Protein AF-A0A0F9TEQ5-F1 (afdb_monomer_lite)

Organism: NCBI:txid412755

pLDDT: mean 73.66, std 23.68, range [32.81, 98.69]

Secondary structure (DSSP, 8-state):
-HHHHHHHHHHTT--TTTSEEE-TTS-EEE-HHHHHHHHHHTT-EEEEEEEEE-TTS--EEEEEEEEEEE--SS--S-EEEEEEEEEEE-TTT--SS-HHHHHHHHHHHHHHHHHTT-GGGTEEETT---S-----BPPPHHHHHHHHHHHHHHHHHTTS--S----------TT--TTEEEETTEEEEEEEEETTEEEEEEEETTEEEEEEESSHHHHHHHHHHHHHHHHHHHT-PPP-------------------------------------------PPP----PPP----EEEEETTEEEEEEEE-TTS-EEEEEEETTEEEEEEESSHHHHHHHHHHHHHTS-TT-------------EEEEETTEEEEEEEE-TTS-EEEEEEETTEEEEEEESSHHHHHHHHHHHHHHSPPPP-------PPPTTTHHHHTTS---PPPPP--------------------------------------------GGGTTSTTSSS--

Structure (mmCIF, N/CA/C/O backbone):
data_AF-A0A0F9TEQ5-F1
#
_entry.id   AF-A0A0F9TEQ5-F1
#
loop_
_atom_site.group_PDB
_atom_site.id
_atom_site.type_symbol
_atom_site.label_atom_id
_atom_site.label_alt_id
_atom_site.label_comp_id
_atom_site.label_asym_id
_atom_site.label_entity_id
_atom_site.label_seq_id
_atom_site.pdbx_PDB_ins_code
_atom_site.Cartn_x
_atom_site.Cartn_y
_atom_site.Cartn_z
_atom_site.occupancy
_atom_site.B_iso_or_equiv
_atom_site.auth_seq_id
_atom_site.auth_comp_id
_atom_site.auth_asym_id
_atom_site.auth_atom_id
_atom_site.pdbx_PDB_model_num
ATOM 1 N N . MET A 1 1 ? -16.675 15.649 -5.953 1.00 58.38 1 MET A N 1
ATOM 2 C CA . MET A 1 1 ? -15.346 15.039 -6.200 1.00 58.38 1 MET A CA 1
ATOM 3 C C . MET A 1 1 ? -14.233 15.585 -5.304 1.00 58.38 1 MET A C 1
ATOM 5 O O . MET A 1 1 ? -13.550 14.781 -4.688 1.00 58.38 1 MET A O 1
ATOM 9 N N . THR A 1 2 ? -14.042 16.904 -5.165 1.00 73.94 2 THR A N 1
ATOM 10 C CA . THR A 1 2 ? -12.981 17.476 -4.297 1.00 73.94 2 THR A CA 1
ATOM 11 C C . THR A 1 2 ? -13.084 17.058 -2.827 1.00 73.94 2 THR A C 1
ATOM 13 O O . THR A 1 2 ? -12.063 16.891 -2.170 1.00 73.94 2 THR A O 1
ATOM 16 N N . ASP A 1 3 ? -14.299 16.836 -2.325 1.00 85.56 3 ASP A N 1
ATOM 17 C CA . ASP A 1 3 ? -14.513 16.425 -0.934 1.00 85.56 3 ASP A CA 1
ATOM 18 C C . ASP A 1 3 ? -14.031 14.994 -0.626 1.00 85.56 3 ASP A C 1
ATOM 20 O O . ASP A 1 3 ? -13.523 14.721 0.466 1.00 85.56 3 ASP A O 1
ATOM 24 N N . LEU A 1 4 ? -14.135 14.099 -1.616 1.00 89.69 4 LEU A N 1
ATOM 25 C CA . LEU A 1 4 ? -13.672 12.716 -1.513 1.00 89.69 4 LEU A CA 1
ATOM 26 C C . LEU A 1 4 ? -12.140 12.657 -1.505 1.00 89.69 4 LEU A C 1
ATOM 28 O O . LEU A 1 4 ? -11.572 11.982 -0.656 1.00 89.69 4 LEU A O 1
ATOM 32 N N . LYS A 1 5 ? -11.470 13.450 -2.354 1.00 91.19 5 LYS A N 1
ATOM 33 C CA . LYS A 1 5 ? -9.998 13.557 -2.362 1.00 91.19 5 LYS A CA 1
ATOM 34 C C . LYS A 1 5 ? -9.448 13.964 -0.994 1.00 91.19 5 LYS A C 1
ATOM 36 O O . LYS A 1 5 ? -8.593 13.274 -0.450 1.00 91.19 5 LYS A O 1
ATOM 41 N N . ALA A 1 6 ? -9.992 15.031 -0.402 1.00 90.38 6 ALA A N 1
ATOM 42 C CA . ALA A 1 6 ? -9.586 15.486 0.931 1.00 90.38 6 ALA A CA 1
ATOM 43 C C . ALA A 1 6 ? -9.837 14.421 2.016 1.00 90.38 6 ALA A C 1
ATOM 45 O O . ALA A 1 6 ? -9.030 14.264 2.931 1.00 90.38 6 ALA A O 1
ATOM 46 N N . LYS A 1 7 ? -10.939 13.663 1.903 1.00 93.62 7 LYS A N 1
ATOM 47 C CA . LYS A 1 7 ? -11.247 12.556 2.819 1.00 93.62 7 LYS A CA 1
ATOM 48 C C . LYS A 1 7 ? -10.200 11.442 2.728 1.00 93.62 7 LYS A C 1
ATOM 50 O O . LYS A 1 7 ? -9.737 10.991 3.769 1.00 93.62 7 LYS A O 1
ATOM 55 N N . LEU A 1 8 ? -9.817 11.035 1.518 1.00 93.94 8 LEU A N 1
ATOM 56 C CA . LEU A 1 8 ? -8.814 9.989 1.305 1.00 93.94 8 LEU A CA 1
ATOM 57 C C . LEU A 1 8 ? -7.433 10.420 1.821 1.00 93.94 8 LEU A C 1
ATOM 59 O O . LEU A 1 8 ? -6.799 9.673 2.559 1.00 93.94 8 LEU A O 1
ATOM 63 N N . ILE A 1 9 ? -7.005 11.651 1.522 1.00 94.44 9 ILE A N 1
ATOM 64 C CA . ILE A 1 9 ? -5.733 12.208 2.020 1.00 94.44 9 ILE A CA 1
ATOM 65 C C . ILE A 1 9 ? -5.670 12.140 3.554 1.00 94.44 9 ILE A C 1
ATOM 67 O O . ILE A 1 9 ? -4.690 11.657 4.118 1.00 94.44 9 ILE A O 1
ATOM 71 N N . LEU A 1 10 ? -6.743 12.559 4.232 1.00 93.81 10 LEU A N 1
ATOM 72 C CA . LEU A 1 10 ? -6.845 12.494 5.691 1.00 93.81 10 LEU A CA 1
ATOM 73 C C . LEU A 1 10 ? -6.862 11.063 6.229 1.00 93.81 10 LEU A C 1
ATOM 75 O O . LEU A 1 10 ? -6.188 10.774 7.214 1.00 93.81 10 LEU A O 1
ATOM 79 N N . GLN A 1 11 ? -7.636 10.180 5.599 1.00 93.75 11 GLN A N 1
ATOM 80 C CA . GLN A 1 11 ? -7.794 8.787 6.016 1.00 93.75 11 GLN A CA 1
ATOM 81 C C . GLN A 1 11 ? -6.461 8.027 6.010 1.00 93.75 11 GLN A C 1
ATOM 83 O O . GLN A 1 11 ? -6.226 7.189 6.883 1.00 93.75 11 GLN A O 1
ATOM 88 N N . TYR A 1 12 ? -5.592 8.331 5.045 1.00 95.50 12 TYR A N 1
ATOM 89 C CA . TYR A 1 12 ? -4.305 7.659 4.866 1.00 95.50 12 TYR A CA 1
ATOM 90 C C . TYR A 1 12 ? -3.100 8.458 5.367 1.00 95.50 12 TYR A C 1
ATOM 92 O O . TYR A 1 12 ? -1.972 8.022 5.152 1.00 95.50 12 TYR A O 1
ATOM 100 N N . GLU A 1 13 ? -3.329 9.578 6.064 1.00 95.25 13 GLU A N 1
ATOM 101 C CA . GLU A 1 13 ? -2.270 10.421 6.646 1.00 95.25 13 GLU A CA 1
ATOM 102 C C . GLU A 1 13 ? -1.226 10.848 5.599 1.00 95.25 13 GLU A C 1
ATOM 104 O O . GLU A 1 13 ? -0.015 10.801 5.826 1.00 95.25 13 GLU A O 1
ATOM 109 N N . LEU A 1 14 ? -1.719 11.232 4.420 1.00 95.81 14 LEU A N 1
ATOM 110 C CA . LEU A 1 14 ? -0.885 11.658 3.304 1.00 95.81 14 LEU A CA 1
ATOM 111 C C . LEU A 1 14 ? -0.635 13.165 3.359 1.00 95.81 14 LEU A C 1
ATOM 113 O O . LEU A 1 14 ? -1.491 13.947 3.777 1.00 95.81 14 LEU A O 1
ATOM 117 N N . GLU A 1 15 ? 0.544 13.565 2.904 1.00 93.62 15 GLU A N 1
ATOM 118 C CA . GLU A 1 15 ? 1.017 14.946 2.902 1.00 93.62 15 GLU A CA 1
ATOM 119 C C . GLU A 1 15 ? 1.098 15.460 1.464 1.00 93.62 15 GLU A C 1
ATOM 121 O O . GLU A 1 15 ? 1.812 14.894 0.636 1.00 93.62 15 GLU A O 1
ATOM 126 N N . MET A 1 16 ? 0.385 16.553 1.165 1.00 88.38 16 MET A N 1
ATOM 127 C CA . MET A 1 16 ? 0.259 17.107 -0.194 1.00 88.38 16 MET A CA 1
ATOM 128 C C . MET A 1 16 ? 1.605 17.408 -0.866 1.00 88.38 16 MET A C 1
ATOM 130 O O . MET A 1 16 ? 1.737 17.211 -2.069 1.00 88.38 16 MET A O 1
ATOM 134 N N . GLU A 1 17 ? 2.600 17.857 -0.100 1.00 88.44 17 GLU A N 1
ATOM 135 C CA . GLU A 1 17 ? 3.915 18.245 -0.624 1.00 88.44 17 GLU A CA 1
ATOM 136 C C . GLU A 1 17 ? 4.908 17.082 -0.769 1.00 88.44 17 GLU A C 1
ATOM 138 O O . GLU A 1 17 ? 5.912 17.226 -1.469 1.00 88.44 17 GLU A O 1
ATOM 143 N N . VAL A 1 18 ? 4.660 15.960 -0.084 1.00 91.81 18 VAL A N 1
ATOM 144 C CA . VAL A 1 18 ? 5.616 14.844 0.055 1.00 91.81 18 VAL A CA 1
ATOM 145 C C . VAL A 1 18 ? 5.149 13.596 -0.682 1.00 91.81 18 VAL A C 1
ATOM 147 O O . VAL A 1 18 ? 5.966 12.835 -1.197 1.00 91.81 18 VAL A O 1
ATOM 150 N N . ASP A 1 19 ? 3.840 13.361 -0.713 1.00 95.62 19 ASP A N 1
ATOM 151 C CA . ASP A 1 19 ? 3.255 12.133 -1.247 1.00 95.62 19 ASP A CA 1
ATOM 152 C C . ASP A 1 19 ? 2.625 12.334 -2.629 1.00 95.62 19 ASP A C 1
ATOM 154 O O . ASP A 1 19 ? 2.170 11.363 -3.235 1.00 95.62 19 ASP A O 1
ATOM 158 N N . PHE A 1 20 ? 2.608 13.567 -3.148 1.00 93.50 20 PHE A N 1
ATOM 159 C CA . PHE A 1 20 ? 1.907 13.892 -4.383 1.00 93.50 20 PHE A CA 1
ATOM 160 C C . PHE A 1 20 ? 2.613 14.937 -5.246 1.00 93.50 20 PHE A C 1
ATOM 162 O O . PHE A 1 20 ? 3.330 15.808 -4.756 1.00 93.50 20 PHE A O 1
ATOM 169 N N . TYR A 1 21 ? 2.331 14.890 -6.547 1.00 92.56 21 TYR A N 1
ATOM 170 C CA . TYR A 1 21 ? 2.636 15.971 -7.482 1.00 92.56 21 TYR A CA 1
ATOM 171 C C . TYR A 1 21 ? 1.567 16.095 -8.574 1.00 92.56 21 TYR A C 1
ATOM 173 O O . TYR A 1 21 ? 0.721 15.213 -8.742 1.00 92.56 21 TYR A O 1
ATOM 181 N N . LEU A 1 22 ? 1.578 17.217 -9.297 1.00 89.69 22 LEU A N 1
ATOM 182 C CA . LEU A 1 22 ? 0.787 17.379 -10.515 1.00 89.69 22 LEU A CA 1
ATOM 183 C C . LEU A 1 22 ? 1.692 17.114 -11.711 1.00 89.69 22 LEU A C 1
ATOM 185 O O . LEU A 1 22 ? 2.762 17.709 -11.819 1.00 89.69 22 LEU A O 1
ATOM 189 N N . ASN A 1 23 ? 1.263 16.229 -12.606 1.00 87.81 23 ASN A N 1
ATOM 190 C CA . ASN A 1 23 ? 1.967 16.052 -13.870 1.00 87.81 23 ASN A CA 1
ATOM 191 C C . ASN A 1 23 ? 1.699 17.245 -14.815 1.00 87.81 23 ASN A C 1
ATOM 193 O O . ASN A 1 23 ? 0.842 18.091 -14.540 1.00 87.81 23 ASN A O 1
ATOM 197 N N . ASP A 1 24 ? 2.395 17.294 -15.954 1.00 83.75 24 ASP A N 1
ATOM 198 C CA . ASP A 1 24 ? 2.213 18.346 -16.971 1.00 83.75 24 ASP A CA 1
ATOM 199 C C . ASP A 1 24 ? 0.778 18.462 -17.497 1.00 83.75 24 ASP A C 1
ATOM 201 O O . ASP A 1 24 ? 0.327 19.540 -17.879 1.00 83.75 24 ASP A O 1
ATOM 205 N N . GLU A 1 25 ? 0.036 17.357 -17.467 1.00 84.31 25 GLU A N 1
ATOM 206 C CA . GLU A 1 25 ? -1.362 17.278 -17.890 1.00 84.31 25 GLU A CA 1
ATOM 207 C C . GLU A 1 25 ? -2.349 17.731 -16.794 1.00 84.31 25 GLU A C 1
ATOM 209 O O . GLU A 1 25 ? -3.563 17.661 -16.984 1.00 84.31 25 GLU A O 1
ATOM 214 N N . GLY A 1 26 ? -1.860 18.157 -15.623 1.00 86.69 26 GLY A N 1
ATOM 215 C CA . GLY A 1 26 ? -2.686 18.564 -14.482 1.00 86.69 26 GLY A CA 1
ATOM 216 C C . GLY A 1 26 ? -3.373 17.406 -13.749 1.00 86.69 26 GLY A C 1
ATOM 217 O O . GLY A 1 26 ? -4.293 17.626 -12.955 1.00 86.69 26 GLY A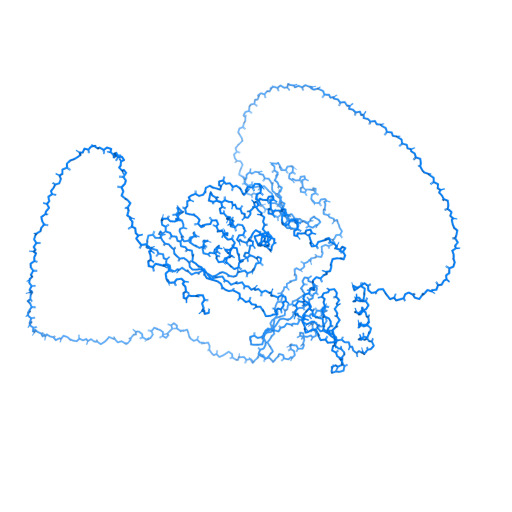 O 1
ATOM 218 N N . LYS A 1 27 ? -2.950 16.164 -13.993 1.00 88.06 27 LYS A N 1
ATOM 219 C CA . LYS A 1 27 ? -3.417 14.972 -13.280 1.00 88.06 27 LYS A CA 1
ATOM 220 C C . LYS A 1 27 ? -2.681 14.836 -11.954 1.00 88.06 27 LYS A C 1
ATOM 222 O O . LYS A 1 27 ? -1.503 15.163 -11.827 1.00 88.06 27 LYS A O 1
ATOM 227 N N . ASN A 1 28 ? -3.406 14.340 -10.955 1.00 91.56 28 ASN A N 1
ATOM 228 C CA . ASN A 1 28 ? -2.864 14.160 -9.617 1.00 91.56 28 ASN A CA 1
ATOM 229 C C . ASN A 1 28 ? -2.129 12.824 -9.554 1.00 91.56 28 ASN A C 1
ATOM 231 O O . ASN A 1 28 ? -2.726 11.779 -9.818 1.00 91.56 28 ASN A O 1
ATOM 235 N N . VAL A 1 29 ? -0.852 12.861 -9.198 1.00 94.00 29 VAL A N 1
ATOM 236 C CA . VAL A 1 29 ? -0.005 11.675 -9.144 1.00 94.00 29 VAL A CA 1
ATOM 237 C C . VAL A 1 29 ? 0.410 11.409 -7.708 1.00 94.00 29 VAL A C 1
ATOM 239 O O . VAL A 1 29 ? 0.846 12.317 -7.002 1.00 94.00 29 VAL A O 1
ATOM 242 N N . VAL A 1 30 ? 0.251 10.160 -7.277 1.00 96.00 30 VAL A N 1
ATOM 243 C CA . VAL A 1 30 ? 0.715 9.659 -5.985 1.00 96.00 30 VAL A CA 1
ATOM 244 C C . VAL A 1 30 ? 2.137 9.144 -6.152 1.00 96.00 30 VAL A C 1
ATOM 246 O O . VAL A 1 30 ? 2.393 8.239 -6.951 1.00 96.00 30 VAL A O 1
ATOM 249 N N . LEU A 1 31 ? 3.053 9.727 -5.386 1.00 96.00 31 LEU A N 1
ATOM 250 C CA . LEU A 1 31 ? 4.447 9.309 -5.322 1.00 96.00 31 LEU A CA 1
ATOM 251 C C . LEU A 1 31 ? 4.571 7.941 -4.655 1.00 96.00 31 LEU A C 1
ATOM 253 O O . LEU A 1 31 ? 3.716 7.513 -3.870 1.00 96.00 31 LEU A O 1
ATOM 257 N N . LYS A 1 32 ? 5.695 7.268 -4.895 1.00 95.56 32 LYS A N 1
ATOM 258 C CA . LYS A 1 32 ? 6.005 5.982 -4.258 1.00 95.56 32 LYS A CA 1
ATOM 259 C C . LYS A 1 32 ? 5.903 6.023 -2.725 1.00 95.56 32 LYS A C 1
ATOM 261 O O . LYS A 1 32 ? 5.469 5.044 -2.116 1.00 95.56 32 LYS A O 1
ATOM 266 N N . SER A 1 33 ? 6.280 7.138 -2.095 1.00 96.25 33 SER A N 1
ATOM 267 C CA . SER A 1 33 ? 6.113 7.376 -0.651 1.00 96.25 33 SER A CA 1
ATOM 268 C C . SER A 1 33 ? 4.651 7.233 -0.214 1.00 96.25 33 SER A C 1
ATOM 270 O O . SER A 1 33 ? 4.360 6.477 0.719 1.00 96.25 33 SER A O 1
ATOM 272 N N . GLY A 1 34 ? 3.734 7.869 -0.945 1.00 97.00 34 GLY A N 1
ATOM 273 C CA . GLY A 1 34 ? 2.296 7.806 -0.704 1.00 97.00 34 GLY A CA 1
ATOM 274 C C . GLY A 1 34 ? 1.730 6.397 -0.874 1.00 97.00 34 GLY A C 1
ATOM 275 O O . GLY A 1 34 ? 1.016 5.912 0.004 1.00 97.00 34 GLY A O 1
ATOM 276 N N . ILE A 1 35 ? 2.122 5.683 -1.935 1.00 97.94 35 ILE A N 1
ATOM 277 C CA . ILE A 1 35 ? 1.711 4.284 -2.163 1.00 97.94 35 ILE A CA 1
ATOM 278 C C . ILE A 1 35 ? 2.108 3.390 -0.980 1.00 97.94 35 ILE A C 1
ATOM 280 O O . ILE A 1 35 ? 1.294 2.611 -0.478 1.00 97.94 35 ILE A O 1
ATOM 284 N N . VAL A 1 36 ? 3.337 3.532 -0.472 1.00 97.25 36 VAL A N 1
ATOM 285 C CA . VAL A 1 36 ? 3.818 2.759 0.685 1.00 97.25 36 VAL A CA 1
ATOM 286 C C . VAL A 1 36 ? 3.028 3.092 1.957 1.00 97.25 36 VAL A C 1
ATOM 288 O O . VAL A 1 36 ? 2.692 2.175 2.717 1.00 97.25 36 VAL A O 1
ATOM 291 N N . LYS A 1 37 ? 2.700 4.371 2.194 1.00 97.44 37 LYS A N 1
ATOM 292 C CA . LYS A 1 37 ? 1.866 4.799 3.332 1.00 97.44 37 LYS A CA 1
ATOM 293 C C . LYS A 1 37 ? 0.468 4.173 3.260 1.00 97.44 37 LYS A C 1
ATOM 295 O O . LYS A 1 37 ? 0.044 3.540 4.231 1.00 97.44 37 LYS A O 1
ATOM 300 N N . ILE A 1 38 ? -0.201 4.260 2.105 1.00 97.38 38 ILE A N 1
ATOM 301 C CA . ILE A 1 38 ? -1.534 3.675 1.876 1.00 97.38 38 ILE A CA 1
ATOM 302 C C . ILE A 1 38 ? -1.503 2.164 2.126 1.00 97.38 38 ILE A C 1
ATOM 304 O O . ILE A 1 38 ? -2.279 1.647 2.935 1.00 97.38 38 ILE A O 1
ATOM 308 N N . ARG A 1 39 ? -0.554 1.457 1.496 1.00 96.88 39 ARG A N 1
ATOM 309 C CA . ARG A 1 39 ? -0.390 0.003 1.627 1.00 96.88 39 ARG A CA 1
ATOM 310 C C . ARG A 1 39 ? -0.244 -0.427 3.086 1.00 96.88 39 ARG A C 1
ATOM 312 O O . ARG A 1 39 ? -0.896 -1.381 3.513 1.00 96.88 39 ARG A O 1
ATOM 319 N N . ARG A 1 40 ? 0.590 0.280 3.861 1.00 96.25 40 ARG A N 1
ATOM 320 C CA . ARG A 1 40 ? 0.815 -0.003 5.287 1.00 96.25 40 ARG A CA 1
ATOM 321 C C . ARG A 1 40 ? -0.442 0.254 6.114 1.00 96.25 40 ARG A C 1
ATOM 323 O O . ARG A 1 40 ? -0.795 -0.587 6.935 1.00 96.25 40 ARG A O 1
ATOM 330 N N . LYS A 1 41 ? -1.120 1.384 5.895 1.00 95.12 41 LYS A N 1
ATOM 331 C CA . LYS A 1 41 ? -2.319 1.768 6.656 1.00 95.12 41 LYS A CA 1
ATOM 332 C C . LYS A 1 41 ? -3.477 0.793 6.437 1.00 95.12 41 LYS A C 1
ATOM 334 O O . LYS A 1 41 ? -4.183 0.464 7.383 1.00 95.12 41 LYS A O 1
ATOM 339 N N . MET A 1 42 ? -3.640 0.305 5.208 1.00 94.56 42 MET A N 1
ATOM 340 C CA . MET A 1 42 ? -4.674 -0.670 4.841 1.00 94.56 42 MET A CA 1
ATOM 341 C C . MET A 1 42 ? -4.277 -2.132 5.063 1.00 94.56 42 MET A C 1
ATOM 343 O O . MET A 1 42 ? -5.100 -3.020 4.844 1.00 94.56 42 MET A O 1
ATOM 347 N N . ASN A 1 43 ? -3.033 -2.398 5.474 1.00 95.19 43 ASN A N 1
ATOM 348 C CA . ASN A 1 43 ? -2.487 -3.749 5.602 1.00 95.19 43 ASN A CA 1
ATOM 349 C C . ASN A 1 43 ? -2.705 -4.595 4.326 1.00 95.19 43 ASN A C 1
ATOM 351 O O . ASN A 1 43 ? -3.170 -5.735 4.390 1.00 95.19 43 ASN A O 1
ATOM 355 N N . ILE A 1 44 ? -2.418 -4.005 3.159 1.00 97.00 44 ILE A N 1
ATOM 356 C CA . ILE A 1 44 ? -2.617 -4.663 1.861 1.00 97.00 44 ILE A CA 1
ATOM 357 C C . ILE A 1 44 ? -1.515 -5.704 1.650 1.00 97.00 44 ILE A C 1
ATOM 359 O O . ILE A 1 44 ? -0.317 -5.387 1.633 1.00 97.00 44 ILE A O 1
ATOM 363 N N . GLN A 1 45 ? -1.940 -6.947 1.450 1.00 97.88 45 GLN A N 1
ATOM 364 C CA . GLN A 1 45 ? -1.093 -8.051 1.010 1.00 97.88 45 GLN A CA 1
ATOM 365 C C . GLN A 1 45 ? -1.069 -8.078 -0.513 1.00 97.88 45 GLN A C 1
ATOM 367 O O . GLN A 1 45 ? -2.113 -7.915 -1.139 1.00 97.88 45 GLN A O 1
ATOM 372 N N . ILE A 1 46 ? 0.119 -8.235 -1.093 1.00 98.06 46 ILE A N 1
ATOM 373 C CA . ILE A 1 46 ? 0.328 -8.122 -2.535 1.00 98.06 46 ILE A CA 1
ATOM 374 C C . ILE A 1 46 ? 1.105 -9.334 -3.024 1.00 98.06 46 ILE A C 1
ATOM 376 O O . ILE A 1 46 ? 2.226 -9.563 -2.565 1.00 98.06 46 ILE A O 1
ATOM 380 N N . ASP A 1 47 ? 0.532 -10.024 -4.002 1.00 98.44 47 ASP A N 1
ATOM 381 C CA . ASP A 1 47 ? 1.145 -11.135 -4.720 1.00 98.44 47 ASP A CA 1
ATOM 382 C C . ASP A 1 47 ? 1.358 -10.745 -6.183 1.00 98.44 47 ASP A C 1
ATOM 384 O O . ASP A 1 47 ? 0.487 -10.141 -6.811 1.00 98.44 47 ASP A O 1
ATOM 388 N N . HIS A 1 48 ? 2.521 -11.092 -6.731 1.00 98.56 48 HIS A N 1
ATOM 389 C CA . HIS A 1 48 ? 2.886 -10.784 -8.112 1.00 98.56 48 HIS A CA 1
ATOM 390 C C . HIS A 1 48 ? 3.068 -12.072 -8.908 1.00 98.56 48 HIS A C 1
ATOM 392 O O . HIS A 1 48 ? 3.669 -13.027 -8.422 1.00 98.56 48 HIS A O 1
ATOM 398 N N . GLU A 1 49 ? 2.609 -12.058 -10.151 1.00 98.44 49 GLU A N 1
ATOM 399 C CA . GLU A 1 49 ? 2.719 -13.153 -11.104 1.00 98.44 49 GLU A CA 1
ATOM 400 C C . GLU A 1 49 ? 3.272 -12.594 -12.420 1.00 98.44 49 GLU A C 1
ATOM 402 O O . GLU A 1 49 ? 2.720 -11.651 -12.993 1.00 98.44 49 GLU A O 1
ATOM 407 N N . LEU A 1 50 ? 4.395 -13.144 -12.881 1.00 98.00 50 LEU A N 1
ATOM 408 C CA . LEU A 1 50 ? 4.984 -12.779 -14.166 1.00 98.00 50 LEU A CA 1
ATOM 409 C C . LEU A 1 50 ? 4.195 -13.477 -15.276 1.00 98.00 50 LEU A C 1
ATOM 411 O O . LEU A 1 50 ? 4.277 -14.693 -15.408 1.00 98.00 50 LEU A O 1
ATOM 415 N N . VAL A 1 51 ? 3.417 -12.714 -16.046 1.00 98.31 51 VAL A N 1
ATOM 416 C CA . VAL A 1 51 ? 2.516 -13.270 -17.069 1.00 98.31 51 VAL A CA 1
ATOM 417 C C . VAL A 1 51 ? 3.233 -13.418 -18.400 1.00 98.31 51 VAL A C 1
ATOM 419 O O . VAL A 1 51 ? 3.087 -14.430 -19.080 1.00 98.31 51 VAL A O 1
ATOM 422 N N . HIS A 1 52 ? 3.997 -12.399 -18.786 1.00 97.88 52 HIS A N 1
ATOM 423 C CA . HIS A 1 52 ? 4.689 -12.386 -20.063 1.00 97.88 52 HIS A CA 1
ATOM 424 C C . HIS A 1 52 ? 5.969 -11.565 -19.978 1.00 97.88 52 HIS A C 1
ATOM 426 O O . HIS A 1 52 ? 5.977 -10.477 -19.402 1.00 97.88 52 HIS A O 1
ATOM 432 N N . VAL A 1 53 ? 7.026 -12.079 -20.598 1.00 97.56 53 VAL A N 1
ATOM 433 C CA . VAL A 1 53 ? 8.253 -11.349 -20.910 1.00 97.56 53 VAL A CA 1
ATOM 434 C C . VAL A 1 53 ? 8.625 -11.726 -22.335 1.00 97.56 53 VAL A C 1
ATOM 436 O O . VAL A 1 53 ? 8.600 -12.908 -22.674 1.00 97.56 53 VAL A O 1
ATOM 439 N N . SER A 1 54 ? 8.913 -10.736 -23.175 1.00 96.62 54 SER A N 1
ATOM 440 C CA . SER A 1 54 ? 9.422 -10.987 -24.522 1.00 96.62 54 SER A CA 1
ATOM 441 C C . SER A 1 54 ? 10.859 -11.508 -24.477 1.00 96.62 54 SER A C 1
ATOM 443 O O . SER A 1 54 ? 11.599 -11.213 -23.543 1.00 96.62 54 SER A O 1
ATOM 445 N N . ASP A 1 55 ? 11.294 -12.228 -25.512 1.00 95.94 55 ASP A N 1
ATOM 446 C CA . ASP A 1 55 ? 12.652 -12.798 -25.570 1.00 95.94 55 ASP A CA 1
ATOM 447 C C . ASP A 1 55 ? 13.759 -11.730 -25.510 1.00 95.94 55 ASP A C 1
ATOM 449 O O . ASP A 1 55 ? 14.859 -11.974 -25.017 1.00 95.94 55 ASP A O 1
ATOM 453 N N . ASP A 1 56 ? 13.460 -10.516 -25.982 1.00 94.25 56 ASP A N 1
ATOM 454 C CA . ASP A 1 56 ? 14.357 -9.360 -25.907 1.00 94.25 56 ASP A CA 1
ATOM 455 C C . ASP A 1 56 ? 14.293 -8.618 -24.559 1.00 94.25 56 ASP A C 1
ATOM 457 O O . ASP A 1 56 ? 14.971 -7.606 -24.377 1.00 94.25 56 ASP A O 1
ATOM 461 N N . ASN A 1 57 ? 13.485 -9.115 -23.618 1.00 91.81 57 ASN A N 1
ATOM 462 C CA . ASN A 1 57 ? 13.182 -8.536 -22.315 1.00 91.81 57 ASN A CA 1
ATOM 463 C C . ASN A 1 57 ? 12.634 -7.104 -22.359 1.00 91.81 57 ASN A C 1
ATOM 465 O O . ASN A 1 57 ? 12.634 -6.451 -21.322 1.00 91.81 57 ASN A O 1
ATOM 469 N N . LYS A 1 58 ? 12.173 -6.581 -23.502 1.00 92.69 58 LYS A N 1
ATOM 470 C CA . LYS A 1 58 ? 11.692 -5.190 -23.606 1.00 92.69 58 LYS A CA 1
ATOM 471 C C . LYS A 1 58 ? 10.209 -5.025 -23.305 1.00 92.69 58 LYS A C 1
ATOM 473 O O . LYS A 1 58 ? 9.790 -3.949 -22.877 1.00 92.69 58 LYS A O 1
ATOM 478 N N . CYS A 1 59 ? 9.425 -6.073 -23.527 1.00 95.69 59 CYS A N 1
ATOM 479 C CA . CYS A 1 59 ? 8.012 -6.120 -23.197 1.00 95.69 59 CYS A CA 1
ATOM 480 C C . CYS A 1 59 ? 7.811 -7.007 -21.971 1.00 95.69 59 CYS A C 1
ATOM 482 O O . CYS A 1 59 ? 8.322 -8.124 -21.910 1.00 95.69 59 CYS A O 1
ATOM 484 N N . CYS A 1 60 ? 7.070 -6.513 -20.984 1.00 97.31 60 CYS A N 1
ATOM 485 C CA . CYS A 1 60 ? 6.796 -7.244 -19.754 1.00 97.31 60 CYS A CA 1
ATOM 486 C C . CYS A 1 60 ? 5.377 -6.960 -19.265 1.00 97.31 60 CYS A C 1
ATOM 488 O O . CYS A 1 60 ? 4.938 -5.810 -19.252 1.00 97.31 60 CYS A O 1
ATOM 490 N N . ILE A 1 61 ? 4.677 -8.011 -18.843 1.00 98.06 61 ILE A N 1
ATOM 491 C CA . ILE A 1 61 ? 3.362 -7.932 -18.212 1.00 98.06 61 ILE A CA 1
ATOM 492 C C . ILE A 1 61 ? 3.438 -8.667 -16.876 1.00 98.06 61 ILE A C 1
ATOM 494 O O . ILE A 1 61 ? 3.696 -9.873 -16.821 1.00 98.06 61 ILE A O 1
ATOM 498 N N . ILE A 1 62 ? 3.183 -7.935 -15.795 1.00 98.44 62 ILE A N 1
ATOM 499 C CA . ILE A 1 62 ? 3.086 -8.478 -14.440 1.00 98.44 62 ILE A CA 1
ATOM 500 C C . ILE A 1 62 ? 1.662 -8.297 -13.950 1.00 98.44 62 ILE A C 1
ATOM 502 O O . ILE A 1 62 ? 1.138 -7.186 -13.928 1.00 98.44 62 ILE A O 1
ATOM 506 N N . LYS A 1 63 ? 1.057 -9.395 -13.511 1.00 98.62 63 LYS A N 1
ATOM 507 C CA . LYS A 1 63 ? -0.215 -9.395 -12.803 1.00 98.62 63 LYS A CA 1
ATOM 508 C C . LYS A 1 63 ? 0.049 -9.217 -11.317 1.00 98.62 63 LYS A C 1
ATOM 510 O O . LYS A 1 63 ? 0.888 -9.899 -10.734 1.00 98.62 63 LYS A O 1
ATOM 515 N N . CYS A 1 64 ? -0.682 -8.309 -10.701 1.00 98.69 64 CYS A N 1
ATOM 516 C CA . CYS A 1 64 ? -0.614 -8.004 -9.286 1.00 98.69 64 CYS A CA 1
ATOM 517 C C . CYS A 1 64 ? -1.979 -8.286 -8.669 1.00 98.69 64 CYS A C 1
ATOM 519 O O . CYS A 1 64 ? -3.000 -7.805 -9.150 1.00 98.69 64 CYS A O 1
ATOM 521 N N . THR A 1 65 ? -2.008 -9.098 -7.619 1.00 98.62 65 THR A N 1
ATOM 522 C CA . THR A 1 65 ? -3.206 -9.356 -6.824 1.00 98.62 65 THR A CA 1
ATOM 523 C C . THR A 1 65 ? -3.031 -8.703 -5.464 1.00 98.62 65 THR A C 1
ATOM 525 O O . THR A 1 65 ? -2.138 -9.083 -4.709 1.00 98.62 65 THR A O 1
ATOM 528 N N . GLY A 1 66 ? -3.907 -7.760 -5.125 1.00 98.31 66 GLY A N 1
ATOM 529 C CA . GLY A 1 66 ? -3.945 -7.148 -3.800 1.00 98.31 66 GLY A CA 1
ATOM 530 C C . GLY A 1 66 ? -5.121 -7.645 -2.984 1.00 98.31 66 GLY A C 1
ATOM 531 O O . GLY A 1 66 ? -6.237 -7.733 -3.491 1.00 98.31 66 GLY A O 1
ATOM 532 N N . THR A 1 67 ? -4.889 -7.920 -1.704 1.00 97.81 67 THR A N 1
ATOM 533 C CA . THR A 1 67 ? -5.942 -8.237 -0.736 1.00 97.81 67 THR A CA 1
ATOM 534 C C . THR A 1 67 ? -5.836 -7.313 0.472 1.00 97.81 67 THR A C 1
ATOM 536 O O . THR A 1 67 ? -4.801 -7.267 1.137 1.00 97.81 67 THR A O 1
ATOM 539 N N . ALA A 1 68 ? -6.917 -6.599 0.781 1.00 95.94 68 ALA A N 1
ATOM 540 C CA . ALA A 1 68 ? -7.048 -5.742 1.954 1.00 95.94 68 ALA A CA 1
ATOM 541 C C . ALA A 1 68 ? -8.090 -6.322 2.915 1.00 95.94 68 ALA A C 1
ATOM 543 O O . ALA A 1 68 ? -9.155 -6.775 2.495 1.00 95.94 68 ALA A O 1
ATOM 544 N N . LYS A 1 69 ? -7.811 -6.283 4.219 1.00 90.38 69 LYS A N 1
ATOM 545 C CA . LYS A 1 69 ? -8.790 -6.644 5.252 1.00 90.38 69 LYS A CA 1
ATOM 546 C C . LYS A 1 69 ? -9.443 -5.371 5.768 1.00 90.38 69 LYS A C 1
ATOM 548 O O . LYS A 1 69 ? -8.768 -4.545 6.375 1.00 90.38 69 LYS A O 1
ATOM 553 N N . ILE A 1 70 ? -10.742 -5.223 5.530 1.00 84.06 70 ILE A N 1
ATOM 554 C CA . ILE A 1 70 ? -11.513 -4.099 6.049 1.00 84.06 70 ILE A CA 1
ATOM 555 C C . ILE A 1 70 ? -12.216 -4.545 7.322 1.00 84.06 70 ILE A C 1
ATOM 557 O O . ILE A 1 70 ? -12.989 -5.504 7.329 1.00 84.06 70 ILE A O 1
ATOM 561 N N . PHE A 1 71 ? -11.936 -3.818 8.397 1.00 74.19 71 PHE A N 1
ATOM 562 C CA . PHE A 1 71 ? -12.670 -3.922 9.646 1.00 74.19 71 PHE A CA 1
ATOM 563 C C . PHE A 1 71 ? -13.772 -2.866 9.617 1.00 74.19 71 PHE A C 1
ATOM 565 O O . PHE A 1 71 ? -13.490 -1.670 9.676 1.00 74.19 71 PHE A O 1
ATOM 572 N N . SER A 1 72 ? -15.021 -3.301 9.457 1.00 69.44 72 SER A N 1
ATOM 573 C CA . SER A 1 72 ? -16.173 -2.420 9.632 1.00 69.44 72 SER A CA 1
ATOM 574 C C . SER A 1 72 ? -16.558 -2.417 11.106 1.00 69.44 72 SER A C 1
ATOM 576 O O . SER A 1 72 ? -16.663 -3.474 11.715 1.00 69.44 72 SER A O 1
ATOM 578 N N . GLN A 1 73 ? -16.814 -1.246 11.688 1.00 63.34 73 GLN A N 1
ATOM 579 C CA . GLN A 1 73 ? -17.340 -1.168 13.058 1.00 63.34 73 GLN A CA 1
ATOM 580 C C . GLN A 1 73 ? -18.750 -1.767 13.178 1.00 63.34 73 GLN A C 1
ATOM 582 O O . GLN A 1 73 ? -19.160 -2.178 14.257 1.00 63.34 73 GLN A O 1
ATOM 587 N N . GLN A 1 74 ? -19.492 -1.806 12.068 1.00 68.44 74 GLN A N 1
ATOM 588 C CA . GLN A 1 74 ? -20.873 -2.288 12.022 1.00 68.44 74 GLN A CA 1
ATOM 589 C C . GLN A 1 74 ? -20.965 -3.790 11.734 1.00 68.44 74 GLN A C 1
ATOM 591 O O . GLN A 1 74 ? -22.000 -4.390 12.001 1.00 68.44 74 GLN A O 1
ATOM 596 N N . ASP A 1 75 ? -19.899 -4.389 11.195 1.00 62.31 75 ASP A N 1
ATOM 597 C CA . ASP A 1 75 ? -19.858 -5.807 10.855 1.00 62.31 75 ASP A CA 1
ATOM 598 C C . ASP A 1 75 ? -18.590 -6.444 11.453 1.00 62.31 75 ASP A C 1
ATOM 600 O O . ASP A 1 75 ? -17.486 -6.176 10.968 1.00 62.31 75 ASP A O 1
ATOM 604 N N . PRO A 1 76 ? -18.714 -7.273 12.509 1.00 61.00 76 PRO A N 1
ATOM 605 C CA . PRO A 1 76 ? -17.573 -7.929 13.145 1.00 61.00 76 PRO A CA 1
ATOM 606 C C . PRO A 1 76 ? -16.888 -8.950 12.225 1.00 61.00 76 PRO A C 1
ATOM 608 O O . PRO A 1 76 ? -15.791 -9.427 12.541 1.00 61.00 76 PRO A O 1
ATOM 611 N N . PHE A 1 77 ? -17.493 -9.300 11.084 1.00 65.00 77 PHE A N 1
ATOM 612 C CA . PHE A 1 77 ? -16.843 -10.133 10.090 1.00 65.00 77 PHE A CA 1
ATOM 613 C C . PHE A 1 77 ? -15.823 -9.317 9.294 1.00 65.00 77 PHE A C 1
ATOM 615 O O . PHE A 1 77 ? -16.137 -8.353 8.599 1.00 65.00 77 PHE A O 1
ATOM 622 N N . THR A 1 78 ? -14.561 -9.748 9.371 1.00 73.31 78 THR A N 1
ATOM 623 C CA . THR A 1 78 ? -13.486 -9.208 8.531 1.00 73.31 78 THR A CA 1
ATOM 624 C C . THR A 1 78 ? -13.842 -9.419 7.058 1.00 73.31 78 THR A C 1
ATOM 626 O O . THR A 1 78 ? -13.691 -10.526 6.535 1.00 73.31 78 THR A O 1
ATOM 629 N N . LYS A 1 79 ? -14.277 -8.364 6.366 1.00 83.56 79 LYS A N 1
ATOM 630 C CA . LYS A 1 79 ? -14.487 -8.412 4.919 1.00 83.56 79 LYS A CA 1
ATOM 631 C C . LYS A 1 79 ? -13.143 -8.213 4.230 1.00 83.56 79 LYS A C 1
ATOM 633 O O . LYS A 1 79 ? -12.523 -7.155 4.331 1.00 83.56 79 LYS A O 1
ATOM 638 N N . SER A 1 80 ? -12.671 -9.243 3.538 1.00 90.25 80 SER A N 1
ATOM 639 C CA . SER A 1 80 ? -11.519 -9.128 2.649 1.00 90.25 80 SER A CA 1
ATOM 640 C C . SER A 1 80 ? -11.973 -8.571 1.303 1.00 90.25 80 SER A C 1
ATOM 642 O O . SER A 1 80 ? -12.839 -9.168 0.662 1.00 90.25 80 SER A O 1
ATOM 644 N N . ILE A 1 81 ? -11.391 -7.459 0.864 1.00 94.12 81 ILE A N 1
ATOM 645 C CA . ILE A 1 81 ? -11.525 -6.982 -0.514 1.00 94.12 81 ILE A CA 1
ATOM 646 C C . ILE A 1 81 ? -10.293 -7.432 -1.286 1.00 94.12 81 ILE A C 1
ATOM 648 O O . ILE A 1 81 ? -9.175 -7.345 -0.778 1.00 94.12 81 ILE A O 1
ATOM 652 N N . ARG A 1 82 ? -10.505 -7.935 -2.501 1.00 96.69 82 ARG A N 1
ATOM 653 C CA . ARG A 1 82 ? -9.446 -8.366 -3.410 1.00 96.69 82 ARG A CA 1
ATOM 654 C C . ARG A 1 82 ? -9.608 -7.638 -4.738 1.00 96.69 82 ARG A C 1
ATOM 656 O O . ARG A 1 82 ? -10.715 -7.614 -5.264 1.00 96.69 82 ARG A O 1
ATOM 663 N N . THR A 1 83 ? -8.514 -7.101 -5.268 1.00 97.69 83 THR A N 1
ATOM 664 C CA . THR A 1 83 ? -8.446 -6.572 -6.637 1.00 97.69 83 THR A CA 1
ATOM 665 C C . THR A 1 83 ? -7.270 -7.191 -7.385 1.00 97.69 83 THR A C 1
ATOM 667 O O . THR A 1 83 ? -6.358 -7.760 -6.770 1.00 97.69 83 THR A O 1
ATOM 670 N N . VAL A 1 84 ? -7.314 -7.118 -8.711 1.00 98.19 84 VAL A N 1
A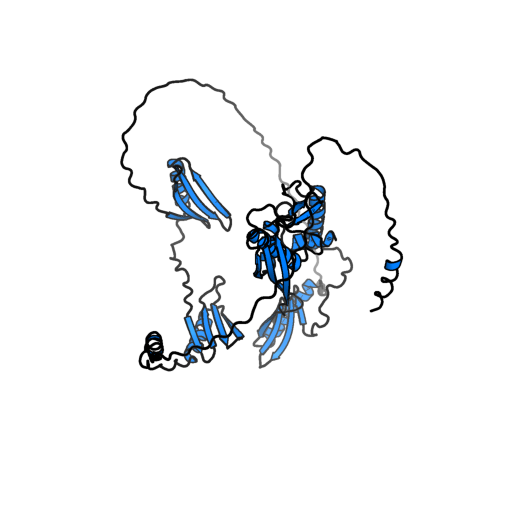TOM 671 C CA . VAL A 1 84 ? -6.263 -7.604 -9.601 1.00 98.19 84 VAL A CA 1
ATOM 672 C C . VAL A 1 84 ? -6.039 -6.571 -10.692 1.00 98.19 84 VAL A C 1
ATOM 674 O O . VAL A 1 84 ? -6.980 -6.248 -11.406 1.00 98.19 84 VAL A O 1
ATOM 677 N N . ASP A 1 85 ? -4.789 -6.149 -10.862 1.00 98.38 85 ASP A N 1
ATOM 678 C CA . ASP A 1 85 ? -4.368 -5.278 -11.958 1.00 98.38 85 ASP A CA 1
ATOM 679 C C . ASP A 1 85 ? -3.129 -5.813 -12.656 1.00 98.38 85 ASP A C 1
ATOM 681 O O . ASP A 1 85 ? -2.419 -6.695 -12.163 1.00 98.38 85 ASP A O 1
ATOM 685 N N . PHE A 1 86 ? -2.856 -5.231 -13.817 1.00 98.19 86 PHE A N 1
ATOM 686 C CA . PHE A 1 86 ? -1.684 -5.528 -14.615 1.00 98.19 86 PHE A CA 1
ATOM 687 C C . PHE A 1 86 ? -0.812 -4.289 -14.725 1.00 98.19 86 PHE A C 1
ATOM 689 O O . PHE A 1 86 ? -1.294 -3.179 -14.941 1.00 98.19 86 PHE A O 1
ATOM 696 N N . GLY A 1 87 ? 0.488 -4.492 -14.584 1.00 97.12 87 GLY A N 1
ATOM 697 C CA . GLY A 1 87 ? 1.493 -3.526 -14.975 1.00 97.12 87 GLY A CA 1
ATOM 698 C C . GLY A 1 87 ? 2.122 -3.996 -16.267 1.00 97.12 87 GLY A C 1
ATOM 699 O O . GLY A 1 87 ? 2.657 -5.102 -16.344 1.00 97.12 87 GLY A O 1
ATOM 700 N N . GLU A 1 88 ? 2.027 -3.149 -17.276 1.00 96.19 88 GLU A N 1
ATOM 701 C CA . GLU A 1 88 ? 2.481 -3.435 -18.625 1.00 96.19 88 GLU A CA 1
ATOM 702 C C . GLU A 1 88 ? 3.584 -2.464 -19.019 1.00 96.19 88 GLU A C 1
ATOM 704 O O . GLU A 1 88 ? 3.531 -1.256 -18.755 1.00 96.19 88 GLU A O 1
ATOM 709 N N . VAL A 1 89 ? 4.609 -3.015 -19.647 1.00 96.12 89 VAL A N 1
ATOM 710 C CA . VAL A 1 89 ? 5.752 -2.273 -20.144 1.00 96.12 89 VAL A CA 1
ATOM 711 C C . VAL A 1 89 ? 6.046 -2.718 -21.565 1.00 96.12 89 VAL A C 1
ATOM 713 O O . VAL A 1 89 ? 6.071 -3.910 -21.855 1.00 96.12 89 VAL A O 1
ATOM 716 N N . SER A 1 90 ? 6.273 -1.743 -22.435 1.00 94.88 90 SER A N 1
ATOM 717 C CA . SER A 1 90 ? 6.756 -1.900 -23.801 1.00 94.88 90 SER A CA 1
ATOM 718 C C . SER A 1 90 ? 7.692 -0.732 -24.144 1.00 94.88 90 SER A C 1
ATOM 720 O O . SER A 1 90 ? 7.622 0.316 -23.495 1.00 94.88 90 SER A O 1
ATOM 722 N N . PRO A 1 91 ? 8.517 -0.838 -25.200 1.00 93.50 91 PRO A N 1
ATOM 723 C CA . PRO A 1 91 ? 9.338 0.280 -25.676 1.00 93.50 91 PRO A CA 1
ATOM 724 C C . PRO A 1 91 ? 8.558 1.565 -25.990 1.00 93.50 91 PRO A C 1
ATOM 726 O O . PRO A 1 91 ? 9.138 2.644 -26.011 1.00 93.50 91 PRO A O 1
ATOM 729 N N . GLN A 1 92 ? 7.252 1.462 -26.255 1.00 90.88 92 GLN A N 1
ATOM 730 C CA . GLN A 1 92 ? 6.396 2.607 -26.575 1.00 90.88 92 GLN A CA 1
ATOM 731 C C . GLN A 1 92 ? 5.943 3.370 -25.324 1.00 90.88 92 GLN A C 1
ATOM 733 O O . GLN A 1 92 ? 5.638 4.556 -25.414 1.00 90.88 92 GLN A O 1
ATOM 738 N N . ASN A 1 93 ? 5.874 2.702 -24.167 1.00 89.31 93 ASN A N 1
ATOM 739 C CA . ASN A 1 93 ? 5.310 3.270 -22.940 1.00 89.31 93 ASN A CA 1
ATOM 740 C C . ASN A 1 93 ? 6.318 3.385 -21.782 1.00 89.31 93 ASN A C 1
ATOM 742 O O . ASN A 1 93 ? 5.934 3.738 -20.666 1.00 89.31 93 ASN A O 1
ATOM 746 N N . ASN A 1 94 ? 7.582 3.041 -22.019 1.00 90.56 94 ASN A N 1
ATOM 747 C CA . ASN A 1 94 ? 8.623 2.993 -21.005 1.00 90.56 94 ASN A CA 1
ATOM 748 C C . ASN A 1 94 ? 9.995 3.278 -21.622 1.00 90.56 94 ASN A C 1
ATOM 750 O O . ASN A 1 94 ? 10.424 2.583 -22.541 1.00 90.56 94 ASN A O 1
ATOM 754 N N . SER A 1 95 ? 10.703 4.249 -21.054 1.00 88.88 95 SER A N 1
ATOM 755 C CA . SER A 1 95 ? 12.081 4.590 -21.416 1.00 88.88 95 SER A CA 1
ATOM 756 C C . SER A 1 95 ? 13.129 3.982 -20.474 1.00 88.88 95 SER A C 1
ATOM 758 O O . SER A 1 95 ? 14.320 4.070 -20.756 1.00 88.88 95 SER A O 1
ATOM 760 N N . TYR A 1 96 ? 12.718 3.363 -19.360 1.00 89.00 96 TYR A N 1
ATOM 761 C CA . TYR A 1 96 ? 13.642 2.792 -18.380 1.00 89.00 96 TYR A CA 1
ATOM 762 C C . TYR A 1 96 ? 14.223 1.446 -18.832 1.00 89.00 96 TYR A C 1
ATOM 764 O O . TYR A 1 96 ? 13.515 0.602 -19.379 1.00 89.00 96 TYR A O 1
ATOM 772 N N . GLU A 1 97 ? 15.485 1.192 -18.479 1.00 92.38 97 GLU A N 1
ATOM 773 C CA . GLU A 1 97 ? 16.222 -0.040 -18.816 1.00 92.38 97 GLU A CA 1
ATOM 774 C C . GLU A 1 97 ? 15.711 -1.305 -18.102 1.00 92.38 97 GLU A C 1
ATOM 776 O O . GLU A 1 97 ? 16.075 -2.419 -18.473 1.00 92.38 97 GLU A O 1
ATOM 781 N N . PHE A 1 98 ? 14.859 -1.157 -17.080 1.00 94.19 98 PHE A N 1
ATOM 782 C CA . PHE A 1 98 ? 14.403 -2.254 -16.217 1.00 94.19 98 PHE A CA 1
ATOM 783 C C . PHE A 1 98 ? 12.889 -2.504 -16.346 1.00 94.19 98 PHE A C 1
ATOM 785 O O . PHE A 1 98 ? 12.136 -2.240 -15.400 1.00 94.19 98 PHE A O 1
ATOM 792 N N . PRO A 1 99 ? 12.411 -3.036 -17.484 1.00 94.50 99 PRO A N 1
ATOM 793 C CA . PRO A 1 99 ? 10.984 -3.143 -17.787 1.00 94.50 99 PRO A CA 1
ATOM 794 C C . PRO A 1 99 ? 10.219 -4.035 -16.807 1.00 94.50 99 PRO A C 1
ATOM 796 O O . PRO A 1 99 ? 9.103 -3.705 -16.421 1.00 94.50 99 PRO A O 1
ATOM 799 N N . VAL A 1 100 ? 10.835 -5.109 -16.306 1.00 96.44 100 VAL A N 1
ATOM 800 C CA . VAL A 1 100 ? 10.234 -5.973 -15.272 1.00 96.44 100 VAL A CA 1
ATOM 801 C C . VAL A 1 100 ? 9.999 -5.205 -13.967 1.00 96.44 100 VAL A C 1
ATOM 803 O O . VAL A 1 100 ? 8.941 -5.318 -13.349 1.00 96.44 100 VAL A O 1
ATOM 806 N N . ALA A 1 101 ? 10.966 -4.388 -13.542 1.00 96.12 101 ALA A N 1
ATOM 807 C CA . ALA A 1 101 ? 10.839 -3.608 -12.315 1.00 96.12 101 ALA A CA 1
ATOM 808 C C . ALA A 1 101 ? 9.773 -2.512 -12.451 1.00 96.12 101 ALA A C 1
ATOM 810 O O . ALA A 1 101 ? 9.025 -2.276 -11.504 1.00 96.12 101 ALA A O 1
ATOM 811 N N . VAL A 1 102 ? 9.680 -1.870 -13.619 1.00 95.62 102 VAL A N 1
ATOM 812 C CA . VAL A 1 102 ? 8.658 -0.850 -13.899 1.00 95.62 102 VAL A CA 1
ATOM 813 C C . VAL A 1 102 ? 7.267 -1.473 -13.984 1.00 95.62 102 VAL A C 1
ATOM 815 O O . VAL A 1 102 ? 6.355 -0.993 -13.315 1.00 95.62 102 VAL A O 1
ATOM 818 N N . ALA A 1 103 ? 7.110 -2.590 -14.701 1.00 96.94 103 ALA A N 1
ATOM 819 C CA . ALA A 1 103 ? 5.851 -3.331 -14.775 1.00 96.94 103 ALA A CA 1
ATOM 820 C C . ALA A 1 103 ? 5.362 -3.707 -13.372 1.00 96.94 103 ALA A C 1
ATOM 822 O O . ALA A 1 103 ? 4.209 -3.468 -13.024 1.00 96.94 103 ALA A O 1
ATOM 823 N N . LYS A 1 104 ? 6.262 -4.199 -12.512 1.00 97.75 104 LYS A N 1
ATOM 824 C CA . LYS A 1 104 ? 5.924 -4.545 -11.130 1.00 97.75 104 LYS A CA 1
ATOM 825 C C . LYS A 1 104 ? 5.396 -3.339 -10.354 1.00 97.75 104 LYS A C 1
ATOM 827 O O . LYS A 1 104 ? 4.357 -3.443 -9.712 1.00 97.75 104 LYS A O 1
ATOM 832 N N . LYS A 1 105 ? 6.100 -2.205 -10.410 1.00 96.62 105 LYS A N 1
ATOM 833 C CA . LYS A 1 105 ? 5.703 -0.990 -9.683 1.00 96.62 105 LYS A CA 1
ATOM 834 C C . LYS A 1 105 ? 4.372 -0.425 -10.180 1.00 96.62 105 LYS A C 1
ATOM 836 O O . LYS A 1 105 ? 3.539 -0.073 -9.352 1.00 96.62 105 LYS A O 1
ATOM 841 N N . ARG A 1 106 ? 4.144 -0.409 -11.502 1.00 96.50 106 ARG A N 1
ATOM 842 C CA . ARG A 1 106 ? 2.858 -0.017 -12.109 1.00 96.50 106 ARG A CA 1
ATOM 843 C C . ARG A 1 106 ? 1.718 -0.889 -11.592 1.00 96.50 106 ARG A C 1
ATOM 845 O O . ARG A 1 106 ? 0.716 -0.368 -11.115 1.00 96.50 106 ARG A O 1
ATOM 852 N N . ALA A 1 107 ? 1.901 -2.210 -11.631 1.00 98.00 107 ALA A N 1
ATOM 853 C CA . ALA A 1 107 ? 0.904 -3.164 -11.156 1.00 98.00 107 ALA A CA 1
ATOM 854 C C . ALA A 1 107 ? 0.613 -2.982 -9.655 1.00 98.00 107 ALA A C 1
ATOM 856 O O . ALA A 1 107 ? -0.542 -2.937 -9.243 1.00 98.00 107 ALA A O 1
ATOM 857 N N . GLU A 1 108 ? 1.659 -2.849 -8.831 1.00 98.19 108 GLU A N 1
ATOM 858 C CA . GLU A 1 108 ? 1.542 -2.628 -7.385 1.00 98.19 108 GLU A CA 1
ATOM 859 C C . GLU A 1 108 ? 0.815 -1.318 -7.064 1.00 98.19 108 GLU A C 1
ATOM 861 O O . GLU A 1 108 ? -0.104 -1.305 -6.244 1.00 98.19 108 GLU A O 1
ATOM 866 N N . GLY A 1 109 ? 1.194 -0.222 -7.719 1.00 97.81 109 GLY A N 1
ATOM 867 C CA . GLY A 1 109 ? 0.585 1.079 -7.492 1.00 97.81 109 GLY A CA 1
ATOM 868 C C . GLY A 1 109 ? -0.899 1.109 -7.876 1.00 97.81 109 GLY A C 1
ATOM 869 O O . GLY A 1 109 ? -1.699 1.599 -7.081 1.00 97.81 109 GLY A O 1
ATOM 870 N N . ARG A 1 110 ? -1.275 0.540 -9.034 1.00 97.75 110 ARG A N 1
ATOM 871 C CA . ARG A 1 110 ? -2.678 0.440 -9.490 1.00 97.75 110 ARG A CA 1
ATOM 872 C C . ARG A 1 110 ? -3.543 -0.291 -8.465 1.00 97.75 110 ARG A C 1
ATOM 874 O O . ARG A 1 110 ? -4.470 0.305 -7.926 1.00 97.75 110 ARG A O 1
ATOM 881 N N . VAL A 1 111 ? -3.126 -1.496 -8.069 1.00 98.44 111 VAL A N 1
ATOM 882 C CA . VAL A 1 111 ? -3.813 -2.306 -7.051 1.00 98.44 111 VAL A CA 1
ATOM 883 C C . VAL A 1 111 ? -3.999 -1.551 -5.732 1.00 98.44 111 VAL A C 1
ATOM 885 O O . VAL A 1 111 ? -5.059 -1.625 -5.108 1.00 98.44 111 VAL A O 1
ATOM 888 N N . VAL A 1 112 ? -2.961 -0.848 -5.264 1.00 98.19 112 VAL A N 1
ATOM 889 C CA . VAL A 1 112 ? -3.024 -0.100 -4.000 1.00 98.19 112 VAL A CA 1
ATOM 890 C C . VAL A 1 112 ? -3.990 1.079 -4.104 1.00 98.19 112 VAL A C 1
ATOM 892 O O . VAL A 1 112 ? -4.766 1.298 -3.173 1.00 98.19 112 VAL A O 1
ATOM 895 N N . LEU A 1 113 ? -3.965 1.826 -5.212 1.00 97.50 113 LEU A N 1
ATOM 896 C CA . LEU A 1 113 ? -4.878 2.949 -5.424 1.00 97.50 113 LEU A CA 1
ATOM 897 C C . LEU A 1 113 ? -6.328 2.489 -5.611 1.00 97.50 113 LEU A C 1
ATOM 899 O O . LEU A 1 113 ? -7.220 3.139 -5.067 1.00 97.50 113 LEU A O 1
ATOM 903 N N . ASP A 1 114 ? -6.557 1.372 -6.301 1.00 97.38 114 ASP A N 1
ATOM 904 C CA . ASP A 1 114 ? -7.877 0.762 -6.480 1.00 97.38 114 ASP A CA 1
ATOM 905 C C . ASP A 1 114 ? -8.482 0.330 -5.147 1.00 97.38 114 ASP A C 1
ATOM 907 O O . ASP A 1 114 ? -9.590 0.737 -4.796 1.00 97.38 114 ASP A O 1
ATOM 911 N N . LEU A 1 115 ? -7.732 -0.429 -4.339 1.00 96.81 115 LEU A N 1
ATOM 912 C CA . LEU A 1 115 ? -8.198 -0.856 -3.015 1.00 96.81 115 LEU A CA 1
ATOM 913 C C . LEU A 1 115 ? -8.471 0.328 -2.082 1.00 96.81 115 LEU A C 1
ATOM 915 O O . LEU A 1 115 ? -9.339 0.236 -1.213 1.00 96.81 115 LEU A O 1
ATOM 919 N N . ALA A 1 116 ? -7.736 1.426 -2.250 1.00 96.00 116 ALA A N 1
ATOM 920 C CA . ALA A 1 116 ? -7.904 2.640 -1.465 1.00 96.00 116 ALA A CA 1
ATOM 921 C C . ALA A 1 116 ? -8.956 3.616 -2.031 1.00 96.00 116 ALA A C 1
ATOM 923 O O . ALA A 1 116 ? -9.231 4.632 -1.394 1.00 96.00 116 ALA A O 1
ATOM 924 N N . GLY A 1 117 ? -9.550 3.334 -3.198 1.00 95.56 117 GLY A N 1
ATOM 925 C CA . GLY A 1 117 ? -10.556 4.183 -3.851 1.00 95.56 117 GLY A CA 1
ATOM 926 C C . GLY A 1 117 ? -10.005 5.471 -4.480 1.00 95.56 117 GLY A C 1
ATOM 927 O O . GLY A 1 117 ? -10.756 6.407 -4.760 1.00 95.56 117 GLY A O 1
ATOM 928 N N . PHE A 1 118 ? -8.690 5.566 -4.693 1.00 95.88 118 PHE A N 1
ATOM 929 C CA . PHE A 1 118 ? -8.061 6.741 -5.305 1.00 95.88 118 PHE A CA 1
ATOM 930 C C . PHE A 1 118 ? -8.301 6.821 -6.814 1.00 95.88 118 PHE A C 1
ATOM 932 O O . PHE A 1 118 ? -8.442 7.929 -7.344 1.00 95.88 118 PHE A O 1
ATOM 939 N N . THR A 1 119 ? -8.390 5.682 -7.498 1.00 93.12 119 THR A N 1
ATOM 940 C CA . THR A 1 119 ? -8.602 5.614 -8.952 1.00 93.12 119 THR A CA 1
ATOM 941 C C . THR A 1 119 ? -9.942 6.211 -9.372 1.00 93.12 119 THR A C 1
ATOM 943 O O . THR A 1 119 ? -9.986 6.993 -10.320 1.00 93.12 119 THR A O 1
ATOM 946 N N . GLU A 1 120 ? -11.002 6.023 -8.577 1.00 92.12 120 GLU A N 1
ATOM 947 C CA . GLU A 1 120 ? -12.312 6.673 -8.773 1.00 92.12 120 GLU A CA 1
ATOM 948 C C . GLU A 1 120 ? -12.243 8.208 -8.737 1.00 92.12 120 GLU A C 1
ATOM 950 O O . GLU A 1 120 ? -13.103 8.906 -9.276 1.00 92.12 120 GLU A O 1
ATOM 955 N N . THR A 1 121 ? -11.208 8.763 -8.100 1.00 91.62 121 THR A N 1
ATOM 956 C CA . THR A 1 121 ? -10.995 10.215 -8.018 1.00 91.62 121 THR A CA 1
ATOM 957 C C . THR A 1 121 ? -9.988 10.746 -9.042 1.00 91.62 121 THR A C 1
ATOM 959 O O . THR A 1 121 ? -9.657 11.939 -9.018 1.00 91.62 121 THR A O 1
ATOM 962 N N . GLY A 1 122 ? -9.538 9.894 -9.967 1.00 91.94 122 GLY A N 1
ATOM 963 C CA . GLY A 1 122 ? -8.632 10.245 -11.058 1.00 91.94 122 GLY A CA 1
ATOM 964 C C . GLY A 1 122 ? -7.185 10.465 -10.616 1.00 91.94 122 GLY A C 1
ATOM 965 O O . GLY A 1 122 ? -6.500 11.307 -11.198 1.00 91.94 122 GLY A O 1
ATOM 966 N N . TRP A 1 123 ? -6.740 9.786 -9.555 1.00 93.81 123 TRP A N 1
ATOM 967 C CA . TRP A 1 123 ? -5.321 9.752 -9.194 1.00 93.81 123 TRP A CA 1
ATOM 968 C C . TRP A 1 123 ? -4.596 8.651 -9.950 1.00 93.81 123 TRP A C 1
ATOM 970 O O . TRP A 1 123 ? -5.162 7.593 -10.216 1.00 93.81 123 TRP A O 1
ATOM 980 N N . MET A 1 124 ? -3.328 8.909 -10.246 1.00 94.69 124 MET A N 1
ATOM 981 C CA . MET A 1 124 ? -2.436 7.987 -10.944 1.00 94.69 124 MET A CA 1
ATOM 982 C C . MET A 1 124 ? -1.215 7.678 -10.083 1.00 94.69 124 MET A C 1
ATOM 984 O O . MET A 1 124 ? -0.915 8.406 -9.137 1.00 94.69 124 MET A O 1
ATOM 988 N N . THR A 1 125 ? -0.472 6.638 -10.438 1.00 94.94 125 THR A N 1
ATOM 989 C CA . THR A 1 125 ? 0.814 6.323 -9.804 1.00 94.94 125 THR A CA 1
ATOM 990 C C . THR A 1 125 ? 1.961 7.018 -10.528 1.00 94.94 125 THR A C 1
ATOM 992 O O . THR A 1 125 ? 1.894 7.196 -11.741 1.00 94.94 125 THR A O 1
ATOM 995 N N . GLU A 1 126 ? 3.040 7.327 -9.815 1.00 92.25 126 GLU A N 1
ATOM 996 C CA . GLU A 1 126 ? 4.283 7.894 -10.370 1.00 92.25 126 GLU A CA 1
ATOM 997 C C . GLU A 1 126 ? 4.838 7.128 -11.582 1.00 92.25 126 GLU A C 1
ATOM 999 O O . GLU A 1 126 ? 5.351 7.743 -12.509 1.00 92.25 126 GLU A O 1
ATOM 1004 N N . ASP A 1 127 ? 4.691 5.800 -11.611 1.00 90.50 127 ASP A N 1
ATOM 1005 C CA . ASP A 1 127 ? 5.249 4.964 -12.676 1.00 90.50 127 ASP A CA 1
ATOM 1006 C C . ASP A 1 127 ? 4.349 4.853 -13.934 1.00 90.50 127 ASP A C 1
ATOM 1008 O O . ASP A 1 127 ? 4.763 4.229 -14.906 1.00 90.50 127 ASP A O 1
ATOM 1012 N N . GLU A 1 128 ? 3.131 5.414 -13.957 1.00 81.94 128 GLU A N 1
ATOM 1013 C CA . GLU A 1 128 ? 2.179 5.320 -15.094 1.00 81.94 128 GLU A CA 1
ATOM 1014 C C . GLU A 1 128 ? 2.609 6.047 -16.377 1.00 81.94 128 GLU A C 1
ATOM 1016 O O . GLU A 1 128 ? 2.557 5.456 -17.458 1.00 81.94 128 GLU A O 1
ATOM 1021 N N . PRO A 1 129 ? 2.981 7.332 -16.314 1.00 69.88 129 PRO A N 1
ATOM 1022 C CA . PRO A 1 129 ? 3.027 8.141 -17.517 1.00 69.88 129 PRO A CA 1
ATOM 1023 C C . PRO A 1 129 ? 4.296 7.859 -18.350 1.00 69.88 129 PRO A C 1
ATOM 1025 O O . PRO A 1 129 ? 5.387 7.648 -17.825 1.00 69.88 129 PRO A O 1
ATOM 1028 N N . SER A 1 130 ? 4.130 7.801 -19.676 1.00 60.94 130 SER A N 1
ATOM 1029 C CA . SER A 1 130 ? 5.124 7.284 -20.634 1.00 60.94 130 SER A CA 1
ATOM 1030 C C . SER A 1 130 ? 6.177 8.296 -21.087 1.00 60.94 130 SER A C 1
ATOM 1032 O O . SER A 1 130 ? 7.199 7.913 -21.654 1.00 60.94 130 SER A O 1
ATOM 1034 N N . THR A 1 131 ? 5.936 9.588 -20.884 1.00 55.38 131 THR A N 1
ATOM 1035 C CA . THR A 1 131 ? 6.890 10.653 -21.207 1.00 55.38 131 THR A CA 1
ATOM 1036 C C . THR A 1 131 ? 7.896 10.806 -20.076 1.00 55.38 131 THR A C 1
ATOM 1038 O O . THR A 1 131 ? 7.520 10.773 -18.918 1.00 55.38 131 THR A O 1
ATOM 1041 N N . SER A 1 132 ? 9.180 10.962 -20.383 1.00 49.41 132 SER A N 1
ATOM 1042 C CA . SER A 1 132 ? 10.237 11.240 -19.402 1.00 49.41 132 SER A CA 1
ATOM 1043 C C . SER A 1 132 ? 9.847 12.398 -18.470 1.00 49.41 132 SER A C 1
ATOM 1045 O O . SER A 1 132 ? 9.756 13.537 -18.924 1.00 49.41 132 SER A O 1
ATOM 1047 N N . PHE A 1 133 ? 9.598 12.103 -17.189 1.00 54.38 133 PHE A N 1
ATOM 1048 C CA . PHE A 1 133 ? 9.224 13.100 -16.186 1.00 54.38 133 PHE A CA 1
ATOM 1049 C C . PHE A 1 133 ? 10.460 13.714 -15.550 1.00 54.38 133 PHE A C 1
ATOM 1051 O O . PHE A 1 133 ? 11.178 13.059 -14.796 1.00 54.38 133 PHE A O 1
ATOM 1058 N N . GLU A 1 134 ? 10.628 15.011 -15.758 1.00 56.84 134 GLU A N 1
ATOM 1059 C CA . GLU A 1 134 ? 11.011 15.858 -14.640 1.00 56.84 134 GLU A CA 1
ATOM 1060 C C . GLU A 1 134 ? 9.711 16.230 -13.904 1.00 56.84 134 GLU A C 1
ATOM 1062 O O . GLU A 1 134 ? 8.702 16.487 -14.562 1.00 56.84 134 GLU A O 1
ATOM 1067 N N . PRO A 1 135 ? 9.660 16.224 -12.562 1.00 55.50 135 PRO A N 1
ATOM 1068 C CA . PRO A 1 135 ? 8.515 16.751 -11.827 1.00 55.50 135 PRO A CA 1
ATOM 1069 C C . PRO A 1 135 ? 8.404 18.251 -12.122 1.00 55.50 135 PRO A C 1
ATOM 1071 O O . PRO A 1 135 ? 9.044 19.078 -11.477 1.00 55.50 135 PRO A O 1
ATOM 1074 N N . THR A 1 136 ? 7.630 18.611 -13.142 1.00 54.50 136 THR A N 1
ATOM 1075 C CA . THR A 1 136 ? 7.663 19.961 -13.714 1.00 54.50 136 THR A CA 1
ATOM 1076 C C . THR A 1 136 ? 7.030 20.995 -12.797 1.00 54.50 136 THR A C 1
ATOM 1078 O O . THR A 1 136 ? 7.445 22.156 -12.806 1.00 54.50 136 THR A O 1
ATOM 1081 N N . LYS A 1 137 ? 6.041 20.603 -11.978 1.00 63.50 137 LYS A N 1
ATOM 1082 C CA . LYS A 1 137 ? 5.372 21.489 -11.018 1.00 63.50 137 LYS A CA 1
ATOM 1083 C C . LYS A 1 137 ? 4.938 20.725 -9.768 1.00 63.50 137 LYS A C 1
ATOM 1085 O O . LYS A 1 137 ? 4.148 19.784 -9.822 1.00 63.50 137 LYS A O 1
ATOM 1090 N N . LYS A 1 138 ? 5.395 21.198 -8.603 1.00 70.56 138 LYS A N 1
ATOM 1091 C CA . LYS A 1 138 ? 4.698 20.921 -7.338 1.00 70.56 138 LYS A CA 1
ATOM 1092 C C . LYS A 1 138 ? 3.219 21.306 -7.497 1.00 70.56 138 LYS A C 1
ATOM 1094 O O . LYS A 1 138 ? 2.927 22.210 -8.290 1.00 70.56 138 LYS A O 1
ATOM 1099 N N . PRO A 1 139 ? 2.291 20.648 -6.777 1.00 70.62 139 PRO A N 1
ATOM 1100 C CA . PRO A 1 139 ? 0.890 21.040 -6.824 1.00 70.62 139 PRO A CA 1
ATOM 1101 C C . PRO A 1 139 ? 0.788 22.548 -6.583 1.00 70.62 139 PRO A C 1
ATOM 1103 O O . PRO A 1 139 ? 1.520 23.088 -5.748 1.00 70.62 139 PRO A O 1
ATOM 1106 N N . SER A 1 140 ? -0.030 23.246 -7.382 1.00 76.56 140 SER A N 1
ATOM 1107 C CA . SER A 1 140 ? -0.094 24.706 -7.286 1.00 76.56 140 SER A CA 1
ATOM 1108 C C . SER A 1 140 ? -0.439 25.094 -5.855 1.00 76.56 140 SER A C 1
ATOM 1110 O O . SER A 1 140 ? -1.255 24.427 -5.214 1.00 76.56 140 SER A O 1
ATOM 1112 N N . LYS A 1 141 ? 0.178 26.170 -5.359 1.00 80.88 141 LYS A N 1
ATOM 1113 C CA . LYS A 1 141 ? -0.075 26.649 -4.001 1.00 80.88 141 LYS A CA 1
ATOM 1114 C C . LYS A 1 141 ? -1.577 26.809 -3.749 1.00 80.88 141 LYS A C 1
ATOM 1116 O O . LYS A 1 141 ? -2.067 26.320 -2.749 1.00 80.88 141 LYS A O 1
ATOM 1121 N N . ASP A 1 142 ? -2.325 27.328 -4.722 1.00 82.44 142 ASP A N 1
ATOM 1122 C CA . ASP A 1 142 ? -3.783 27.446 -4.626 1.00 82.44 142 ASP A CA 1
ATOM 1123 C C . ASP A 1 142 ? -4.495 26.093 -4.472 1.00 82.44 142 ASP A C 1
ATOM 1125 O O . ASP A 1 142 ? -5.491 25.998 -3.761 1.00 82.44 142 ASP A O 1
ATOM 1129 N N . MET A 1 143 ? -4.039 25.030 -5.143 1.00 81.06 143 MET A N 1
ATOM 1130 C CA . MET A 1 143 ? -4.636 23.699 -4.990 1.00 81.06 143 MET A CA 1
ATOM 1131 C C . MET A 1 143 ? -4.317 23.106 -3.618 1.00 81.06 143 MET A C 1
ATOM 1133 O O . MET A 1 143 ? -5.211 22.528 -2.996 1.00 81.06 143 MET A O 1
ATOM 1137 N N . VAL A 1 144 ? -3.067 23.254 -3.169 1.00 83.50 144 VAL A N 1
ATOM 1138 C CA . VAL A 1 144 ? -2.618 22.829 -1.837 1.00 83.50 144 VAL A CA 1
ATOM 1139 C C . VAL A 1 144 ? -3.418 23.575 -0.777 1.00 83.50 144 VAL A C 1
ATOM 1141 O O . VAL A 1 144 ? -4.132 22.927 -0.024 1.00 83.50 144 VAL A O 1
ATOM 1144 N N . ASP A 1 145 ? -3.436 24.906 -0.819 1.00 85.56 145 ASP A N 1
ATOM 1145 C CA . ASP A 1 145 ? -4.166 25.769 0.109 1.00 85.56 145 ASP A CA 1
ATOM 1146 C C . ASP A 1 145 ? -5.670 25.429 0.119 1.00 85.56 145 ASP A C 1
ATOM 1148 O O . ASP A 1 145 ? -6.272 25.296 1.182 1.00 85.56 145 ASP A O 1
ATOM 1152 N N . ASN A 1 146 ? -6.293 25.196 -1.046 1.00 85.94 146 ASN A N 1
ATOM 1153 C CA . ASN A 1 146 ? -7.707 24.802 -1.128 1.00 85.94 146 ASN A CA 1
ATOM 1154 C C . ASN A 1 146 ? -7.989 23.419 -0.513 1.00 85.94 146 ASN A C 1
ATOM 1156 O O . ASN A 1 146 ? -9.054 23.203 0.075 1.00 85.94 146 ASN A O 1
ATOM 1160 N N . LEU A 1 147 ? -7.090 22.448 -0.698 1.00 82.38 147 LEU A N 1
ATOM 1161 C CA . LEU A 1 147 ? -7.229 21.113 -0.112 1.00 82.38 147 LEU A CA 1
ATOM 1162 C C . LEU A 1 147 ? -6.938 21.143 1.386 1.00 82.38 147 LEU A C 1
ATOM 1164 O O . LEU A 1 147 ? -7.704 20.567 2.152 1.00 82.38 147 LEU A O 1
ATOM 1168 N N . GLU A 1 148 ? -5.894 21.847 1.806 1.00 86.38 148 GLU A N 1
ATOM 1169 C CA . GLU A 1 148 ? -5.518 22.035 3.203 1.00 86.38 148 GLU A CA 1
ATOM 1170 C C . GLU A 1 148 ? -6.591 22.785 3.979 1.00 86.38 148 GLU A C 1
ATOM 1172 O O . GLU A 1 148 ? -6.963 22.345 5.064 1.00 86.38 148 GLU A O 1
ATOM 1177 N N . GLN A 1 149 ? -7.179 23.838 3.406 1.00 88.38 149 GLN A N 1
ATOM 1178 C CA . GLN A 1 149 ? -8.309 24.532 4.013 1.00 88.38 149 GLN A CA 1
ATOM 1179 C C . GLN A 1 149 ? -9.481 23.569 4.234 1.00 88.38 149 GLN A C 1
ATOM 1181 O O . GLN A 1 149 ? -10.045 23.538 5.323 1.00 88.38 149 GLN A O 1
ATOM 1186 N N . LYS A 1 150 ? -9.821 22.722 3.254 1.00 86.50 150 LYS A N 1
ATOM 1187 C CA . LYS A 1 150 ? -10.887 21.712 3.411 1.00 86.50 150 LYS A CA 1
ATOM 1188 C C . LYS A 1 150 ? -10.532 20.633 4.428 1.00 86.50 150 LYS A C 1
ATOM 1190 O O . LYS A 1 150 ? -11.400 20.154 5.159 1.00 86.50 150 LYS A O 1
ATOM 1195 N N . ILE A 1 151 ? -9.265 20.234 4.472 1.00 84.94 151 ILE A N 1
ATOM 1196 C CA . ILE A 1 151 ? -8.736 19.301 5.465 1.00 84.94 151 ILE A CA 1
ATOM 1197 C C . ILE A 1 151 ? -8.871 19.905 6.870 1.00 84.94 151 ILE A C 1
ATOM 1199 O O . ILE A 1 151 ? -9.349 19.228 7.781 1.00 84.94 151 ILE A O 1
ATOM 1203 N N . GLU A 1 152 ? -8.525 21.179 7.040 1.00 87.25 152 GLU A N 1
ATOM 1204 C CA . GLU A 1 152 ? -8.599 21.898 8.310 1.00 87.25 152 GLU A CA 1
ATOM 1205 C C . GLU A 1 152 ? -10.046 22.212 8.717 1.00 87.25 152 GLU A C 1
ATOM 1207 O O . GLU A 1 152 ? -10.413 22.063 9.883 1.00 87.25 152 GLU A O 1
ATOM 1212 N N . GLU A 1 153 ? -10.924 22.546 7.771 1.00 87.62 153 GLU A N 1
ATOM 1213 C CA . GLU A 1 153 ? -12.372 22.654 7.988 1.00 87.62 153 GLU A CA 1
ATOM 1214 C C . GLU A 1 153 ? -12.942 21.327 8.508 1.00 87.62 153 GLU A C 1
ATOM 1216 O O . GLU A 1 153 ? -13.675 21.311 9.500 1.00 87.62 153 GLU A O 1
ATOM 1221 N N . LYS A 1 154 ? -12.535 20.188 7.932 1.00 82.69 154 LYS A N 1
ATOM 1222 C CA . LYS A 1 154 ? -12.936 18.861 8.425 1.00 82.69 154 LYS A CA 1
ATOM 1223 C C . LYS A 1 154 ? -12.371 18.565 9.813 1.00 82.69 154 LYS A C 1
ATOM 1225 O O . LYS A 1 154 ? -13.129 18.149 10.690 1.00 82.69 154 LYS A O 1
ATOM 1230 N N . ARG A 1 155 ? -11.087 18.839 10.060 1.00 83.56 155 ARG A N 1
ATOM 1231 C CA . ARG A 1 155 ? -10.457 18.663 11.384 1.00 83.56 155 ARG A CA 1
ATOM 1232 C C . ARG A 1 155 ? -11.120 19.522 12.464 1.00 83.56 155 ARG A C 1
ATOM 1234 O O . ARG A 1 155 ? -11.367 19.043 13.571 1.00 83.56 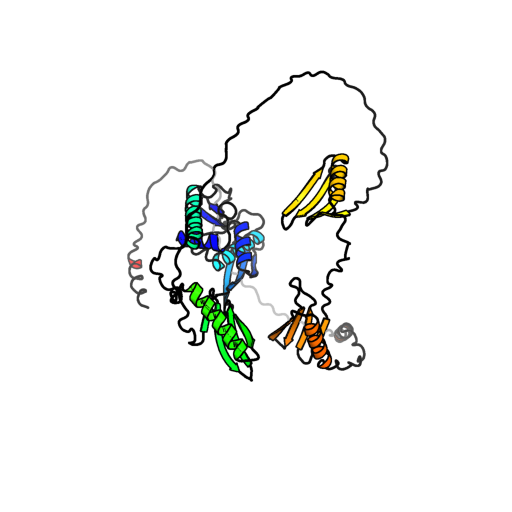155 ARG A O 1
ATOM 1241 N N . SER A 1 156 ? -11.436 20.776 12.151 1.00 82.31 156 SER A N 1
ATOM 1242 C CA . SER A 1 156 ? -12.026 21.739 13.088 1.00 82.31 156 SER A CA 1
ATOM 1243 C C . SER A 1 156 ? -13.524 21.518 13.317 1.00 82.31 156 SER A C 1
ATOM 1245 O O . SER A 1 156 ? -14.001 21.721 14.439 1.00 82.31 156 SER A O 1
ATOM 1247 N N . SER A 1 157 ? -14.256 21.019 12.313 1.00 72.88 157 SER A N 1
ATOM 1248 C CA . SER A 1 157 ? -15.662 20.614 12.458 1.00 72.88 157 SER A CA 1
ATOM 1249 C C . SER A 1 157 ? -15.854 19.461 13.454 1.00 72.88 157 SER A C 1
ATOM 1251 O O . SER A 1 157 ? -16.894 19.391 14.102 1.00 72.88 157 SER A O 1
ATOM 1253 N N . GLY A 1 158 ? -14.826 18.633 13.676 1.00 61.28 158 GLY A N 1
ATOM 1254 C CA . GLY A 1 158 ? -14.835 17.579 14.695 1.00 61.28 158 GLY A CA 1
ATOM 1255 C C . GLY A 1 158 ? -14.587 18.051 16.136 1.00 61.28 158 GLY A C 1
ATOM 1256 O O . GLY A 1 158 ? -14.762 17.264 17.061 1.00 61.28 158 GLY A O 1
ATOM 1257 N N . LYS A 1 159 ? -14.173 19.311 16.365 1.00 51.84 159 LYS A N 1
ATOM 1258 C CA . LYS A 1 159 ? -13.753 19.804 17.699 1.00 51.84 159 LYS A CA 1
ATOM 1259 C C . LYS A 1 159 ? -14.569 20.961 18.275 1.00 51.84 159 LYS A C 1
ATOM 1261 O O . LYS A 1 159 ? -14.412 21.265 19.457 1.00 51.84 159 LYS A O 1
ATOM 1266 N N . LYS A 1 160 ? -15.433 21.628 17.507 1.00 44.53 160 LYS A N 1
ATOM 1267 C CA . LYS A 1 160 ? -16.243 22.736 18.040 1.00 44.53 160 LYS A CA 1
ATOM 1268 C C . LYS A 1 160 ? -17.640 22.261 18.412 1.00 44.53 160 LYS A C 1
ATOM 1270 O O . LYS A 1 160 ? -18.484 22.059 17.548 1.00 44.53 160 LYS A O 1
ATOM 1275 N N . GLY A 1 161 ? -17.871 22.166 19.723 1.00 49.31 161 GLY A N 1
ATOM 1276 C CA . GLY A 1 161 ? -19.192 22.012 20.317 1.00 49.31 161 GLY A CA 1
ATOM 1277 C C . GLY A 1 161 ? -20.199 22.973 19.688 1.00 49.31 161 GLY A C 1
ATOM 1278 O O . GLY A 1 161 ? -20.090 24.197 19.788 1.00 49.31 161 GLY A O 1
ATOM 1279 N N . THR A 1 162 ? -21.184 22.396 19.017 1.00 39.44 162 THR A N 1
ATOM 1280 C CA . THR A 1 162 ? -22.349 23.097 18.502 1.00 39.44 162 THR A CA 1
ATOM 1281 C C . THR A 1 162 ? -23.228 23.547 19.663 1.00 39.44 162 THR A C 1
ATOM 1283 O O . THR A 1 162 ? -23.758 22.729 20.413 1.00 39.44 162 THR A O 1
ATOM 1286 N N . LYS A 1 163 ? -23.482 24.861 19.746 1.00 45.84 163 LYS A N 1
ATOM 1287 C CA . LYS A 1 163 ? -24.792 25.349 20.200 1.00 45.84 163 LYS A CA 1
ATOM 1288 C C . LYS A 1 163 ? -25.858 24.560 19.443 1.00 45.84 163 LYS A C 1
ATOM 1290 O O . LYS A 1 163 ? -25.769 24.478 18.220 1.00 45.84 163 LYS A O 1
ATOM 1295 N N . ALA A 1 164 ? -26.808 24.002 20.192 1.00 45.06 164 ALA A N 1
ATOM 1296 C CA . ALA A 1 164 ? -27.915 23.160 19.754 1.00 45.06 164 ALA A CA 1
ATOM 1297 C C . ALA A 1 164 ? -28.430 23.504 18.345 1.00 45.06 164 ALA A C 1
ATOM 1299 O O . ALA A 1 164 ? -29.323 24.330 18.158 1.00 45.06 164 ALA A O 1
ATOM 1300 N N . LYS A 1 165 ? -27.856 22.837 17.345 1.00 39.75 165 LYS A N 1
ATOM 1301 C CA . LYS A 1 165 ? -28.449 22.653 16.030 1.00 39.75 165 LYS A CA 1
ATOM 1302 C C . LYS A 1 165 ? -28.935 21.213 16.043 1.00 39.75 165 LYS A C 1
ATOM 1304 O O . LYS A 1 165 ? -28.154 20.312 16.323 1.00 39.75 165 LYS A O 1
ATOM 1309 N N . LYS A 1 166 ? -30.244 21.053 15.855 1.00 45.94 166 LYS A N 1
ATOM 1310 C CA . LYS A 1 166 ? -30.991 19.794 15.776 1.00 45.94 166 LYS A CA 1
ATOM 1311 C C . LYS A 1 166 ? -30.130 18.700 15.131 1.00 45.94 166 LYS A C 1
ATOM 1313 O O . LYS A 1 166 ? -29.888 18.747 13.930 1.00 45.94 166 LYS A O 1
ATOM 1318 N N . ILE A 1 167 ? -29.636 17.789 15.968 1.00 37.50 167 ILE A N 1
ATOM 1319 C CA . ILE A 1 167 ? -28.855 16.616 15.579 1.00 37.50 167 ILE A CA 1
ATOM 1320 C C . ILE A 1 167 ? -29.752 15.786 14.656 1.00 37.50 167 ILE A C 1
ATOM 1322 O O . ILE A 1 167 ? -30.806 15.303 15.079 1.00 37.50 167 ILE A O 1
ATOM 1326 N N . GLU A 1 168 ? -29.369 15.658 13.386 1.00 39.69 168 GLU A N 1
ATOM 1327 C CA . GLU A 1 168 ? -29.776 14.491 12.612 1.00 39.69 168 GLU A CA 1
ATOM 1328 C C . GLU A 1 168 ? -29.164 13.287 13.314 1.00 39.69 168 GLU A C 1
ATOM 1330 O O . GLU A 1 168 ? -27.952 13.221 13.507 1.00 39.69 168 GLU A O 1
ATOM 1335 N N . LYS A 1 169 ? -30.051 12.420 13.803 1.00 38.81 169 LYS A N 1
ATOM 1336 C CA . LYS A 1 169 ? -29.756 11.244 14.615 1.00 38.81 169 LYS A CA 1
ATOM 1337 C C . LYS A 1 169 ? -28.546 10.502 14.056 1.00 38.81 169 LYS A C 1
ATOM 1339 O O . LYS A 1 169 ? -28.623 9.902 12.986 1.00 38.81 169 LYS A O 1
ATOM 1344 N N . GLU A 1 170 ? -27.466 10.512 14.830 1.00 40.88 170 GLU A N 1
ATOM 1345 C CA . GLU A 1 170 ? -26.464 9.458 14.797 1.00 40.88 170 GLU A CA 1
ATOM 1346 C C . GLU A 1 170 ? -27.223 8.126 14.810 1.00 40.88 170 GLU A C 1
ATOM 1348 O O . GLU A 1 170 ? -28.180 7.958 15.575 1.00 40.88 170 GLU A O 1
ATOM 1353 N N . VAL A 1 171 ? -26.910 7.251 13.854 1.00 38.69 171 VAL A N 1
ATOM 1354 C CA . VAL A 1 171 ? -27.648 6.010 13.618 1.00 38.69 171 VAL A CA 1
ATOM 1355 C C . VAL A 1 171 ? -27.385 5.080 14.798 1.00 38.69 171 VAL A C 1
ATOM 1357 O O . VAL A 1 171 ? -26.484 4.250 14.768 1.00 38.69 171 VAL A O 1
ATOM 1360 N N . ILE A 1 172 ? -28.178 5.245 15.855 1.00 49.50 172 ILE A N 1
ATOM 1361 C CA . ILE A 1 172 ? -28.373 4.242 16.893 1.00 49.50 172 ILE A CA 1
ATOM 1362 C C . ILE A 1 172 ? -28.786 2.965 16.142 1.00 49.50 172 ILE A C 1
ATOM 1364 O O . ILE A 1 172 ? -29.737 3.031 15.349 1.00 49.50 172 ILE A O 1
ATOM 1368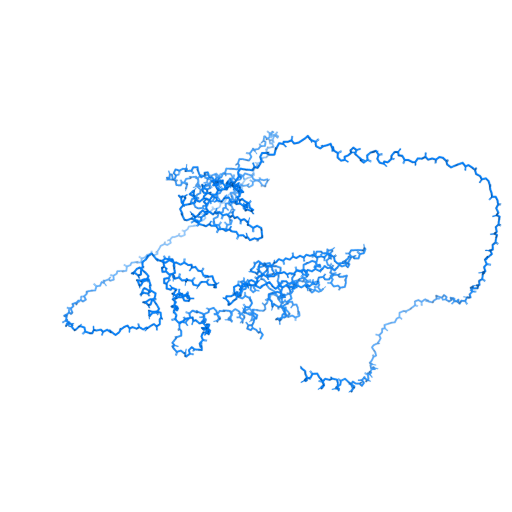 N N . PRO A 1 173 ? -28.075 1.834 16.311 1.00 53.66 173 PRO A N 1
ATOM 1369 C CA . PRO A 1 173 ? -28.503 0.558 15.752 1.00 53.66 173 PRO A CA 1
ATOM 1370 C C . PRO A 1 173 ? -29.982 0.351 16.081 1.00 53.66 173 PRO A C 1
ATOM 1372 O O . PRO A 1 173 ? -30.384 0.537 17.227 1.00 53.66 173 PRO A O 1
ATOM 1375 N N . LYS A 1 174 ? -30.815 0.024 15.086 1.00 57.75 174 LYS A N 1
ATOM 1376 C CA . LYS A 1 174 ? -32.273 -0.085 15.288 1.00 57.75 174 LYS A CA 1
ATOM 1377 C C . LYS A 1 174 ? -32.673 -1.186 16.282 1.00 57.75 174 LYS A C 1
ATOM 1379 O O . LYS A 1 174 ? -33.809 -1.173 16.738 1.00 57.75 174 LYS A O 1
ATOM 1384 N N . ASP A 1 175 ? -31.728 -2.045 16.659 1.00 80.62 175 ASP A N 1
ATOM 1385 C CA . ASP A 1 175 ? -31.937 -3.238 17.474 1.00 80.62 175 ASP A CA 1
ATOM 1386 C C . ASP A 1 175 ? -31.061 -3.219 18.744 1.00 80.62 175 ASP A C 1
ATOM 1388 O O . ASP A 1 175 ? -30.297 -4.148 19.008 1.00 80.62 175 ASP A O 1
ATOM 1392 N N . ILE A 1 176 ? -31.118 -2.138 19.529 1.00 82.62 176 ILE A N 1
ATOM 1393 C CA . ILE A 1 176 ? -30.571 -2.163 20.894 1.00 82.62 176 ILE A CA 1
ATOM 1394 C C . ILE A 1 176 ? -31.584 -2.893 21.787 1.00 82.62 176 ILE A C 1
ATOM 1396 O O . ILE A 1 176 ? -32.746 -2.489 21.810 1.00 82.62 176 ILE A O 1
ATOM 1400 N N . PRO A 1 177 ? -31.187 -3.953 22.511 1.00 85.94 177 PRO A N 1
ATOM 1401 C CA . PRO A 1 177 ? -32.110 -4.669 23.379 1.00 85.94 177 PRO A CA 1
ATOM 1402 C C . PRO A 1 177 ? -32.515 -3.796 24.580 1.00 85.94 177 PRO A C 1
ATOM 1404 O O . PRO A 1 177 ? -31.719 -2.993 25.067 1.00 85.94 177 PRO A O 1
ATOM 1407 N N . ASP A 1 178 ? -33.742 -3.973 25.081 1.00 89.62 178 ASP A N 1
ATOM 1408 C CA . ASP A 1 178 ? -34.346 -3.129 26.133 1.00 89.62 178 ASP A CA 1
ATOM 1409 C C . ASP A 1 178 ? -33.554 -3.105 27.456 1.00 89.62 178 ASP A C 1
ATOM 1411 O O . ASP A 1 178 ? -33.733 -2.224 28.295 1.00 89.62 178 ASP A O 1
ATOM 1415 N N . ASN A 1 179 ? -32.668 -4.080 27.656 1.00 91.25 179 ASN A N 1
ATOM 1416 C CA . ASN A 1 179 ? -31.795 -4.218 28.816 1.00 91.25 179 ASN A CA 1
ATOM 1417 C C . ASN A 1 179 ? -30.396 -3.608 28.610 1.00 91.25 179 ASN A C 1
ATOM 1419 O O . ASN A 1 179 ? -29.485 -3.931 29.374 1.00 91.25 179 ASN A O 1
ATOM 1423 N N . ALA A 1 180 ? -30.184 -2.779 27.585 1.00 93.12 180 ALA A N 1
ATOM 1424 C CA . ALA A 1 180 ? -28.896 -2.144 27.337 1.00 93.12 180 ALA A CA 1
ATOM 1425 C C . ALA A 1 180 ? -28.798 -0.716 27.901 1.00 93.12 180 ALA A C 1
ATOM 1427 O O . ALA A 1 180 ? -29.754 0.053 27.863 1.00 93.12 180 ALA A O 1
ATOM 1428 N N . ILE A 1 181 ? -27.606 -0.353 28.379 1.00 92.69 181 ILE A N 1
ATOM 1429 C CA . ILE A 1 181 ? -27.229 0.993 28.834 1.00 92.69 181 ILE A CA 1
ATOM 1430 C C . ILE A 1 181 ? -26.074 1.496 27.960 1.00 92.69 181 ILE A C 1
ATOM 1432 O O . ILE A 1 181 ? -25.105 0.760 27.762 1.00 92.69 181 ILE A O 1
ATOM 1436 N N . VAL A 1 182 ? -26.129 2.734 27.456 1.00 91.88 182 VAL A N 1
ATOM 1437 C CA . VAL A 1 182 ? -25.066 3.287 26.594 1.00 91.88 182 VAL A CA 1
ATOM 1438 C C . VAL A 1 182 ? -24.251 4.337 27.350 1.00 91.88 182 VAL A C 1
ATOM 1440 O O . VAL A 1 182 ? -24.754 5.398 27.710 1.00 91.88 182 VAL A O 1
ATOM 1443 N N . VAL A 1 183 ? -22.960 4.067 27.569 1.00 91.38 183 VAL A N 1
ATOM 1444 C CA . VAL A 1 183 ? -22.042 4.974 28.282 1.00 91.38 183 VAL A CA 1
ATOM 1445 C C . VAL A 1 183 ? -20.806 5.223 27.433 1.00 91.38 183 VAL A C 1
ATOM 1447 O O . VAL A 1 183 ? -20.121 4.280 27.056 1.00 91.38 183 VAL A O 1
ATOM 1450 N N . ASP A 1 184 ? -20.501 6.489 27.142 1.00 87.75 184 ASP A N 1
ATOM 1451 C CA . ASP A 1 184 ? -19.312 6.902 26.377 1.00 87.75 184 ASP A CA 1
ATOM 1452 C C . ASP A 1 184 ? -19.165 6.172 25.018 1.00 87.75 184 ASP A C 1
ATOM 1454 O O . ASP A 1 184 ? -18.060 5.858 24.581 1.00 87.75 184 ASP A O 1
ATOM 1458 N N . GLY A 1 185 ? -20.288 5.868 24.352 1.00 81.88 185 GLY A N 1
ATOM 1459 C CA . GLY A 1 185 ? -20.312 5.130 23.079 1.00 81.88 185 GLY A CA 1
ATOM 1460 C C . GLY A 1 185 ? -20.158 3.607 23.208 1.00 81.88 185 GLY A C 1
ATOM 1461 O O . GLY A 1 185 ? -20.077 2.917 22.196 1.00 81.88 185 GLY A O 1
ATOM 1462 N N . ILE A 1 186 ? -20.142 3.072 24.431 1.00 88.75 186 ILE A N 1
ATOM 1463 C CA . ILE A 1 186 ? -20.049 1.639 24.730 1.00 88.75 186 ILE A CA 1
ATOM 1464 C C . ILE A 1 186 ? -21.430 1.121 25.144 1.00 88.75 186 ILE A C 1
ATOM 1466 O O . ILE A 1 186 ? -22.078 1.702 26.017 1.00 88.75 186 ILE A O 1
ATOM 1470 N N . ILE A 1 187 ? -21.873 0.014 24.539 1.00 90.81 187 ILE A N 1
ATOM 1471 C CA . ILE A 1 187 ? -23.161 -0.620 24.858 1.00 90.81 187 ILE A CA 1
ATOM 1472 C C . ILE A 1 187 ? -22.936 -1.665 25.953 1.00 90.81 187 ILE A C 1
ATOM 1474 O O . ILE A 1 187 ? -22.178 -2.616 25.769 1.00 90.81 187 ILE A O 1
ATOM 1478 N N . HIS A 1 188 ? -23.610 -1.508 27.086 1.00 92.25 188 HIS A N 1
ATOM 1479 C CA . HIS A 1 188 ? -23.621 -2.467 28.184 1.00 92.25 188 HIS A CA 1
ATOM 1480 C C . HIS A 1 188 ? -24.939 -3.241 28.178 1.00 92.25 188 HIS A C 1
ATOM 1482 O O . HIS A 1 188 ? -25.968 -2.663 28.499 1.00 92.25 188 HIS A O 1
ATOM 1488 N N . ILE A 1 189 ? -24.925 -4.529 27.832 1.00 93.69 189 ILE A N 1
ATOM 1489 C CA . ILE A 1 189 ? -26.113 -5.397 27.841 1.00 93.69 189 ILE A CA 1
ATOM 1490 C C . ILE A 1 189 ? -26.182 -6.114 29.189 1.00 93.69 189 ILE A C 1
ATOM 1492 O O . ILE A 1 189 ? -25.237 -6.807 29.574 1.00 93.69 189 ILE A O 1
ATOM 1496 N N . LEU A 1 190 ? -27.295 -5.942 29.895 1.00 93.56 190 LEU A N 1
ATOM 1497 C CA . LEU A 1 190 ? -27.529 -6.524 31.212 1.00 93.56 190 LEU A CA 1
ATOM 1498 C C . LEU A 1 190 ? -28.215 -7.887 31.070 1.00 93.56 190 LEU A C 1
ATOM 1500 O O . LEU A 1 190 ? -29.442 -7.960 30.996 1.00 93.56 190 LEU A O 1
ATOM 1504 N N . GLU A 1 191 ? -27.446 -8.970 31.007 1.00 88.38 191 GLU A N 1
ATOM 1505 C CA . GLU A 1 191 ? -28.018 -10.314 31.117 1.00 88.38 191 GLU A CA 1
ATOM 1506 C C . GLU A 1 191 ? -28.226 -10.615 32.609 1.00 88.38 191 GLU A C 1
ATOM 1508 O O . GLU A 1 191 ? -27.408 -10.252 33.451 1.00 88.38 191 GLU A O 1
ATOM 1513 N N . GLY A 1 192 ? -29.382 -11.163 32.974 1.00 88.25 192 GLY A N 1
ATOM 1514 C CA . GLY A 1 192 ? -29.707 -11.424 34.376 1.00 88.25 192 GLY A CA 1
ATOM 1515 C C . GLY A 1 192 ? -28.819 -12.506 35.001 1.00 88.25 192 GLY A C 1
ATOM 1516 O O . GLY A 1 192 ? -27.650 -12.689 34.661 1.00 88.25 192 GLY A O 1
ATOM 1517 N N . GLU A 1 193 ? -29.388 -13.257 35.934 1.00 92.75 193 GLU A N 1
ATOM 1518 C CA . GLU A 1 193 ? -28.707 -14.415 36.503 1.00 92.75 193 GLU A CA 1
ATOM 1519 C C . GLU A 1 193 ? -28.631 -15.564 35.482 1.00 92.75 193 GLU A C 1
ATOM 1521 O O . GLU A 1 193 ? -29.651 -16.039 34.980 1.00 92.75 193 GLU A O 1
ATOM 1526 N N . VAL A 1 194 ? -27.414 -16.021 35.198 1.00 90.81 194 VAL A N 1
ATOM 1527 C CA . VAL A 1 194 ? -27.106 -17.202 34.389 1.00 90.81 194 VAL A CA 1
ATOM 1528 C C . VAL A 1 194 ? -26.170 -18.080 35.217 1.00 90.81 194 VAL A C 1
ATOM 1530 O O . VAL A 1 194 ? -25.116 -17.630 35.663 1.00 90.81 194 VAL A O 1
ATOM 1533 N N . ASP A 1 195 ? -26.572 -19.325 35.474 1.00 90.56 195 ASP A N 1
ATOM 1534 C CA . ASP A 1 195 ? -25.803 -20.301 36.262 1.00 90.56 195 ASP A CA 1
ATOM 1535 C C . ASP A 1 195 ? -25.344 -19.791 37.646 1.00 90.56 195 ASP A C 1
ATOM 1537 O O . ASP A 1 195 ? -24.229 -20.063 38.099 1.00 90.56 195 ASP A O 1
ATOM 1541 N N . GLY A 1 196 ? -26.200 -19.029 38.336 1.00 91.69 196 GLY A N 1
ATOM 1542 C CA . GLY A 1 196 ? -25.895 -18.496 39.667 1.00 91.69 196 GLY A CA 1
ATOM 1543 C C . GLY A 1 196 ? -25.004 -17.251 39.669 1.00 91.69 196 GLY A C 1
ATOM 1544 O O . GLY A 1 196 ? -24.519 -16.853 40.727 1.00 91.69 196 GLY A O 1
ATOM 1545 N N . ARG A 1 197 ? -24.738 -16.648 38.502 1.00 90.94 197 ARG A N 1
ATOM 1546 C CA . ARG A 1 197 ? -23.932 -15.428 38.361 1.00 90.94 197 ARG A CA 1
ATOM 1547 C C . ARG A 1 197 ? -24.652 -14.394 37.515 1.00 90.94 197 ARG A C 1
ATOM 1549 O O . ARG A 1 197 ? -25.294 -14.721 36.527 1.00 90.94 197 ARG A O 1
ATOM 1556 N N . TRP A 1 198 ? -24.502 -13.128 37.874 1.00 93.94 198 TRP A N 1
ATOM 1557 C CA . TRP A 1 198 ? -25.076 -12.013 37.124 1.00 93.94 198 TRP A CA 1
ATOM 1558 C C . TRP A 1 198 ? -24.099 -11.538 36.050 1.00 93.94 198 TRP A C 1
ATOM 1560 O O . TRP A 1 198 ? -22.913 -11.378 36.346 1.00 93.94 198 TRP A O 1
ATOM 1570 N N . ILE A 1 199 ? -24.557 -11.312 34.815 1.00 92.12 199 ILE A N 1
ATOM 1571 C CA . ILE A 1 199 ? -23.658 -11.089 33.672 1.00 92.12 199 ILE A CA 1
ATOM 1572 C C . ILE A 1 199 ? -23.892 -9.729 33.010 1.00 92.12 199 ILE A C 1
ATOM 1574 O O . ILE A 1 199 ? -24.993 -9.357 32.627 1.00 92.12 199 ILE A O 1
ATOM 1578 N N . ILE A 1 200 ? -22.819 -8.973 32.795 1.00 93.88 200 ILE A N 1
ATOM 1579 C CA . ILE A 1 200 ? -22.862 -7.729 32.024 1.00 93.88 200 ILE A CA 1
ATOM 1580 C C . ILE A 1 200 ? -21.933 -7.876 30.828 1.00 93.88 200 ILE A C 1
ATOM 1582 O O . ILE A 1 200 ? -20.727 -8.072 30.988 1.00 93.88 200 ILE A O 1
ATOM 1586 N N . TYR A 1 201 ? -22.485 -7.750 29.623 1.00 92.56 201 TYR A N 1
ATOM 1587 C CA . TYR A 1 201 ? -21.689 -7.697 28.403 1.00 92.56 201 TYR A CA 1
ATOM 1588 C C . TYR A 1 201 ? -21.375 -6.258 28.058 1.00 92.56 201 TYR A C 1
ATOM 1590 O O . TYR A 1 201 ? -22.268 -5.450 27.823 1.00 92.56 201 TYR A O 1
ATOM 1598 N N . LYS A 1 202 ? -20.092 -5.947 27.969 1.00 92.50 202 LYS A N 1
ATOM 1599 C CA . LYS A 1 202 ? -19.591 -4.694 27.428 1.00 92.50 202 LYS A CA 1
ATOM 1600 C C . LYS A 1 202 ? -19.283 -4.908 25.950 1.00 92.50 202 LYS A C 1
ATOM 1602 O O . LYS A 1 202 ? -18.435 -5.725 25.607 1.00 92.50 202 LYS A O 1
ATOM 1607 N N . VAL A 1 203 ? -19.990 -4.207 25.073 1.00 87.19 203 VAL A N 1
ATOM 1608 C CA . VAL A 1 203 ? -19.793 -4.291 23.624 1.00 87.19 203 VAL A CA 1
ATOM 1609 C C . VAL A 1 203 ? -18.925 -3.120 23.181 1.00 87.19 203 VAL A C 1
ATOM 1611 O O . VAL A 1 203 ? -19.381 -1.978 23.173 1.00 87.19 203 VAL A O 1
ATOM 1614 N N . ILE A 1 204 ? -17.672 -3.409 22.829 1.00 82.00 204 ILE A N 1
ATOM 1615 C CA . ILE A 1 204 ? -16.712 -2.437 22.288 1.00 82.00 204 ILE A CA 1
ATOM 1616 C C . ILE A 1 204 ? -16.322 -2.917 20.899 1.00 82.00 204 ILE A C 1
ATOM 1618 O O . ILE A 1 204 ? -15.864 -4.050 20.754 1.00 82.00 204 ILE A O 1
ATOM 1622 N N . ASP A 1 205 ? -16.511 -2.085 19.876 1.00 75.75 205 ASP A N 1
ATOM 1623 C CA . ASP A 1 205 ? -16.134 -2.416 18.495 1.00 75.75 205 ASP A CA 1
ATOM 1624 C C . ASP A 1 205 ? -16.673 -3.790 18.032 1.00 75.75 205 ASP A C 1
ATOM 1626 O O . ASP A 1 205 ? -15.963 -4.594 17.425 1.00 75.75 205 ASP A O 1
ATOM 1630 N N . GLY A 1 206 ? -17.920 -4.110 18.404 1.00 74.06 206 GLY A N 1
ATOM 1631 C CA . GLY A 1 206 ? -18.578 -5.384 18.080 1.00 74.06 206 GLY A CA 1
ATOM 1632 C C . GLY A 1 206 ? -18.080 -6.605 18.868 1.00 74.06 206 GLY A C 1
ATOM 1633 O O . GLY A 1 206 ? -18.643 -7.691 18.732 1.00 74.06 206 GLY A O 1
ATOM 1634 N N . LYS A 1 207 ? -17.065 -6.457 19.726 1.00 76.06 207 LYS A N 1
ATOM 1635 C CA . LYS A 1 207 ? -16.597 -7.513 20.630 1.00 76.06 207 LYS A CA 1
ATOM 1636 C C . LYS A 1 207 ? -17.351 -7.441 21.950 1.00 76.06 207 LYS A C 1
ATOM 1638 O O . LYS A 1 207 ? -17.424 -6.383 22.570 1.00 76.06 207 LYS A O 1
ATOM 1643 N N . LYS A 1 208 ? -17.889 -8.582 22.386 1.00 87.94 208 LYS A N 1
ATOM 1644 C CA . LYS A 1 208 ? -18.513 -8.740 23.703 1.00 87.94 208 LYS A CA 1
ATOM 1645 C C . LYS A 1 208 ? -17.445 -9.115 24.730 1.00 87.94 208 LYS A C 1
ATOM 1647 O O . LYS A 1 208 ? -16.907 -10.217 24.685 1.00 87.94 208 LYS A O 1
ATOM 1652 N N . GLU A 1 209 ? -17.162 -8.216 25.660 1.00 92.06 209 GLU A N 1
ATOM 1653 C CA . GLU A 1 209 ? -16.409 -8.504 26.879 1.00 92.06 209 GLU A CA 1
ATOM 1654 C C . GLU A 1 209 ? -17.402 -8.852 27.991 1.00 92.06 209 GLU A C 1
ATOM 1656 O O . GLU A 1 209 ? -18.313 -8.079 28.285 1.00 92.06 209 GLU A O 1
ATOM 1661 N N . MET A 1 210 ? -17.256 -10.027 28.595 1.00 93.19 210 MET A N 1
ATOM 1662 C CA . MET A 1 210 ? -18.153 -10.504 29.646 1.00 93.19 210 MET A CA 1
ATOM 1663 C C . MET A 1 210 ? -17.594 -10.141 31.021 1.00 93.19 210 MET A C 1
ATOM 1665 O O . MET A 1 210 ? -16.452 -10.469 31.333 1.00 93.19 210 MET A O 1
ATOM 1669 N N . THR A 1 211 ? -18.410 -9.503 31.857 1.00 92.75 211 THR A N 1
ATOM 1670 C CA . THR A 1 211 ? -18.124 -9.293 33.280 1.00 92.75 211 THR A CA 1
ATOM 1671 C C . THR A 1 211 ? -19.147 -10.061 34.103 1.00 92.75 211 THR A C 1
ATOM 1673 O O . THR A 1 211 ? -20.346 -9.875 33.911 1.00 92.75 211 THR A O 1
ATOM 1676 N N . THR A 1 212 ? -18.688 -10.915 35.016 1.00 94.06 212 THR A N 1
ATOM 1677 C CA . THR A 1 212 ? -19.557 -11.662 35.935 1.00 94.06 212 THR A CA 1
ATOM 1678 C C . THR A 1 212 ? -19.547 -11.027 37.321 1.00 94.06 212 THR A C 1
ATOM 1680 O O . THR A 1 212 ? -18.494 -10.613 37.806 1.00 94.06 212 THR A O 1
ATOM 1683 N N . CYS A 1 213 ? -20.700 -10.982 37.978 1.00 92.69 213 CYS A N 1
ATOM 1684 C CA . CYS A 1 213 ? -20.857 -10.600 39.376 1.00 92.69 213 CYS A CA 1
ATOM 1685 C C . CYS A 1 213 ? -21.377 -11.803 40.176 1.00 92.69 213 CYS A C 1
ATOM 1687 O O . CYS A 1 213 ? -22.321 -12.468 39.749 1.00 92.69 213 CYS A O 1
ATOM 1689 N N . ASP A 1 214 ? -20.768 -12.063 41.335 1.00 92.56 214 ASP A N 1
ATOM 1690 C CA . ASP A 1 214 ? -21.116 -13.207 42.192 1.00 92.56 214 ASP A CA 1
ATOM 1691 C C . ASP A 1 214 ? -22.429 -13.003 42.964 1.00 92.56 214 ASP A C 1
ATOM 1693 O O . ASP A 1 214 ? -23.018 -13.960 43.456 1.00 92.56 214 ASP A O 1
ATOM 1697 N N . ASP A 1 215 ? -22.895 -11.757 43.086 1.00 95.00 215 ASP A N 1
ATOM 1698 C CA . ASP A 1 215 ? -24.101 -11.414 43.828 1.00 95.00 215 ASP A CA 1
ATOM 1699 C C . ASP A 1 215 ? -24.892 -10.271 43.171 1.00 95.00 215 ASP A C 1
ATOM 1701 O O . ASP A 1 215 ? -24.337 -9.345 42.566 1.00 95.00 215 ASP A O 1
ATOM 1705 N N . GLU A 1 216 ? -26.213 -10.316 43.345 1.00 95.12 216 GLU A N 1
ATOM 1706 C CA . GLU A 1 216 ? -27.167 -9.345 42.798 1.00 95.12 216 GLU A CA 1
ATOM 1707 C C . GLU A 1 216 ? -26.893 -7.910 43.285 1.00 95.12 216 GLU A C 1
ATOM 1709 O O . GLU A 1 216 ? -27.098 -6.933 42.562 1.00 95.12 216 GLU A O 1
ATOM 1714 N N . LYS A 1 217 ? -26.387 -7.742 44.513 1.00 95.31 217 LYS A N 1
ATOM 1715 C CA . LYS A 1 217 ? -26.119 -6.415 45.085 1.00 95.31 217 LYS A CA 1
ATOM 1716 C C . LYS A 1 217 ? -24.937 -5.743 44.385 1.00 95.31 217 LYS A C 1
ATOM 1718 O O . LYS A 1 217 ? -24.966 -4.527 44.187 1.00 95.31 217 LYS A O 1
ATOM 1723 N N . THR A 1 218 ? -23.912 -6.502 44.008 1.00 93.19 218 THR A N 1
ATOM 1724 C CA . THR A 1 218 ? -22.780 -6.015 43.210 1.00 93.19 218 THR A CA 1
ATOM 1725 C C . THR A 1 218 ? -23.212 -5.687 41.783 1.00 93.19 218 THR A C 1
ATOM 1727 O O . THR A 1 218 ? -22.858 -4.615 41.285 1.00 93.19 218 THR A O 1
ATOM 1730 N N . PHE A 1 219 ? -24.049 -6.530 41.172 1.00 95.50 219 PHE A N 1
ATOM 1731 C CA . PHE A 1 219 ? -24.639 -6.260 39.859 1.00 95.50 219 PHE A CA 1
ATOM 1732 C C . PHE A 1 219 ? -25.442 -4.951 39.854 1.00 95.50 219 PHE A C 1
ATOM 1734 O O . PHE A 1 219 ? -25.137 -4.042 39.081 1.00 95.50 219 PHE A O 1
ATOM 1741 N N . ASN A 1 220 ? -26.385 -4.788 40.786 1.00 94.69 220 ASN A N 1
ATOM 1742 C CA . ASN A 1 220 ? -27.221 -3.588 40.882 1.00 94.69 220 ASN A CA 1
ATOM 1743 C C . ASN A 1 220 ? -26.400 -2.311 41.124 1.00 94.69 220 ASN A C 1
ATOM 1745 O O . ASN A 1 220 ? -26.677 -1.274 40.525 1.00 94.69 220 ASN A O 1
ATOM 1749 N N . LYS A 1 221 ? -25.323 -2.378 41.922 1.00 95.75 221 LYS A N 1
ATOM 1750 C CA . LYS A 1 221 ? -24.392 -1.246 42.079 1.00 95.75 221 LYS A CA 1
ATOM 1751 C C . LYS A 1 221 ? -23.705 -0.862 40.769 1.00 95.75 221 LYS A C 1
ATOM 1753 O O . LYS A 1 221 ? -23.490 0.328 40.533 1.00 95.75 221 LYS A O 1
ATOM 1758 N N . LEU A 1 222 ? -23.322 -1.839 39.943 1.00 92.06 222 LEU A N 1
ATOM 1759 C CA . LEU A 1 222 ? -22.704 -1.568 38.646 1.00 92.06 222 LEU A CA 1
ATOM 1760 C C . LEU A 1 222 ? -23.718 -0.938 37.685 1.00 92.06 222 LEU A C 1
ATOM 1762 O O . LEU A 1 222 ? -23.402 0.057 37.037 1.00 92.06 222 LEU A O 1
ATOM 1766 N N . VAL A 1 223 ? -24.947 -1.462 37.657 1.00 93.81 223 VAL A N 1
ATOM 1767 C CA . VAL A 1 223 ? -26.062 -0.909 36.874 1.00 93.81 223 VAL A CA 1
ATOM 1768 C C . VAL A 1 223 ? -26.338 0.545 37.267 1.00 93.81 223 VAL A C 1
ATOM 1770 O O . VAL A 1 223 ? -26.405 1.408 36.394 1.00 93.81 223 VAL A O 1
ATOM 1773 N N . ASP A 1 224 ? -26.410 0.853 38.563 1.00 95.44 224 ASP A N 1
ATOM 1774 C CA . ASP A 1 224 ? -26.610 2.221 39.057 1.00 95.44 224 ASP A CA 1
ATOM 1775 C C . ASP A 1 224 ? -25.464 3.165 38.666 1.00 95.44 224 ASP A C 1
ATOM 1777 O O . ASP A 1 224 ? -25.689 4.340 38.367 1.00 95.44 224 ASP A O 1
ATOM 1781 N N . LEU A 1 225 ? -24.219 2.677 38.669 1.00 95.19 225 LEU A N 1
ATOM 1782 C CA . LEU A 1 225 ? -23.061 3.455 38.223 1.00 95.19 225 LEU A CA 1
ATOM 1783 C C . LEU A 1 225 ? -23.108 3.741 36.720 1.00 95.19 225 LEU A C 1
ATOM 1785 O O . LEU A 1 225 ? -22.773 4.854 36.314 1.00 95.19 225 LEU A O 1
ATOM 1789 N N . LEU A 1 226 ? -23.515 2.762 35.910 1.00 94.12 226 LEU A N 1
ATOM 1790 C CA . LEU A 1 226 ? -23.665 2.928 34.466 1.00 94.12 226 LEU A CA 1
ATOM 1791 C C . LEU A 1 226 ? -24.791 3.916 34.143 1.00 94.12 226 LEU A C 1
ATOM 1793 O O . LEU A 1 226 ? -24.547 4.867 33.406 1.00 94.12 226 LEU A O 1
ATOM 1797 N N . LYS A 1 227 ? -25.956 3.792 34.793 1.00 94.00 227 LYS A N 1
ATOM 1798 C CA . LYS A 1 227 ? -27.069 4.750 34.659 1.00 94.00 227 LYS A CA 1
ATOM 1799 C C . LYS A 1 227 ? -26.666 6.170 35.054 1.00 94.00 227 LYS A C 1
ATOM 1801 O O . LYS A 1 227 ? -26.879 7.105 34.295 1.00 94.00 227 LYS A O 1
ATOM 1806 N N . LYS A 1 228 ? -25.969 6.347 36.185 1.00 93.31 228 LYS A N 1
ATOM 1807 C CA . LYS A 1 228 ? -25.463 7.672 36.602 1.00 93.31 228 LYS A CA 1
ATOM 1808 C C . LYS A 1 228 ? -24.508 8.298 35.585 1.00 93.31 228 LYS A C 1
ATOM 1810 O O . LYS A 1 228 ? -24.452 9.524 35.479 1.00 93.31 228 LYS A O 1
ATOM 1815 N N . LYS A 1 229 ? -23.705 7.490 34.887 1.00 92.06 229 LYS A N 1
ATOM 1816 C CA . LYS A 1 229 ? -22.828 7.985 33.819 1.00 92.06 229 LYS A CA 1
ATOM 1817 C C . LYS A 1 229 ? -23.624 8.341 32.567 1.00 92.06 229 LYS A C 1
ATOM 1819 O O . LYS A 1 229 ? -23.374 9.402 32.007 1.00 92.06 229 LYS A O 1
ATOM 1824 N N . GLU A 1 230 ? -24.582 7.506 32.178 1.00 92.31 230 GLU A N 1
ATOM 1825 C CA . GLU A 1 230 ? -25.497 7.770 31.065 1.00 92.31 230 GLU A CA 1
ATOM 1826 C C . GLU A 1 230 ? -26.275 9.081 31.282 1.00 92.31 230 GLU A C 1
ATOM 1828 O O . GLU A 1 230 ? -26.203 9.974 30.438 1.00 92.31 230 GLU A O 1
ATOM 1833 N N . ASP A 1 231 ? -26.883 9.274 32.457 1.00 88.56 231 ASP A N 1
ATOM 1834 C CA . ASP A 1 231 ? -27.605 10.503 32.827 1.00 88.56 231 ASP A CA 1
ATOM 1835 C C . ASP A 1 231 ? -26.711 11.752 32.735 1.00 88.56 231 ASP A C 1
ATOM 1837 O O . ASP A 1 231 ? -27.120 12.810 32.244 1.00 88.56 231 ASP A O 1
ATOM 1841 N N . LYS A 1 232 ? -25.450 11.628 33.179 1.00 89.25 232 LYS A N 1
ATOM 1842 C CA . LYS A 1 232 ? -24.462 12.714 33.129 1.00 89.25 232 LYS A CA 1
ATOM 1843 C C . LYS A 1 232 ? -24.094 13.090 31.691 1.00 89.25 232 LYS A C 1
ATOM 1845 O O . LYS A 1 232 ? -23.872 14.270 31.426 1.00 89.25 232 LYS A O 1
ATOM 1850 N N . ILE A 1 233 ? -24.028 12.116 30.782 1.00 83.44 233 ILE A N 1
ATOM 1851 C CA . ILE A 1 233 ? -23.749 12.331 29.353 1.00 83.44 233 ILE A CA 1
ATOM 1852 C C . ILE A 1 233 ? -24.969 12.940 28.655 1.00 83.44 233 ILE A C 1
ATOM 1854 O O . ILE A 1 233 ? -24.821 13.869 27.863 1.00 83.44 233 ILE A O 1
ATOM 1858 N N . GLN A 1 234 ? -26.174 12.475 28.989 1.00 82.88 234 GLN A N 1
ATOM 1859 C CA . GLN A 1 234 ? -27.425 12.985 28.422 1.00 82.88 234 GLN A CA 1
ATOM 1860 C C . GLN A 1 234 ? -27.806 14.382 28.946 1.00 82.88 234 GLN A C 1
ATOM 1862 O O . GLN A 1 234 ? -28.747 14.999 28.446 1.00 82.88 234 GLN A O 1
ATOM 1867 N N . GLY A 1 235 ? -27.066 14.920 29.923 1.00 78.69 235 GLY A N 1
ATOM 1868 C CA . GLY A 1 235 ? -27.305 16.253 30.476 1.00 78.69 235 GLY A CA 1
ATOM 1869 C C . GLY A 1 235 ? -28.577 16.338 31.321 1.00 78.69 235 GLY A C 1
ATOM 1870 O O . GLY A 1 235 ? -29.101 17.434 31.525 1.00 78.69 235 GLY A O 1
ATOM 1871 N N . VAL A 1 236 ? -29.076 15.204 31.817 1.00 63.62 236 VAL A N 1
ATOM 1872 C CA . VAL A 1 236 ? -30.244 15.153 32.696 1.00 63.62 236 VAL A CA 1
ATOM 1873 C C . VAL A 1 236 ? -29.779 15.497 34.109 1.00 63.62 236 VAL A C 1
ATOM 1875 O O . VAL A 1 236 ? -29.255 14.661 34.842 1.00 63.62 236 VAL A O 1
ATOM 1878 N N . THR A 1 237 ? -29.918 16.760 34.512 1.00 44.31 237 THR A N 1
ATOM 1879 C CA . THR A 1 237 ? -29.733 17.139 35.916 1.00 44.31 237 THR A CA 1
ATOM 1880 C C . THR A 1 237 ? -30.904 16.598 36.741 1.00 44.31 237 THR A C 1
ATOM 1882 O O . THR A 1 237 ? -32.053 16.929 36.437 1.00 44.31 237 THR A O 1
ATOM 1885 N N . PRO A 1 238 ? -30.664 15.801 37.802 1.00 47.84 238 PRO A N 1
ATOM 1886 C CA . PRO A 1 238 ? -31.739 15.385 38.692 1.00 47.84 238 PRO A CA 1
ATOM 1887 C C . PRO A 1 238 ? -32.376 16.619 39.357 1.00 47.84 238 PRO A C 1
ATOM 1889 O O . PRO A 1 238 ? -31.682 17.616 39.598 1.00 47.84 238 PRO A O 1
ATOM 1892 N N . PRO A 1 239 ? -33.688 16.589 39.651 1.00 39.97 239 PRO A N 1
ATOM 1893 C CA . PRO A 1 239 ? -34.372 17.702 40.294 1.00 39.97 239 PRO A CA 1
ATOM 1894 C C . PRO A 1 239 ? -33.713 18.002 41.645 1.00 39.97 239 PRO A C 1
ATOM 1896 O O . PRO A 1 239 ? -33.667 17.164 42.541 1.00 39.97 239 PRO A O 1
ATOM 1899 N N . VAL A 1 240 ? -33.169 19.212 41.772 1.00 41.78 240 VAL A N 1
ATOM 1900 C CA . VAL A 1 240 ? -32.545 19.696 43.005 1.00 41.78 240 VAL A CA 1
ATOM 1901 C C . VAL A 1 240 ? -33.642 19.936 44.042 1.00 41.78 240 VAL A C 1
ATOM 1903 O O . VAL A 1 240 ? -34.410 20.893 43.925 1.00 41.78 240 VAL A O 1
ATOM 1906 N N . GLU A 1 241 ? -33.696 19.099 45.080 1.00 39.84 241 GLU A N 1
ATOM 1907 C CA . GLU A 1 241 ? -34.420 19.417 46.311 1.00 39.84 241 GLU A CA 1
ATOM 1908 C C . GLU A 1 241 ? -33.781 20.655 46.957 1.00 39.84 241 GLU A C 1
ATOM 1910 O O . GLU A 1 241 ? -32.644 20.642 47.436 1.00 39.84 241 GLU A O 1
ATOM 1915 N N . LYS A 1 242 ? -34.510 21.775 46.922 1.00 41.03 242 LYS A N 1
ATOM 1916 C CA . LYS A 1 242 ? -34.093 23.042 47.524 1.00 41.03 242 LYS A CA 1
ATOM 1917 C C . LYS A 1 242 ? -34.175 22.945 49.048 1.00 41.03 242 LYS A C 1
ATOM 1919 O O . LYS A 1 242 ? -35.244 23.143 49.615 1.00 41.03 242 LYS A O 1
ATOM 1924 N N . ASN A 1 243 ? -33.035 22.759 49.709 1.00 39.62 243 ASN A N 1
ATOM 1925 C CA . ASN A 1 243 ? -32.877 23.153 51.108 1.00 39.62 243 ASN A CA 1
ATOM 1926 C C . ASN A 1 243 ? -32.325 24.584 51.179 1.00 39.62 243 ASN A C 1
ATOM 1928 O O . ASN A 1 243 ? -31.206 24.869 50.755 1.00 39.62 243 ASN A O 1
ATOM 1932 N N . VAL A 1 244 ? -33.157 25.491 51.691 1.00 42.09 244 VAL A N 1
ATOM 1933 C CA . VAL A 1 244 ? -32.877 26.919 51.883 1.00 42.09 244 VAL A CA 1
ATOM 1934 C C . VAL A 1 244 ? -31.966 27.108 53.099 1.00 42.09 244 VAL A C 1
ATOM 1936 O O . VAL A 1 244 ? -32.311 26.682 54.200 1.00 42.09 244 VAL A O 1
ATOM 1939 N N . LYS A 1 245 ? -30.834 27.804 52.931 1.00 35.84 245 LYS A N 1
ATOM 1940 C CA . LYS A 1 245 ? -30.133 28.484 54.032 1.00 35.84 245 LYS A CA 1
ATOM 1941 C C . LYS A 1 245 ? -29.540 29.818 53.566 1.00 35.84 245 LYS A C 1
ATOM 1943 O O . LYS A 1 245 ? -28.967 29.915 52.486 1.00 35.84 245 LYS A O 1
ATOM 1948 N N . GLU A 1 246 ? -29.761 30.823 54.406 1.00 36.31 246 GLU A N 1
ATOM 1949 C CA . GLU A 1 246 ? -29.539 32.264 54.231 1.00 36.31 246 GLU A CA 1
ATOM 1950 C C . GLU A 1 246 ? -28.065 32.711 54.108 1.00 36.31 246 GLU A C 1
ATOM 1952 O O . GLU A 1 246 ? -27.159 31.976 54.509 1.00 36.31 246 GLU A O 1
ATOM 1957 N N . PRO A 1 247 ? -27.809 33.943 53.605 1.00 42.19 247 PRO A N 1
ATOM 1958 C CA . PRO A 1 247 ? -26.469 34.451 53.322 1.00 42.19 247 PRO A CA 1
ATOM 1959 C C . PRO A 1 247 ? -25.868 35.276 54.475 1.00 42.19 247 PRO A C 1
ATOM 1961 O O . PRO A 1 247 ? -26.575 35.976 55.200 1.00 42.19 247 PRO A O 1
ATOM 1964 N N . LYS A 1 248 ? -24.530 35.291 54.578 1.00 34.38 248 LYS A N 1
ATOM 1965 C CA . LYS A 1 248 ? -23.775 36.308 55.333 1.00 34.38 248 LYS A CA 1
ATOM 1966 C C . LYS A 1 248 ? -22.556 36.841 54.562 1.00 34.38 248 LYS A C 1
ATOM 1968 O O . LYS A 1 248 ? -21.623 36.104 54.271 1.00 34.38 248 LYS A O 1
ATOM 1973 N N . SER A 1 249 ? -22.646 38.143 54.278 1.00 37.91 249 SER A N 1
ATOM 1974 C CA . SER A 1 249 ? -21.661 39.243 54.378 1.00 37.91 249 SER A CA 1
ATOM 1975 C C . SER A 1 249 ? -20.223 39.144 53.826 1.00 37.91 249 SER A C 1
ATOM 1977 O O . SER A 1 249 ? -19.376 38.419 54.336 1.00 37.91 249 SER A O 1
ATOM 1979 N N . GLU A 1 250 ? -19.978 40.058 52.878 1.00 39.56 250 GLU A N 1
ATOM 1980 C CA . GLU A 1 250 ? -18.796 40.883 52.551 1.00 39.56 250 GLU A CA 1
ATOM 1981 C C . GLU A 1 250 ? -17.551 40.893 53.470 1.00 39.56 250 GLU A C 1
ATOM 1983 O O . GLU A 1 250 ? -17.663 41.127 54.672 1.00 39.56 250 GLU A O 1
ATOM 1988 N N . ALA A 1 251 ? -16.351 40.902 52.852 1.00 35.25 251 ALA A N 1
ATOM 1989 C CA . ALA A 1 251 ? -15.214 41.742 53.281 1.00 35.25 251 ALA A CA 1
ATOM 1990 C C . ALA A 1 251 ? -14.094 41.927 52.213 1.00 35.25 251 ALA A C 1
ATOM 1992 O O . ALA A 1 251 ? -13.384 40.997 51.852 1.00 35.25 251 ALA A O 1
ATOM 1993 N N . LYS A 1 252 ? -13.929 43.193 51.795 1.00 37.38 252 LYS A N 1
ATOM 1994 C CA . LYS A 1 252 ? -12.714 44.030 51.592 1.00 37.38 252 LYS A CA 1
ATOM 1995 C C . LYS A 1 252 ? -11.466 43.572 50.789 1.00 37.38 252 LYS A C 1
ATOM 1997 O O . LYS A 1 252 ? -10.726 42.664 51.142 1.00 37.38 252 LYS A O 1
ATOM 2002 N N . LYS A 1 253 ? -11.148 44.445 49.814 1.00 42.75 253 LYS A N 1
ATOM 2003 C CA . LYS A 1 253 ? -9.909 44.651 49.028 1.00 42.75 253 LYS A CA 1
ATOM 2004 C C . LYS A 1 253 ? -8.676 45.069 49.859 1.00 42.75 253 LYS A C 1
ATOM 2006 O O . LYS A 1 253 ? -8.821 45.829 50.815 1.00 42.75 253 LYS A O 1
ATOM 2011 N N . LYS A 1 254 ? -7.468 44.767 49.347 1.00 36.22 254 LYS A N 1
ATOM 2012 C CA . LYS A 1 254 ? -6.236 45.586 49.485 1.00 36.22 254 LYS A CA 1
ATOM 2013 C C . LYS A 1 254 ? -5.364 45.537 48.204 1.00 36.22 254 LYS A C 1
ATOM 2015 O O . LYS A 1 254 ? -5.434 44.536 47.495 1.00 36.22 254 LYS A O 1
ATOM 2020 N N . PRO A 1 255 ? -4.572 46.591 47.896 1.00 44.84 255 PRO A N 1
ATOM 2021 C CA . PRO A 1 255 ? -3.839 46.759 46.633 1.00 44.84 255 PRO A CA 1
ATOM 2022 C C . PRO A 1 255 ? -2.345 46.387 46.743 1.00 44.84 255 PRO A C 1
ATOM 2024 O O . PRO A 1 255 ? -1.791 46.365 47.842 1.00 44.84 255 PRO A O 1
ATOM 2027 N N . ARG A 1 256 ? -1.671 46.160 45.604 1.00 38.06 256 ARG A N 1
ATOM 2028 C CA . ARG A 1 256 ? -0.208 45.986 45.526 1.00 38.06 256 ARG A CA 1
ATOM 2029 C C . ARG A 1 256 ? 0.414 46.892 44.457 1.00 38.06 256 ARG A C 1
ATOM 2031 O O . ARG A 1 256 ? -0.170 47.134 43.406 1.00 38.06 256 ARG A O 1
ATOM 2038 N N . THR A 1 257 ? 1.570 47.427 44.825 1.00 34.22 257 THR A N 1
ATOM 2039 C CA . THR A 1 257 ? 2.329 48.559 44.283 1.00 34.22 257 THR A CA 1
ATOM 2040 C C . THR A 1 257 ? 3.279 48.189 43.137 1.00 34.22 257 THR A C 1
ATOM 2042 O O . THR A 1 257 ? 3.682 47.039 42.995 1.00 34.22 257 THR A O 1
ATOM 2045 N N . LYS A 1 258 ? 3.637 49.213 42.349 1.00 40.06 258 LYS A N 1
ATOM 2046 C CA . LYS A 1 258 ? 4.628 49.243 41.257 1.00 40.06 258 LYS A CA 1
ATOM 2047 C C . LYS A 1 258 ? 6.075 49.272 41.780 1.00 40.06 258 LYS A C 1
ATOM 2049 O O . LYS A 1 258 ? 6.306 49.922 42.795 1.00 40.06 258 LYS A O 1
ATOM 2054 N N . THR A 1 259 ? 7.025 48.767 40.987 1.00 35.38 259 THR A N 1
ATOM 2055 C CA . THR A 1 259 ? 8.420 49.256 40.923 1.00 35.38 259 THR A CA 1
ATOM 2056 C C . THR A 1 259 ? 9.034 48.993 39.539 1.00 35.38 259 THR A C 1
ATOM 2058 O O . THR A 1 259 ? 8.918 47.896 39.001 1.00 35.38 259 THR A O 1
ATOM 2061 N N . ASN A 1 260 ? 9.668 50.033 38.986 1.00 36.84 260 ASN A N 1
ATOM 2062 C CA . ASN A 1 260 ? 10.532 50.047 37.797 1.00 36.84 260 ASN A CA 1
ATOM 2063 C C . ASN A 1 260 ? 11.953 49.576 38.157 1.00 36.84 260 ASN A C 1
ATOM 2065 O O . ASN A 1 260 ? 12.365 49.809 39.292 1.00 36.84 260 ASN A O 1
ATOM 2069 N N . ALA A 1 261 ? 12.728 49.082 37.183 1.00 36.59 261 ALA A N 1
ATOM 2070 C CA . ALA A 1 261 ? 14.121 49.509 36.974 1.00 36.59 261 ALA A CA 1
ATOM 2071 C C . ALA A 1 261 ? 14.693 48.973 35.647 1.00 36.59 261 ALA A C 1
ATOM 2073 O O . ALA A 1 261 ? 14.559 47.806 35.300 1.00 36.59 261 ALA A O 1
ATOM 2074 N N . GLU A 1 262 ? 15.329 49.904 34.957 1.00 37.91 262 GLU A N 1
ATOM 2075 C CA . GLU A 1 262 ? 16.020 49.920 33.671 1.00 37.91 262 GLU A CA 1
ATOM 2076 C C . GLU A 1 262 ? 17.522 49.625 33.875 1.00 37.91 262 GLU A C 1
ATOM 2078 O O . GLU A 1 262 ? 18.038 49.957 34.947 1.00 37.91 262 GLU A O 1
ATOM 2083 N N . LYS A 1 263 ? 18.221 49.050 32.876 1.00 38.09 263 LYS A N 1
ATOM 2084 C CA . LYS A 1 263 ? 19.605 49.411 32.468 1.00 38.09 263 LYS A CA 1
ATOM 2085 C C . LYS A 1 263 ? 20.167 48.486 31.376 1.00 38.09 263 LYS A C 1
ATOM 2087 O O . LYS A 1 263 ? 20.502 47.335 31.638 1.00 38.09 263 LYS A O 1
ATOM 2092 N N . ASP A 1 264 ? 20.349 49.070 30.194 1.00 39.28 264 ASP A N 1
ATOM 2093 C CA . ASP A 1 264 ? 21.205 48.609 29.097 1.00 39.28 264 ASP A CA 1
ATOM 2094 C C . ASP A 1 264 ? 22.633 49.156 29.264 1.00 39.28 264 ASP A C 1
ATOM 2096 O O . ASP A 1 264 ? 22.798 50.345 29.543 1.00 39.28 264 ASP A O 1
ATOM 2100 N N . VAL A 1 265 ? 23.663 48.330 29.032 1.00 39.75 265 VAL A N 1
ATOM 2101 C CA . VAL A 1 265 ? 25.052 48.770 28.781 1.00 39.75 265 VAL A CA 1
ATOM 2102 C C . VAL A 1 265 ? 25.746 47.790 27.816 1.00 39.75 265 VAL A C 1
ATOM 2104 O O . VAL A 1 265 ? 25.925 46.619 28.139 1.00 39.75 265 VAL A O 1
ATOM 2107 N N . LYS A 1 266 ? 26.168 48.294 26.645 1.00 42.50 266 LYS A N 1
ATOM 2108 C CA . LYS A 1 266 ? 27.227 47.734 25.770 1.00 42.50 266 LYS A CA 1
ATOM 2109 C C . LYS A 1 266 ? 28.609 48.218 26.248 1.00 42.50 266 LYS A C 1
ATOM 2111 O O . LYS A 1 266 ? 28.676 49.268 26.887 1.00 42.50 266 LYS A O 1
ATOM 2116 N N . PRO A 1 267 ? 29.709 47.549 25.858 1.00 55.16 267 PRO A N 1
ATOM 2117 C CA . PRO A 1 267 ? 30.576 48.219 24.876 1.00 55.16 267 PRO A CA 1
ATOM 2118 C C . PRO A 1 267 ? 31.246 47.301 23.833 1.00 55.16 267 PRO A C 1
ATOM 2120 O O . PRO A 1 267 ? 31.366 46.090 23.999 1.00 55.16 267 PRO A O 1
ATOM 2123 N N . GLU A 1 268 ? 31.671 47.954 22.750 1.00 39.12 268 GLU A N 1
ATOM 2124 C CA . GLU A 1 268 ? 32.550 47.488 21.672 1.00 39.12 268 GLU A CA 1
ATOM 2125 C C . GLU A 1 268 ? 34.016 47.372 22.120 1.00 39.12 268 GLU A C 1
ATOM 2127 O O . GLU A 1 268 ? 34.465 48.145 22.967 1.00 39.12 268 GLU A O 1
ATOM 2132 N N . THR A 1 269 ? 34.792 46.526 21.433 1.00 38.12 269 THR A N 1
ATOM 2133 C CA . THR A 1 269 ? 36.234 46.745 21.233 1.00 38.12 269 THR A CA 1
ATOM 2134 C C . THR A 1 269 ? 36.717 46.161 19.900 1.00 38.12 269 THR A C 1
ATOM 2136 O O . THR A 1 269 ? 36.202 45.168 19.394 1.00 38.12 269 THR A O 1
ATOM 2139 N N . ILE A 1 270 ? 37.706 46.856 19.341 1.00 33.41 270 ILE A N 1
ATOM 2140 C CA . ILE A 1 270 ? 38.271 46.851 17.985 1.00 33.41 270 ILE A CA 1
ATOM 2141 C C . ILE A 1 270 ? 39.719 46.312 18.063 1.00 33.41 270 ILE A C 1
ATOM 2143 O O . ILE A 1 270 ? 40.427 46.800 18.934 1.00 33.41 270 ILE A O 1
ATOM 2147 N N . PHE A 1 271 ? 40.104 45.389 17.147 1.00 40.56 271 PHE A N 1
ATOM 2148 C CA . PHE A 1 271 ? 41.424 45.080 16.493 1.00 40.56 271 PHE A CA 1
ATOM 2149 C C . PHE A 1 271 ? 42.746 45.026 17.332 1.00 40.56 271 PHE A C 1
ATOM 2151 O O . PHE A 1 271 ? 42.775 45.614 18.405 1.00 40.56 271 PHE A O 1
ATOM 2158 N N . PRO A 1 272 ? 43.873 44.374 16.903 1.00 51.12 272 PRO A N 1
ATOM 2159 C CA . PRO A 1 272 ? 44.423 44.283 15.531 1.00 51.12 272 PRO A CA 1
ATOM 2160 C C . PRO A 1 272 ? 45.063 42.935 15.090 1.00 51.12 272 PRO A C 1
ATOM 2162 O O . PRO A 1 272 ? 45.090 41.963 15.837 1.00 51.12 272 PRO A O 1
ATOM 2165 N N . GLY A 1 273 ? 45.531 42.896 13.829 1.00 34.16 273 GLY A N 1
ATOM 2166 C CA . GLY A 1 273 ? 46.156 41.750 13.141 1.00 34.16 273 GLY A CA 1
ATOM 2167 C C . GLY A 1 273 ? 47.694 41.653 13.213 1.00 34.16 273 GLY A C 1
ATOM 2168 O O . GLY A 1 273 ? 48.283 42.068 14.207 1.00 34.16 273 GLY A O 1
ATOM 2169 N N . SER A 1 274 ? 48.297 41.159 12.112 1.00 34.00 274 SER A N 1
ATOM 2170 C CA . SER A 1 274 ? 49.710 40.749 11.854 1.00 34.00 274 SER A CA 1
ATOM 2171 C C . SER A 1 274 ? 50.009 39.282 12.223 1.00 34.00 274 SER A C 1
ATOM 2173 O O . SER A 1 274 ? 49.434 38.776 13.177 1.00 34.00 274 SER A O 1
ATOM 2175 N N . ASP A 1 275 ? 50.858 38.497 11.555 1.00 32.81 275 ASP A N 1
ATOM 2176 C CA . ASP A 1 275 ? 51.635 38.611 10.313 1.00 32.81 275 ASP A CA 1
ATOM 2177 C C . ASP A 1 275 ? 52.146 37.198 9.938 1.00 32.81 275 ASP A C 1
ATOM 2179 O O . ASP A 1 275 ? 52.084 36.257 10.730 1.00 32.81 275 ASP A O 1
ATOM 2183 N N . HIS A 1 276 ? 52.645 37.069 8.710 1.00 37.72 276 HIS A N 1
ATOM 2184 C CA . HIS A 1 276 ? 53.263 35.886 8.108 1.00 37.72 276 HIS A CA 1
ATOM 2185 C C . HIS A 1 276 ? 54.497 35.334 8.849 1.00 37.72 276 HIS A C 1
ATOM 2187 O O . HIS A 1 276 ? 55.369 36.105 9.240 1.00 37.72 276 HIS A O 1
ATOM 2193 N N . SER A 1 277 ? 54.684 34.008 8.818 1.00 37.19 277 SER A N 1
ATOM 2194 C CA . SER A 1 277 ? 55.997 33.407 8.521 1.00 37.19 277 SER A CA 1
ATOM 2195 C C . SER A 1 277 ? 55.903 31.940 8.076 1.00 37.19 277 SER A C 1
ATOM 2197 O O . SER A 1 277 ? 55.172 31.115 8.617 1.00 37.19 277 SER A O 1
ATOM 2199 N N . SER A 1 278 ? 56.654 31.663 7.018 1.00 38.75 278 SER A N 1
ATOM 2200 C CA . SER A 1 278 ? 57.054 30.370 6.471 1.00 38.75 278 SER A CA 1
ATOM 2201 C C . SER A 1 278 ? 58.106 29.688 7.351 1.00 38.75 278 SER A C 1
ATOM 2203 O O . SER A 1 278 ? 58.953 30.400 7.879 1.00 38.75 278 SER A O 1
ATOM 2205 N N . GLU A 1 279 ? 58.131 28.350 7.407 1.00 34.06 279 GLU A N 1
ATOM 2206 C CA . GLU A 1 279 ? 59.300 27.519 7.041 1.00 34.06 279 GLU A CA 1
ATOM 2207 C C . GLU A 1 279 ? 59.159 26.026 7.419 1.00 34.06 279 GLU A C 1
ATOM 2209 O O . GLU A 1 279 ? 58.716 25.664 8.502 1.00 34.06 279 GLU A O 1
ATOM 2214 N N . ASN A 1 280 ? 59.664 25.211 6.487 1.00 36.12 280 ASN A N 1
ATOM 2215 C CA . ASN A 1 280 ? 60.397 23.948 6.617 1.00 36.12 280 ASN A CA 1
ATOM 2216 C C . ASN A 1 280 ? 59.726 22.589 6.915 1.00 36.12 280 ASN A C 1
ATOM 2218 O O . ASN A 1 280 ? 59.256 22.265 7.999 1.00 36.12 280 ASN A O 1
ATOM 2222 N N . MET A 1 281 ? 59.871 21.766 5.869 1.00 39.41 281 MET A N 1
ATOM 2223 C CA . MET A 1 281 ? 59.903 20.310 5.758 1.00 39.41 281 MET A CA 1
ATOM 2224 C C . MET A 1 281 ? 60.541 19.547 6.924 1.00 39.41 281 MET A C 1
ATOM 2226 O O . MET A 1 281 ? 61.650 19.858 7.360 1.00 39.41 281 MET A O 1
ATOM 2230 N N . THR A 1 282 ? 59.934 18.409 7.261 1.00 36.12 282 THR A N 1
ATOM 2231 C CA . THR A 1 282 ? 60.646 17.128 7.416 1.00 36.12 282 THR A CA 1
ATOM 2232 C C . THR A 1 282 ? 59.643 15.977 7.290 1.00 36.12 282 THR A C 1
ATOM 2234 O O . THR A 1 282 ? 58.646 15.951 8.008 1.00 36.12 282 THR A O 1
ATOM 2237 N N . ASP A 1 283 ? 59.888 15.052 6.360 1.00 44.38 283 ASP A N 1
ATOM 2238 C CA . ASP A 1 283 ? 59.148 13.790 6.229 1.00 44.38 283 ASP A CA 1
ATOM 2239 C C . ASP A 1 283 ? 59.557 12.825 7.356 1.00 44.38 283 ASP A C 1
ATOM 2241 O O . ASP A 1 283 ? 60.754 12.558 7.498 1.00 44.38 283 ASP A O 1
ATOM 2245 N N . PRO A 1 284 ? 58.617 12.253 8.132 1.00 48.56 284 PRO A N 1
ATOM 2246 C CA . PRO A 1 284 ? 58.907 11.087 8.950 1.00 48.56 284 PRO A CA 1
ATOM 2247 C C . PRO A 1 284 ? 58.578 9.784 8.204 1.00 48.56 284 PRO A C 1
ATOM 2249 O O . PRO A 1 284 ? 57.543 9.643 7.548 1.00 48.56 284 PRO A O 1
ATOM 2252 N N . GLU A 1 285 ? 59.493 8.825 8.340 1.00 47.78 285 GLU A N 1
ATOM 2253 C CA . GLU A 1 285 ? 59.398 7.434 7.892 1.00 47.78 285 GLU A CA 1
ATOM 2254 C C . GLU A 1 285 ? 58.108 6.727 8.369 1.00 47.78 285 GLU A C 1
ATOM 2256 O O . GLU A 1 285 ? 57.535 7.083 9.402 1.00 47.78 285 GLU A O 1
ATOM 2261 N N . PRO A 1 286 ? 57.632 5.695 7.642 1.00 47.34 286 PRO A N 1
ATOM 2262 C CA . PRO A 1 286 ? 56.371 5.039 7.954 1.00 47.34 286 PRO A CA 1
ATOM 2263 C C . PRO A 1 286 ? 56.505 4.112 9.170 1.00 47.34 286 PRO A C 1
ATOM 2265 O O . PRO A 1 286 ? 56.973 2.979 9.064 1.00 47.34 286 PRO A O 1
ATOM 2268 N N . GLU A 1 287 ? 56.006 4.563 10.320 1.00 40.28 287 GLU A N 1
ATOM 2269 C CA . GLU A 1 287 ? 55.691 3.681 11.443 1.00 40.28 287 GLU A CA 1
ATOM 2270 C C . GLU A 1 287 ? 54.591 2.688 11.037 1.00 40.28 287 GLU A C 1
ATOM 2272 O O . GLU A 1 287 ? 53.490 3.056 10.609 1.00 40.28 287 GLU A O 1
ATOM 2277 N N . THR A 1 288 ? 54.882 1.397 11.188 1.00 47.28 288 THR A N 1
ATOM 2278 C CA . THR A 1 288 ? 53.918 0.300 11.088 1.00 47.28 288 THR A CA 1
ATOM 2279 C C . THR A 1 288 ? 52.832 0.461 12.150 1.00 47.28 288 THR A C 1
ATOM 2281 O O . THR A 1 288 ? 52.992 0.033 13.290 1.00 47.28 288 THR A O 1
ATOM 2284 N N . LYS A 1 289 ? 51.712 1.082 11.769 1.00 39.81 289 LYS A N 1
ATOM 2285 C CA . LYS A 1 289 ? 50.515 1.198 12.609 1.00 39.81 289 LYS A CA 1
ATOM 2286 C C . LYS A 1 289 ? 49.824 -0.157 12.726 1.00 39.81 289 LYS A C 1
ATOM 2288 O O . LYS A 1 289 ? 49.261 -0.666 11.754 1.00 39.81 289 LYS A O 1
ATOM 2293 N N . GLU A 1 290 ? 49.826 -0.712 13.933 1.00 43.19 290 GLU A N 1
ATOM 2294 C CA . GLU A 1 290 ? 48.856 -1.725 14.335 1.00 43.19 290 GLU A CA 1
ATOM 2295 C C . GLU A 1 290 ? 47.438 -1.192 14.077 1.00 43.19 290 GLU A C 1
ATOM 2297 O O . GLU A 1 290 ? 47.121 -0.034 14.366 1.00 43.19 290 GLU A O 1
ATOM 2302 N N . LYS A 1 291 ? 46.580 -2.022 13.473 1.00 38.06 291 LYS A N 1
ATOM 2303 C CA . LYS A 1 291 ? 45.174 -1.672 13.240 1.00 38.06 291 LYS A CA 1
ATOM 2304 C C . LYS A 1 291 ? 44.507 -1.422 14.600 1.00 38.06 291 LYS A C 1
ATOM 2306 O O . LYS A 1 291 ? 44.465 -2.360 15.395 1.00 38.06 291 LYS A O 1
ATOM 2311 N N . PRO A 1 292 ? 43.939 -0.232 14.866 1.00 38.16 292 PRO A N 1
ATOM 2312 C CA . PRO A 1 292 ? 43.185 -0.021 16.091 1.00 38.16 292 PRO A CA 1
ATOM 2313 C C . PRO A 1 292 ? 41.961 -0.942 16.078 1.00 38.16 292 PRO A C 1
ATOM 2315 O O . PRO A 1 292 ? 41.146 -0.909 15.152 1.00 38.16 292 PRO A O 1
ATOM 2318 N N . SER A 1 293 ? 41.849 -1.799 17.091 1.00 41.75 293 SER A N 1
ATOM 2319 C CA . SER A 1 293 ? 40.641 -2.575 17.339 1.00 41.75 293 SER A CA 1
ATOM 2320 C C . SER A 1 293 ? 39.521 -1.605 17.715 1.00 41.75 293 SER A C 1
ATOM 2322 O O . SER A 1 293 ? 39.579 -0.968 18.765 1.00 41.75 293 SER A O 1
ATOM 2324 N N . LEU A 1 294 ? 38.516 -1.473 16.850 1.00 48.03 294 LEU A N 1
ATOM 2325 C CA . LEU A 1 294 ? 37.308 -0.693 17.118 1.00 48.03 294 LEU A CA 1
ATOM 2326 C C . LEU A 1 294 ? 36.532 -1.360 18.262 1.00 48.03 294 LEU A C 1
ATOM 2328 O O . LEU A 1 294 ? 35.836 -2.352 18.050 1.00 48.03 294 LEU A O 1
ATOM 2332 N N . SER A 1 295 ? 36.669 -0.846 19.483 1.00 54.41 295 SER A N 1
ATOM 2333 C CA . SER A 1 295 ? 35.799 -1.223 20.594 1.00 54.41 295 SER A CA 1
ATOM 2334 C C . SER A 1 295 ? 34.517 -0.400 20.504 1.00 54.41 295 SER A C 1
ATOM 2336 O O . SER A 1 295 ? 34.509 0.779 20.852 1.00 54.41 295 SER A O 1
ATOM 2338 N N . ASN A 1 296 ? 33.436 -1.015 20.026 1.00 80.50 296 ASN A N 1
ATOM 2339 C CA . ASN A 1 296 ? 32.108 -0.406 20.051 1.00 80.50 296 ASN A CA 1
ATOM 2340 C C . ASN A 1 296 ? 31.555 -0.471 21.483 1.00 80.50 296 ASN A C 1
ATOM 2342 O O . ASN A 1 296 ? 30.861 -1.420 21.846 1.00 80.50 296 ASN A O 1
ATOM 2346 N N . GLU A 1 297 ? 31.896 0.513 22.309 1.00 92.75 297 GLU A N 1
ATOM 2347 C CA . GLU A 1 297 ? 31.337 0.655 23.656 1.00 92.75 297 GLU A CA 1
ATOM 2348 C C . GLU A 1 297 ? 29.920 1.242 23.564 1.00 92.75 297 GLU A C 1
ATOM 2350 O O . GLU A 1 297 ? 29.664 2.164 22.786 1.00 92.75 297 GLU A O 1
ATOM 2355 N N . LEU A 1 298 ? 28.979 0.697 24.336 1.00 91.62 298 LEU A N 1
ATOM 2356 C CA . LEU A 1 298 ? 27.589 1.150 24.363 1.00 91.62 298 LEU A CA 1
ATOM 2357 C C . LEU A 1 298 ? 27.288 1.760 25.733 1.00 91.62 298 LEU A C 1
ATOM 2359 O O . LEU A 1 298 ? 27.467 1.098 26.751 1.00 91.62 298 LEU A O 1
ATOM 2363 N N . ILE A 1 299 ? 26.823 3.008 25.751 1.00 93.88 299 ILE A N 1
ATOM 2364 C CA . ILE A 1 299 ? 26.492 3.749 26.975 1.00 93.88 299 ILE A CA 1
ATOM 2365 C C . ILE A 1 299 ? 25.026 4.187 26.953 1.00 93.88 299 ILE A C 1
ATOM 2367 O O . ILE A 1 299 ? 24.460 4.489 25.898 1.00 93.88 299 ILE A O 1
ATOM 2371 N N . ILE A 1 300 ? 24.388 4.210 28.123 1.00 91.69 300 ILE A N 1
ATOM 2372 C CA . ILE A 1 300 ? 22.986 4.612 28.283 1.00 91.69 300 ILE A CA 1
ATOM 2373 C C . ILE A 1 300 ? 22.950 5.870 29.145 1.00 91.69 300 ILE A C 1
ATOM 2375 O O . ILE A 1 300 ? 23.433 5.860 30.270 1.00 91.69 300 ILE A O 1
ATOM 2379 N N . VAL A 1 301 ? 22.376 6.947 28.607 1.00 93.62 301 VAL A N 1
ATOM 2380 C CA . VAL A 1 301 ? 22.230 8.234 29.301 1.00 93.62 301 VAL A CA 1
ATOM 2381 C C . VAL A 1 301 ? 20.752 8.620 29.281 1.00 93.62 301 VAL A C 1
ATOM 2383 O O . VAL A 1 301 ? 20.173 8.919 28.224 1.00 93.62 301 VAL A O 1
ATOM 2386 N N . GLY A 1 302 ? 20.104 8.554 30.447 1.00 92.44 302 GLY A N 1
ATOM 2387 C CA . GLY A 1 302 ? 18.650 8.654 30.575 1.00 92.44 302 GLY A CA 1
ATOM 2388 C C . GLY A 1 302 ? 17.931 7.600 29.721 1.00 92.44 302 GLY A C 1
ATOM 2389 O O . GLY A 1 302 ? 18.158 6.405 29.855 1.00 92.44 302 GLY A O 1
ATOM 2390 N N . LYS A 1 303 ? 17.071 8.036 28.789 1.00 90.38 303 LYS A N 1
ATOM 2391 C CA . LYS A 1 303 ? 16.339 7.144 27.857 1.00 90.38 303 LYS A CA 1
ATOM 2392 C C . LYS A 1 303 ? 17.051 6.912 26.517 1.00 90.38 303 LYS A C 1
ATOM 2394 O O . LYS A 1 303 ? 16.444 6.379 25.589 1.00 90.38 303 LYS A O 1
ATOM 2399 N N . THR A 1 304 ? 18.289 7.377 26.375 1.00 92.62 304 THR A N 1
ATOM 2400 C CA . THR A 1 304 ? 19.013 7.379 25.097 1.00 92.62 304 THR A CA 1
ATOM 2401 C C . THR A 1 304 ? 20.151 6.372 25.154 1.00 92.62 304 THR A C 1
ATOM 2403 O O . THR A 1 304 ? 20.970 6.420 26.068 1.00 92.62 304 THR A O 1
ATOM 2406 N N . ARG A 1 305 ? 20.217 5.473 24.168 1.00 91.50 305 ARG A N 1
ATOM 2407 C CA . ARG A 1 305 ? 21.353 4.557 23.988 1.00 91.50 305 ARG A CA 1
ATOM 2408 C C . ARG A 1 305 ? 22.313 5.164 22.972 1.00 91.50 305 ARG A C 1
ATOM 2410 O O . ARG A 1 305 ? 21.865 5.499 21.873 1.00 91.50 305 ARG A O 1
ATOM 2417 N N . TYR A 1 306 ? 23.586 5.287 23.330 1.00 94.94 306 TYR A N 1
ATOM 2418 C CA . TYR A 1 306 ? 24.666 5.747 22.460 1.00 94.94 306 TYR A CA 1
ATOM 2419 C C . TYR A 1 306 ? 25.664 4.610 22.212 1.00 94.94 306 TYR A C 1
ATOM 2421 O O . TYR A 1 306 ? 26.028 3.886 23.132 1.00 94.94 306 TYR A O 1
ATOM 2429 N N . ALA A 1 307 ? 26.115 4.472 20.973 1.00 92.81 307 ALA A N 1
ATOM 2430 C CA . ALA A 1 307 ? 27.222 3.638 20.542 1.00 92.81 307 ALA A CA 1
ATOM 2431 C C . ALA A 1 307 ? 28.422 4.541 20.229 1.00 92.81 307 ALA A C 1
ATOM 2433 O O . ALA A 1 307 ? 28.332 5.456 19.402 1.00 92.81 307 ALA A O 1
ATOM 2434 N N . LEU A 1 308 ? 29.537 4.270 20.899 1.00 95.19 308 LEU A N 1
ATOM 2435 C CA . LEU A 1 308 ? 30.813 4.949 20.727 1.00 95.19 308 LEU A CA 1
ATOM 2436 C C . LEU A 1 308 ? 31.605 4.198 19.655 1.00 95.19 308 LEU A C 1
ATOM 2438 O O . LEU A 1 308 ? 32.203 3.161 19.929 1.00 95.19 308 LEU A O 1
ATOM 2442 N N . ILE A 1 309 ? 31.543 4.675 18.411 1.00 91.56 309 ILE A N 1
ATOM 2443 C CA . ILE A 1 309 ? 32.080 3.951 17.245 1.00 91.56 309 ILE A CA 1
ATOM 2444 C C . ILE A 1 309 ? 33.555 4.334 17.002 1.00 91.56 309 ILE A C 1
ATOM 2446 O O . ILE A 1 309 ? 34.284 3.625 16.314 1.00 91.56 309 ILE A O 1
ATOM 2450 N N . GLY A 1 310 ? 34.036 5.432 17.595 1.00 91.75 310 GLY A N 1
ATOM 2451 C CA . GLY A 1 310 ? 35.423 5.878 17.459 1.00 91.75 310 GLY A CA 1
ATOM 2452 C C . GLY A 1 310 ? 35.764 6.362 16.044 1.00 91.75 310 GLY A C 1
ATOM 2453 O O . GLY A 1 310 ? 34.891 6.824 15.298 1.00 91.75 310 GLY A O 1
ATOM 2454 N N . LYS A 1 311 ? 37.054 6.294 15.689 1.00 95.56 311 LYS A N 1
ATOM 2455 C CA . LYS A 1 311 ? 37.606 6.846 14.443 1.00 95.56 311 LYS A CA 1
ATOM 2456 C C . LYS A 1 311 ? 37.164 6.056 13.207 1.00 95.56 311 LYS A C 1
ATOM 2458 O O . LYS A 1 311 ? 37.382 4.852 13.101 1.00 95.56 311 LYS A O 1
ATOM 2463 N N . GLN A 1 312 ? 36.590 6.760 12.245 1.00 94.88 312 GLN A N 1
ATOM 2464 C CA . GLN A 1 312 ? 36.153 6.267 10.947 1.00 94.88 312 GLN A CA 1
ATOM 2465 C C . GLN A 1 312 ? 37.289 6.325 9.913 1.00 94.88 312 GLN A C 1
ATOM 2467 O O . GLN A 1 312 ? 38.343 6.926 10.128 1.00 94.88 312 GLN A O 1
ATOM 2472 N N . LYS A 1 313 ? 37.070 5.697 8.749 1.00 92.19 313 LYS A N 1
ATOM 2473 C CA . LYS A 1 313 ? 38.054 5.659 7.649 1.00 92.19 313 LYS A CA 1
ATOM 2474 C C . LYS A 1 313 ? 38.402 7.043 7.088 1.00 92.19 313 LYS A C 1
ATOM 2476 O O . LYS A 1 313 ? 39.489 7.206 6.548 1.00 92.19 313 LYS A O 1
ATOM 2481 N N . ASP A 1 314 ? 37.497 8.009 7.210 1.00 92.19 314 ASP A N 1
ATOM 2482 C CA . ASP A 1 314 ? 37.689 9.403 6.790 1.00 92.19 314 ASP A CA 1
ATOM 2483 C C . ASP A 1 314 ? 38.447 10.248 7.834 1.00 92.19 314 ASP A C 1
ATOM 2485 O O . ASP A 1 314 ? 38.646 11.443 7.638 1.00 92.19 314 ASP A O 1
ATOM 2489 N N . GLY A 1 315 ? 38.878 9.634 8.941 1.00 94.94 315 GLY A N 1
ATOM 2490 C CA . GLY A 1 315 ? 39.587 10.295 10.031 1.00 94.94 315 GLY A CA 1
ATOM 2491 C C . GLY A 1 315 ? 38.681 10.964 11.065 1.00 94.94 315 GLY A C 1
ATOM 2492 O O . GLY A 1 315 ? 39.203 11.385 12.095 1.00 94.94 315 GLY A O 1
ATOM 2493 N N . LYS A 1 316 ? 37.361 11.014 10.840 1.00 95.69 316 LYS A N 1
ATOM 2494 C CA . LYS A 1 316 ? 36.385 11.602 11.768 1.00 95.69 316 LYS A CA 1
ATOM 2495 C C . LYS A 1 316 ? 35.984 10.606 12.851 1.00 95.69 316 LYS A C 1
ATOM 2497 O O . LYS A 1 316 ? 36.057 9.399 12.654 1.00 95.69 316 LYS A O 1
ATOM 2502 N N . TYR A 1 317 ? 35.529 11.088 13.995 1.00 96.31 317 TYR A N 1
ATOM 2503 C CA . TYR A 1 317 ? 35.061 10.271 15.111 1.00 96.31 317 TYR A CA 1
ATOM 2504 C C . TYR A 1 317 ? 33.537 10.328 15.186 1.00 96.31 317 TYR A C 1
ATOM 2506 O O . TYR A 1 317 ? 32.942 11.387 14.980 1.00 96.31 317 TYR A O 1
ATOM 2514 N N . LEU A 1 318 ? 32.902 9.188 15.458 1.00 95.81 318 LEU A N 1
ATOM 2515 C CA . LEU A 1 318 ? 31.451 9.034 15.365 1.00 95.81 318 LEU A CA 1
ATOM 2516 C C . LEU A 1 318 ? 30.845 8.565 16.691 1.00 95.81 318 LEU A C 1
ATOM 2518 O O . LEU A 1 318 ? 31.254 7.545 17.250 1.00 95.81 318 LEU A O 1
ATOM 2522 N N . ILE A 1 319 ? 29.809 9.274 17.137 1.00 96.19 319 ILE A N 1
ATOM 2523 C CA . ILE A 1 319 ? 28.891 8.826 18.186 1.00 96.19 319 ILE A CA 1
ATOM 2524 C C . ILE A 1 319 ? 27.510 8.689 17.548 1.00 96.19 319 ILE A C 1
ATOM 2526 O O . ILE A 1 319 ? 26.970 9.646 16.995 1.00 96.19 319 ILE A O 1
ATOM 2530 N N . ALA A 1 320 ? 26.923 7.498 17.619 1.00 94.12 320 ALA A N 1
ATOM 2531 C CA . ALA A 1 320 ? 25.571 7.250 17.123 1.00 94.12 320 ALA A CA 1
ATOM 2532 C C . ALA A 1 320 ? 24.645 6.916 18.290 1.00 94.12 320 ALA A C 1
ATOM 2534 O O . ALA A 1 320 ? 25.052 6.241 19.223 1.00 94.12 320 ALA A O 1
ATOM 2535 N N . GLY A 1 321 ? 23.385 7.333 18.254 1.00 93.88 321 GLY A N 1
ATOM 2536 C CA . GLY A 1 321 ? 22.425 7.005 19.301 1.00 93.88 321 GLY A CA 1
ATOM 2537 C C . GLY A 1 321 ? 20.977 7.037 18.835 1.00 93.88 321 GLY A C 1
ATOM 2538 O O . GLY A 1 321 ? 20.671 7.369 17.690 1.00 93.88 321 GLY A O 1
ATOM 2539 N N . LYS A 1 322 ? 20.061 6.672 19.733 1.00 87.94 322 LYS A N 1
ATOM 2540 C CA . LYS A 1 322 ? 18.611 6.759 19.501 1.00 87.94 322 LYS A CA 1
ATOM 2541 C C . LYS A 1 322 ? 17.908 7.369 20.698 1.00 87.94 322 LYS A C 1
ATOM 2543 O O . LYS A 1 322 ? 18.014 6.842 21.805 1.00 87.94 322 LYS A O 1
ATOM 2548 N N . ARG A 1 323 ? 17.128 8.425 20.455 1.00 84.88 323 ARG A N 1
ATOM 2549 C CA . ARG A 1 323 ? 16.234 9.040 21.444 1.00 84.88 323 ARG A CA 1
ATOM 2550 C C . ARG A 1 323 ? 14.790 8.819 21.004 1.00 84.88 323 ARG A C 1
ATOM 2552 O O . ARG A 1 323 ? 14.272 9.530 20.146 1.00 84.88 323 ARG A O 1
ATOM 2559 N N . GLY A 1 324 ? 14.141 7.801 21.569 1.00 84.94 324 GLY A N 1
ATOM 2560 C CA . GLY A 1 324 ? 12.847 7.332 21.065 1.00 84.94 324 GLY A CA 1
ATOM 2561 C C . GLY A 1 324 ? 12.989 6.753 19.652 1.00 84.94 324 GLY A C 1
ATOM 2562 O O . GLY A 1 324 ? 13.802 5.855 19.441 1.00 84.94 324 GLY A O 1
ATOM 2563 N N . GLN A 1 325 ? 12.219 7.267 18.686 1.00 70.75 325 GLN A N 1
ATOM 2564 C CA . GLN A 1 325 ? 12.324 6.857 17.275 1.00 70.75 325 GLN A CA 1
ATOM 2565 C C . GLN A 1 325 ? 13.318 7.689 16.450 1.00 70.75 325 GLN A C 1
ATOM 2567 O O . GLN A 1 325 ? 13.645 7.298 15.331 1.00 70.75 325 GLN A O 1
ATOM 2572 N N . SER A 1 326 ? 13.829 8.798 16.987 1.00 66.44 326 SER A N 1
ATOM 2573 C CA . SER A 1 326 ? 14.721 9.688 16.243 1.00 66.44 326 SER A CA 1
ATOM 2574 C C . SER A 1 326 ? 16.183 9.242 16.372 1.00 66.44 326 SER A C 1
ATOM 2576 O O . SER A 1 326 ? 16.675 9.091 17.500 1.00 66.44 326 SER A O 1
ATOM 2578 N N . PRO A 1 327 ? 16.897 9.027 15.251 1.00 83.94 327 PRO A N 1
ATOM 2579 C CA . PRO A 1 327 ? 18.328 8.759 15.278 1.00 83.94 327 PRO A CA 1
ATOM 2580 C C . PRO A 1 327 ? 19.108 10.026 15.654 1.00 83.94 327 PRO A C 1
ATOM 2582 O O . PRO A 1 327 ? 18.737 11.134 15.271 1.00 83.94 327 PRO A O 1
ATOM 2585 N N . ILE A 1 328 ? 20.199 9.847 16.394 1.00 92.56 328 ILE A N 1
ATOM 2586 C CA . ILE A 1 328 ? 21.181 10.884 16.723 1.00 92.56 328 ILE A CA 1
ATOM 2587 C C . ILE A 1 328 ? 22.511 10.439 16.125 1.00 92.56 328 ILE A C 1
ATOM 2589 O O . ILE A 1 328 ? 22.932 9.304 16.339 1.00 92.56 328 ILE A O 1
ATOM 2593 N N . VAL A 1 329 ? 23.161 11.317 15.368 1.00 95.81 329 VAL A N 1
ATOM 2594 C CA . VAL A 1 329 ? 24.487 11.068 14.801 1.00 95.81 329 VAL A CA 1
ATOM 2595 C C . VAL A 1 329 ? 25.327 12.319 15.021 1.00 95.81 329 VAL A C 1
ATOM 2597 O O . VAL A 1 329 ? 24.998 13.381 14.499 1.00 95.81 329 VAL A O 1
ATOM 2600 N N . GLU A 1 330 ? 26.384 12.194 15.817 1.00 96.06 330 GLU A N 1
ATOM 2601 C CA . GLU A 1 330 ? 27.339 13.261 16.111 1.00 96.06 330 GLU A CA 1
ATOM 2602 C C . GLU A 1 330 ? 28.695 12.883 15.497 1.00 96.06 330 GLU A C 1
ATOM 2604 O O . GLU A 1 330 ? 29.206 11.783 15.725 1.00 96.06 330 GLU A O 1
ATOM 2609 N N . MET A 1 331 ? 29.263 13.784 14.692 1.00 96.69 331 MET A N 1
ATOM 2610 C CA . MET A 1 331 ? 30.562 13.607 14.041 1.00 96.69 331 MET A CA 1
ATOM 2611 C C . MET A 1 331 ? 31.549 14.658 14.538 1.00 96.69 331 MET A C 1
ATOM 2613 O O . MET A 1 331 ? 31.215 15.839 14.608 1.00 96.69 331 MET A O 1
ATOM 2617 N N . TYR A 1 332 ? 32.774 14.229 14.825 1.00 96.56 332 TYR A N 1
ATOM 2618 C CA . TYR A 1 332 ? 33.854 15.074 15.324 1.00 96.56 332 TYR A CA 1
ATOM 2619 C C . TYR A 1 332 ? 35.071 14.956 14.412 1.00 96.56 332 TYR A C 1
ATOM 2621 O O . TYR A 1 332 ? 35.461 13.856 14.033 1.00 96.56 332 TYR A O 1
ATOM 2629 N N . GLU A 1 333 ? 35.675 16.082 14.048 1.00 95.94 333 GLU A N 1
ATOM 2630 C CA . GLU A 1 333 ? 36.893 16.091 13.222 1.00 95.94 333 GLU A CA 1
ATOM 2631 C C . GLU A 1 333 ? 38.160 15.851 14.050 1.00 95.94 333 GLU A C 1
ATOM 2633 O O . GLU A 1 333 ? 39.171 15.404 13.517 1.00 95.94 333 GLU A O 1
ATOM 2638 N N . ASP A 1 334 ? 38.082 16.098 15.358 1.00 96.44 334 ASP A N 1
ATOM 2639 C CA . ASP A 1 334 ? 39.202 16.047 16.289 1.00 96.44 334 ASP A CA 1
ATOM 2640 C C . ASP A 1 334 ? 38.931 15.069 17.447 1.00 96.44 334 ASP A C 1
ATOM 2642 O O . ASP A 1 334 ? 37.820 14.998 17.988 1.00 96.44 334 ASP A O 1
ATOM 2646 N N . GLU A 1 335 ? 39.962 14.314 17.832 1.00 96.38 335 GLU A N 1
ATOM 2647 C CA . GLU A 1 335 ? 39.892 13.294 18.883 1.00 96.38 335 GLU A CA 1
ATOM 2648 C C . GLU A 1 335 ? 39.644 13.889 20.274 1.00 96.38 335 GLU A C 1
ATOM 2650 O O . GLU A 1 335 ? 38.915 13.308 21.077 1.00 96.38 335 GLU A O 1
ATOM 2655 N N . SER A 1 336 ? 40.192 15.073 20.557 1.00 95.62 336 SER A N 1
ATOM 2656 C CA . SER A 1 336 ? 39.982 15.781 21.823 1.00 95.62 336 SER A CA 1
ATOM 2657 C C . SER A 1 336 ? 38.521 16.202 21.975 1.00 95.62 336 SER A C 1
ATOM 2659 O O . SER A 1 336 ? 37.925 16.022 23.038 1.00 95.62 336 SER A O 1
ATOM 2661 N N . ALA A 1 337 ? 37.899 16.691 20.896 1.00 95.81 337 ALA A N 1
ATOM 2662 C CA . ALA A 1 337 ? 36.478 17.036 20.894 1.00 95.81 337 ALA A CA 1
ATOM 2663 C C . ALA A 1 337 ? 35.578 15.802 21.104 1.00 95.81 337 ALA A C 1
ATOM 2665 O O . ALA A 1 337 ? 34.615 15.871 21.873 1.00 95.81 337 ALA A O 1
ATOM 2666 N N . TYR A 1 338 ? 35.921 14.673 20.471 1.00 97.38 338 TYR A N 1
ATOM 2667 C CA . TYR A 1 338 ? 35.240 13.393 20.677 1.00 97.38 338 TYR A CA 1
ATOM 2668 C C . TYR A 1 338 ? 35.364 12.908 22.127 1.00 97.38 338 TYR A C 1
ATOM 2670 O O . TYR A 1 338 ? 34.348 12.649 22.770 1.00 97.38 338 TYR A O 1
ATOM 2678 N N . ASN A 1 339 ? 36.581 12.850 22.674 1.00 95.38 339 ASN A N 1
ATOM 2679 C CA . ASN A 1 339 ? 36.820 12.373 24.039 1.00 95.38 339 ASN A CA 1
ATOM 2680 C C . ASN A 1 339 ? 36.118 13.257 25.073 1.00 95.38 339 ASN A C 1
ATOM 2682 O O . ASN A 1 339 ? 35.416 12.746 25.940 1.00 95.38 339 ASN A O 1
ATOM 2686 N N . LYS A 1 340 ? 36.165 14.584 24.904 1.00 97.31 340 LYS A N 1
ATOM 2687 C CA . LYS A 1 340 ? 35.428 15.521 25.761 1.00 97.31 340 LYS A CA 1
ATOM 2688 C C . LYS A 1 340 ? 33.919 15.254 25.752 1.00 97.31 340 LYS A C 1
ATOM 2690 O O . LYS A 1 340 ? 33.260 15.367 26.789 1.00 97.31 340 LYS A O 1
ATOM 2695 N N . ARG A 1 341 ? 33.350 14.898 24.593 1.00 96.75 341 ARG A N 1
ATOM 2696 C CA . ARG A 1 341 ? 31.935 14.519 24.491 1.00 96.75 341 ARG A CA 1
ATOM 2697 C C . ARG A 1 341 ? 31.655 13.195 25.193 1.00 96.75 341 ARG A C 1
ATOM 2699 O O . ARG A 1 341 ? 30.664 13.115 25.914 1.00 96.75 341 ARG A O 1
ATOM 2706 N N . VAL A 1 342 ? 32.499 12.186 24.986 1.00 96.44 342 VAL A N 1
ATOM 2707 C CA . VAL A 1 342 ? 32.380 10.877 25.643 1.00 96.44 342 VAL A CA 1
ATOM 2708 C C . VAL A 1 342 ? 32.424 11.030 27.161 1.00 96.44 342 VAL A C 1
ATOM 2710 O O . VAL A 1 342 ? 31.561 10.480 27.841 1.00 96.44 342 VAL A O 1
ATOM 2713 N N . ASP A 1 343 ? 33.341 11.839 27.688 1.00 96.19 343 ASP A N 1
ATOM 2714 C CA . ASP A 1 343 ? 33.444 12.109 29.124 1.00 96.19 343 ASP A CA 1
ATOM 2715 C C . ASP A 1 343 ? 32.188 12.811 29.652 1.00 96.19 343 ASP A C 1
ATOM 2717 O O . ASP A 1 343 ? 31.613 12.377 30.644 1.00 96.19 343 ASP A O 1
ATOM 2721 N N . THR A 1 344 ? 31.661 13.799 28.918 1.00 96.44 344 THR A N 1
ATOM 2722 C CA . THR A 1 344 ? 30.382 14.453 29.265 1.00 96.44 344 THR A CA 1
ATOM 2723 C C . THR A 1 344 ? 29.214 13.452 29.290 1.00 96.44 344 THR A C 1
ATOM 2725 O O . THR A 1 344 ? 28.320 13.532 30.135 1.00 96.44 344 THR A O 1
ATOM 2728 N N . LEU A 1 345 ? 29.183 12.498 28.350 1.00 95.88 345 LEU A N 1
ATOM 2729 C CA . LEU A 1 345 ? 28.165 11.444 28.324 1.00 95.88 345 LEU A CA 1
ATOM 2730 C C . LEU A 1 345 ? 28.335 10.464 29.492 1.00 95.88 345 LEU A C 1
ATOM 2732 O O . LEU A 1 345 ? 27.337 10.011 30.037 1.00 95.88 345 LEU A O 1
ATOM 2736 N N . ARG A 1 346 ? 29.569 10.171 29.911 1.00 95.31 346 ARG A N 1
ATOM 2737 C CA . ARG A 1 346 ? 29.855 9.319 31.076 1.00 95.31 346 ARG A CA 1
ATOM 2738 C C . ARG A 1 346 ? 29.506 9.997 32.399 1.00 95.31 346 ARG A C 1
ATOM 2740 O O . ARG A 1 346 ? 28.927 9.355 33.264 1.00 95.31 346 ARG A O 1
ATOM 2747 N N . GLU A 1 347 ? 29.789 11.289 32.537 1.00 95.06 347 GLU A N 1
ATOM 2748 C CA . GLU A 1 347 ? 29.422 12.094 33.714 1.00 95.06 347 GLU A CA 1
ATOM 2749 C C . GLU A 1 347 ? 27.904 12.257 33.876 1.00 95.06 347 GLU A C 1
ATOM 2751 O O . GLU A 1 347 ? 27.423 12.480 34.983 1.00 95.06 347 GLU A O 1
ATOM 2756 N N . SER A 1 348 ? 27.143 12.136 32.783 1.00 94.38 348 SER A N 1
ATOM 2757 C CA . SER A 1 348 ? 25.673 12.197 32.797 1.00 94.38 348 SER A CA 1
ATOM 2758 C C . SER A 1 348 ? 24.993 10.840 33.005 1.00 94.38 348 SER A C 1
ATOM 2760 O O . SER A 1 348 ? 23.763 10.766 32.973 1.00 94.38 348 SER A O 1
ATOM 2762 N N . ILE A 1 349 ? 25.761 9.772 33.238 1.00 94.19 349 ILE A N 1
ATOM 2763 C CA . ILE A 1 349 ? 25.219 8.497 33.712 1.00 94.19 349 ILE A CA 1
ATOM 2764 C C . ILE A 1 349 ? 24.826 8.696 35.179 1.00 94.19 349 ILE A C 1
ATOM 2766 O O . ILE A 1 349 ? 25.693 8.861 36.036 1.00 94.19 349 ILE A O 1
ATOM 2770 N N . ASP A 1 350 ? 23.521 8.705 35.464 1.00 84.12 350 ASP A N 1
ATOM 2771 C CA . ASP A 1 350 ? 23.015 8.851 36.830 1.00 84.12 350 ASP A CA 1
ATOM 2772 C C . ASP A 1 350 ? 23.583 7.726 37.724 1.00 84.12 350 ASP A C 1
ATOM 2774 O O . ASP A 1 350 ? 23.374 6.546 37.428 1.00 84.12 350 ASP A O 1
ATOM 2778 N N . PRO A 1 351 ? 24.287 8.049 38.826 1.00 69.19 351 PRO A N 1
ATOM 2779 C CA . PRO A 1 351 ? 24.990 7.062 39.649 1.00 69.19 351 PRO A CA 1
ATOM 2780 C C . PRO A 1 351 ? 24.078 6.150 40.498 1.00 69.19 351 PRO A C 1
ATOM 2782 O O . PRO A 1 351 ? 24.584 5.420 41.349 1.00 69.19 351 PRO A O 1
ATOM 2785 N N . GLU A 1 352 ? 22.754 6.160 40.299 1.00 53.59 352 GLU A N 1
ATOM 2786 C CA . GLU A 1 352 ? 21.787 5.562 41.238 1.00 53.59 352 GLU A CA 1
ATOM 2787 C C . GLU A 1 352 ? 20.762 4.572 40.663 1.00 53.59 352 GLU A C 1
ATOM 2789 O O . GLU A 1 352 ? 19.857 4.159 41.387 1.00 53.59 352 GLU A O 1
ATOM 2794 N N . GLU A 1 353 ? 20.924 4.064 39.442 1.00 48.59 353 GLU A N 1
ATOM 2795 C CA . GLU A 1 353 ? 20.229 2.819 39.081 1.00 48.59 353 GLU A CA 1
ATOM 2796 C C . GLU A 1 353 ? 21.204 1.642 39.199 1.00 48.59 353 GLU A C 1
ATOM 2798 O O . GLU A 1 353 ? 22.048 1.457 38.317 1.00 48.59 353 GLU A O 1
ATOM 2803 N N . PRO A 1 354 ? 21.151 0.832 40.284 1.00 44.06 354 PRO A N 1
ATOM 2804 C CA . PRO A 1 354 ? 21.892 -0.415 40.304 1.00 44.06 354 PRO A CA 1
ATOM 2805 C C . PRO A 1 354 ? 21.448 -1.199 39.080 1.00 44.06 354 PRO A C 1
ATOM 2807 O O . PRO A 1 354 ? 20.253 -1.444 38.901 1.00 44.06 354 PRO A O 1
ATOM 2810 N N . SER A 1 355 ? 22.417 -1.566 38.241 1.00 43.66 355 SER A N 1
ATOM 2811 C CA . SER A 1 355 ? 22.204 -2.430 37.095 1.00 43.66 355 SER A CA 1
ATOM 2812 C C . SER A 1 355 ? 21.564 -3.724 37.596 1.00 43.66 355 SER A C 1
ATOM 2814 O O . SER A 1 355 ? 22.242 -4.682 37.983 1.00 43.66 355 SER A O 1
ATOM 2816 N N . THR A 1 356 ? 20.238 -3.774 37.604 1.00 42.19 356 THR A N 1
ATOM 2817 C CA . THR A 1 356 ? 19.568 -5.038 37.401 1.00 42.19 356 THR A CA 1
ATOM 2818 C C . THR A 1 356 ? 20.075 -5.465 36.039 1.00 42.19 356 THR A C 1
ATOM 2820 O O . THR A 1 356 ? 19.913 -4.764 35.043 1.00 42.19 356 THR A O 1
ATOM 2823 N N . LYS A 1 357 ? 20.836 -6.559 36.011 1.00 42.03 357 LYS A N 1
ATOM 2824 C CA . LYS A 1 357 ? 20.961 -7.329 34.786 1.00 42.03 357 LYS A CA 1
ATOM 2825 C C . LYS A 1 357 ? 19.516 -7.616 34.388 1.00 42.03 357 LYS A C 1
ATOM 2827 O O . LYS A 1 357 ? 18.889 -8.489 34.982 1.00 42.03 357 LYS A O 1
ATOM 2832 N N . GLU A 1 358 ? 18.961 -6.809 33.488 1.00 45.69 358 GLU A N 1
ATOM 2833 C CA . GLU A 1 358 ? 17.835 -7.217 32.671 1.00 45.69 358 GLU A CA 1
ATOM 2834 C C . GLU A 1 358 ? 18.366 -8.428 31.909 1.00 45.69 358 GLU A C 1
ATOM 2836 O O . GLU A 1 358 ? 18.983 -8.315 30.853 1.00 45.69 358 GLU A O 1
ATOM 2841 N N . GLU A 1 359 ? 18.214 -9.607 32.516 1.00 41.41 359 GLU A N 1
ATOM 2842 C CA . GLU A 1 359 ? 17.967 -10.801 31.736 1.00 41.41 359 GLU A CA 1
ATOM 2843 C C . GLU A 1 359 ? 16.799 -10.409 30.838 1.00 41.41 359 GLU A C 1
ATOM 2845 O O . GLU A 1 359 ? 15.679 -10.202 31.319 1.00 41.41 359 GLU A O 1
ATOM 2850 N N . GLU A 1 360 ? 17.088 -10.194 29.549 1.00 43.28 360 GLU A N 1
ATOM 2851 C CA . GLU A 1 360 ? 16.051 -10.179 28.528 1.00 43.28 360 GLU A CA 1
ATOM 2852 C C . GLU A 1 360 ? 15.100 -11.324 28.881 1.00 43.28 360 GLU A C 1
ATOM 2854 O O . GLU A 1 360 ? 15.586 -12.427 29.155 1.00 43.28 360 GLU A O 1
ATOM 2859 N N . PRO A 1 361 ? 13.777 -11.097 28.966 1.00 42.69 361 PRO A N 1
ATOM 2860 C CA . PRO A 1 361 ? 12.867 -12.192 29.213 1.00 42.69 361 PRO A CA 1
ATOM 2861 C C . PRO A 1 361 ? 13.007 -13.127 28.019 1.00 42.69 361 PRO A C 1
ATOM 2863 O O . PRO A 1 361 ? 12.400 -12.902 26.970 1.00 42.69 361 PRO A O 1
ATOM 2866 N N . GLU A 1 362 ? 13.844 -14.158 28.162 1.00 45.56 362 GLU A N 1
ATOM 2867 C CA . GLU A 1 362 ? 13.921 -15.249 27.218 1.00 45.56 362 GLU A CA 1
ATOM 2868 C C . GLU A 1 362 ? 12.483 -15.729 27.087 1.00 45.56 362 GLU A C 1
ATOM 2870 O O . GLU A 1 362 ? 11.880 -16.252 28.032 1.00 45.56 362 GLU A O 1
ATOM 2875 N N . LYS A 1 363 ? 11.889 -15.470 25.918 1.00 58.88 363 LYS A N 1
ATOM 2876 C CA . LYS A 1 363 ? 10.610 -16.042 25.519 1.00 58.88 363 LYS A CA 1
ATOM 2877 C C . LYS A 1 363 ? 10.853 -17.535 25.374 1.00 58.88 363 LYS A C 1
ATOM 2879 O O . LYS A 1 363 ? 11.031 -18.047 24.274 1.00 58.88 363 LYS A O 1
ATOM 2884 N N . LYS A 1 364 ? 10.916 -18.238 26.502 1.00 56.62 364 LYS A N 1
ATOM 2885 C CA . LYS A 1 364 ? 10.999 -19.684 26.536 1.00 56.62 364 LYS A CA 1
ATOM 2886 C C . LYS A 1 364 ? 9.625 -20.194 26.139 1.00 56.62 364 LYS A C 1
ATOM 2888 O O . LYS A 1 364 ? 8.715 -20.272 26.959 1.00 56.62 364 LYS A O 1
ATOM 2893 N N . ILE A 1 365 ? 9.481 -20.448 24.844 1.00 75.06 365 ILE A N 1
ATOM 2894 C CA . ILE A 1 365 ? 8.290 -21.054 24.269 1.00 75.06 365 ILE A CA 1
ATOM 2895 C C . ILE A 1 365 ? 8.365 -22.540 24.605 1.00 75.06 365 ILE A C 1
ATOM 2897 O O . ILE A 1 365 ? 9.144 -23.287 24.018 1.00 75.06 365 ILE A O 1
ATOM 2901 N N . GLU A 1 366 ? 7.582 -22.963 25.587 1.00 87.00 366 GLU A N 1
ATOM 2902 C CA . GLU A 1 366 ? 7.376 -24.380 25.877 1.00 87.00 366 GLU A CA 1
ATOM 2903 C C . GLU A 1 366 ? 6.125 -24.858 25.136 1.00 87.00 366 GLU A C 1
ATOM 2905 O O . GLU A 1 366 ? 5.114 -24.153 25.103 1.00 87.00 366 GLU A O 1
ATOM 2910 N N . LYS A 1 367 ? 6.198 -26.044 24.525 1.00 89.56 367 LYS A N 1
ATOM 2911 C CA . LYS A 1 367 ? 5.061 -26.668 23.843 1.00 89.56 367 LYS A CA 1
ATOM 2912 C C . LYS A 1 367 ? 4.485 -27.788 24.698 1.00 89.56 367 LYS A C 1
ATOM 2914 O O . LYS A 1 367 ? 5.225 -28.680 25.098 1.00 89.56 367 LYS A O 1
ATOM 2919 N N . ILE A 1 368 ? 3.178 -27.755 24.941 1.00 91.25 368 ILE A N 1
ATOM 2920 C CA . ILE A 1 368 ? 2.435 -28.827 25.617 1.00 91.25 368 ILE A CA 1
ATOM 2921 C C . ILE A 1 368 ? 1.425 -29.398 24.626 1.00 91.25 368 ILE A C 1
ATOM 2923 O O . ILE A 1 368 ? 0.696 -28.642 23.988 1.00 91.25 368 ILE A O 1
ATOM 2927 N N . ILE A 1 369 ? 1.367 -30.722 24.502 1.00 90.25 369 ILE A N 1
ATOM 2928 C CA . ILE A 1 369 ? 0.363 -31.415 23.689 1.00 90.25 369 ILE A CA 1
ATOM 2929 C C . ILE A 1 369 ? -0.633 -32.070 24.645 1.00 90.25 369 ILE A C 1
ATOM 2931 O O . ILE A 1 369 ? -0.239 -32.888 25.470 1.00 90.25 369 ILE A O 1
ATOM 2935 N N . ASN A 1 370 ? -1.908 -31.700 24.549 1.00 89.75 370 ASN A N 1
ATOM 2936 C CA . ASN A 1 370 ? -2.994 -32.280 25.340 1.00 89.75 370 ASN A CA 1
ATOM 2937 C C . ASN A 1 370 ? -4.129 -32.672 24.379 1.00 89.75 370 ASN A C 1
ATOM 2939 O O . ASN A 1 370 ? -4.825 -31.813 23.828 1.00 89.75 370 ASN A O 1
ATOM 2943 N N . GLY A 1 371 ? -4.238 -33.976 24.103 1.00 91.00 371 GLY A N 1
ATOM 2944 C CA . GLY A 1 371 ? -5.075 -34.509 23.026 1.00 91.00 371 GLY A CA 1
ATOM 2945 C C . GLY A 1 371 ? -4.699 -33.917 21.662 1.00 91.00 371 GLY A C 1
ATOM 2946 O O . GLY A 1 371 ? -3.527 -33.872 21.294 1.00 91.00 371 GLY A O 1
ATOM 2947 N N . ASP A 1 372 ? -5.693 -33.398 20.938 1.00 89.50 372 ASP A N 1
ATOM 2948 C CA . ASP A 1 372 ? -5.521 -32.780 19.610 1.00 89.50 372 ASP A CA 1
ATOM 2949 C C . ASP A 1 372 ? -5.090 -31.301 19.667 1.00 89.50 372 ASP A C 1
ATOM 2951 O O . ASP A 1 372 ? -5.191 -30.576 18.669 1.00 89.50 372 ASP A O 1
ATOM 2955 N N . VAL A 1 373 ? -4.692 -30.810 20.846 1.00 89.75 373 VAL A N 1
ATOM 2956 C CA . VAL A 1 373 ? -4.348 -29.403 21.061 1.00 89.75 373 VAL A CA 1
ATOM 2957 C C . VAL A 1 373 ? -2.862 -29.250 21.339 1.00 89.75 373 VAL A C 1
ATOM 2959 O O . VAL A 1 373 ? -2.338 -29.789 22.312 1.00 89.75 373 VAL A O 1
ATOM 2962 N N . VAL A 1 374 ? -2.194 -28.454 20.504 1.00 90.56 374 VAL A N 1
ATOM 2963 C CA . VAL A 1 374 ? -0.818 -28.005 20.750 1.00 90.56 374 VAL A CA 1
ATOM 2964 C C . VAL A 1 374 ? -0.880 -26.618 21.369 1.00 90.56 374 VAL A C 1
ATOM 2966 O O . VAL A 1 374 ? -1.325 -25.674 20.712 1.00 90.56 374 VAL A O 1
ATOM 2969 N N . TYR A 1 375 ? -0.445 -26.508 22.619 1.00 92.31 375 TYR A N 1
ATOM 2970 C CA . TYR A 1 375 ? -0.299 -25.260 23.355 1.00 92.31 375 TYR A CA 1
ATOM 2971 C C . TYR A 1 375 ? 1.139 -24.746 23.252 1.00 92.31 375 TYR A C 1
ATOM 2973 O O . TYR A 1 375 ? 2.084 -25.504 23.437 1.00 92.31 375 TYR A O 1
ATOM 2981 N N . GLU A 1 376 ? 1.302 -23.455 22.994 1.00 90.12 376 GLU A N 1
ATOM 2982 C CA . GLU A 1 376 ? 2.536 -22.689 23.115 1.00 90.12 376 GLU A CA 1
ATOM 2983 C C . GLU A 1 376 ? 2.414 -21.770 24.334 1.00 90.12 376 GLU A C 1
ATOM 2985 O O . GLU A 1 376 ? 1.534 -20.906 24.410 1.00 90.12 376 GLU A O 1
ATOM 2990 N N . LEU A 1 377 ? 3.303 -21.968 25.301 1.00 90.94 377 LEU A N 1
ATOM 2991 C CA . LEU A 1 377 ? 3.371 -21.179 26.520 1.00 90.94 377 LEU A CA 1
ATOM 2992 C C . LEU A 1 377 ? 4.200 -19.925 26.276 1.00 90.94 377 LEU A C 1
ATOM 2994 O O . LEU A 1 377 ? 5.383 -20.011 25.949 1.00 90.94 377 LEU A O 1
ATOM 2998 N N . TRP A 1 378 ? 3.585 -18.759 26.442 1.00 86.06 378 TRP A N 1
ATOM 2999 C CA . TRP A 1 378 ? 4.260 -17.479 26.311 1.00 86.06 378 TRP A CA 1
ATOM 3000 C C . TRP A 1 378 ? 4.414 -16.866 27.702 1.00 86.06 378 TRP A C 1
ATOM 3002 O O . TRP A 1 378 ? 3.456 -16.730 28.463 1.00 86.06 378 TRP A O 1
ATOM 3012 N N . GLY A 1 379 ? 5.650 -16.500 28.044 1.00 86.31 379 GLY A N 1
ATOM 3013 C CA . GLY A 1 379 ? 5.963 -15.837 29.308 1.00 86.31 379 GLY A CA 1
ATOM 3014 C C . GLY A 1 379 ? 5.295 -14.463 29.463 1.00 86.31 379 GLY A C 1
ATOM 3015 O O . GLY A 1 379 ? 4.387 -14.081 28.720 1.00 86.31 379 GLY A O 1
ATOM 3016 N N . LYS A 1 380 ? 5.769 -13.699 30.451 1.00 91.50 380 LYS A N 1
ATOM 3017 C CA . LYS A 1 380 ? 5.280 -12.342 30.724 1.00 91.50 380 LYS A CA 1
ATOM 3018 C C . LYS A 1 380 ? 5.460 -11.456 29.481 1.00 91.50 380 LYS A C 1
ATOM 3020 O O . LYS A 1 380 ? 6.552 -11.406 28.924 1.00 91.50 380 LYS A O 1
ATOM 3025 N N . GLN A 1 381 ? 4.394 -10.792 29.053 1.00 91.94 381 GLN A N 1
ATOM 3026 C CA . GLN A 1 381 ? 4.393 -9.814 27.968 1.00 91.94 381 GLN A CA 1
ATOM 3027 C C . GLN A 1 381 ? 4.782 -8.422 28.485 1.00 91.94 381 GLN A C 1
ATOM 3029 O O . GLN A 1 381 ? 4.792 -8.177 29.695 1.00 91.94 381 GLN A O 1
ATOM 3034 N N . ASP A 1 382 ? 5.042 -7.494 27.562 1.00 85.56 382 ASP A N 1
ATOM 3035 C CA . ASP A 1 382 ? 5.420 -6.104 27.870 1.00 85.56 382 ASP A CA 1
ATOM 3036 C C . ASP A 1 382 ? 4.345 -5.363 28.684 1.00 85.56 382 ASP A C 1
ATOM 3038 O O . ASP A 1 382 ? 4.651 -4.487 29.489 1.00 85.56 382 ASP A O 1
ATOM 3042 N N . ASP A 1 383 ? 3.077 -5.749 28.523 1.00 85.00 383 ASP A N 1
ATOM 3043 C CA . ASP A 1 383 ? 1.942 -5.198 29.271 1.00 85.00 383 ASP A CA 1
ATOM 3044 C C . ASP A 1 383 ? 1.741 -5.827 30.663 1.00 85.00 383 ASP A C 1
ATOM 3046 O O . ASP A 1 383 ? 0.793 -5.495 31.373 1.00 85.00 383 ASP A O 1
ATOM 3050 N N . GLY A 1 384 ? 2.633 -6.733 31.067 1.00 90.56 384 GLY A N 1
ATOM 3051 C CA . GLY A 1 384 ? 2.610 -7.395 32.364 1.00 90.56 384 GLY A CA 1
ATOM 3052 C C . GLY A 1 384 ? 1.763 -8.665 32.435 1.00 90.56 384 GLY A C 1
ATOM 3053 O O . GLY A 1 384 ? 1.828 -9.350 33.456 1.00 90.56 384 GLY A O 1
ATOM 3054 N N . THR A 1 385 ? 1.030 -9.011 31.375 1.00 93.00 385 THR A N 1
ATOM 3055 C CA . THR A 1 385 ? 0.163 -10.199 31.345 1.00 93.00 385 THR A CA 1
ATOM 3056 C C . THR A 1 385 ? 0.891 -11.448 30.846 1.00 93.00 385 THR A C 1
ATOM 3058 O O . THR A 1 385 ? 1.963 -11.371 30.252 1.00 93.00 385 THR A O 1
ATOM 3061 N N . TYR A 1 386 ? 0.333 -12.627 31.107 1.00 94.06 386 TYR A N 1
ATOM 3062 C CA . TYR A 1 386 ? 0.847 -13.923 30.659 1.00 94.06 386 TYR A CA 1
ATOM 3063 C C . TYR A 1 386 ? -0.114 -14.534 29.639 1.00 94.06 386 TYR A C 1
ATOM 3065 O O . TYR A 1 386 ? -1.331 -14.431 29.810 1.00 94.06 386 TYR A O 1
ATOM 3073 N N . LEU A 1 387 ? 0.411 -15.177 28.594 1.00 93.69 387 LEU A N 1
ATOM 3074 C CA . LEU A 1 387 ? -0.393 -15.706 27.489 1.00 93.69 387 LEU A CA 1
ATOM 3075 C C . LEU A 1 387 ? -0.146 -17.200 27.282 1.00 93.69 387 LEU A C 1
ATOM 3077 O O . LEU A 1 387 ? 0.984 -17.677 27.266 1.00 93.69 387 LEU A O 1
ATOM 3081 N N . ILE A 1 388 ? -1.223 -17.942 27.065 1.00 94.44 388 ILE A N 1
ATOM 3082 C CA . ILE A 1 388 ? -1.177 -19.314 26.562 1.00 94.44 388 ILE A CA 1
ATOM 3083 C C . ILE A 1 388 ? -1.880 -19.297 25.213 1.00 94.44 388 ILE A C 1
ATOM 3085 O O . ILE A 1 388 ? -3.054 -18.933 25.145 1.00 94.44 388 ILE A O 1
ATOM 3089 N N . PHE A 1 389 ? -1.180 -19.685 24.151 1.00 92.69 389 PHE A N 1
ATOM 3090 C CA . PHE A 1 389 ? -1.782 -19.908 22.838 1.00 92.69 389 PHE A CA 1
ATOM 3091 C C . PHE A 1 389 ? -1.932 -21.401 22.599 1.00 92.69 389 PHE A C 1
ATOM 3093 O O . PHE A 1 389 ? -1.087 -22.177 23.008 1.00 92.69 389 PHE A O 1
ATOM 3100 N N . GLY A 1 390 ? -2.991 -21.822 21.926 1.00 91.69 390 GLY A N 1
ATOM 3101 C CA . GLY A 1 390 ? -3.182 -23.201 21.509 1.00 91.69 390 GLY A CA 1
ATOM 3102 C C . GLY A 1 390 ? -3.928 -23.288 20.187 1.00 91.69 390 GLY A C 1
ATOM 3103 O O . GLY A 1 390 ? -4.566 -22.329 19.748 1.00 91.69 390 GLY A O 1
ATOM 3104 N N . LYS A 1 391 ? -3.852 -24.440 19.524 1.00 87.19 391 LYS A N 1
ATOM 3105 C CA . LYS A 1 391 ? -4.657 -24.739 18.331 1.00 87.19 391 LYS A CA 1
ATOM 3106 C C . LYS A 1 391 ? -5.307 -26.102 18.477 1.00 87.19 391 LYS A C 1
ATOM 3108 O O . LYS A 1 391 ? -4.592 -27.086 18.622 1.00 87.19 391 LYS A O 1
ATOM 3113 N N . LYS A 1 392 ? -6.640 -26.154 18.395 1.00 87.12 392 LYS A N 1
ATOM 3114 C CA . LYS A 1 392 ? -7.416 -27.397 18.283 1.00 87.12 392 LYS A CA 1
ATOM 3115 C C . LYS A 1 392 ? -7.887 -27.535 16.838 1.00 87.12 392 LYS A C 1
ATOM 3117 O O . LYS A 1 392 ? -8.819 -26.850 16.409 1.00 87.12 392 LYS A O 1
ATOM 3122 N N . GLY A 1 393 ? -7.191 -28.350 16.047 1.00 87.44 393 GLY A N 1
ATOM 3123 C CA . GLY A 1 393 ? -7.382 -28.379 14.594 1.00 87.44 393 GLY A CA 1
ATOM 3124 C C . GLY A 1 393 ? -7.128 -27.001 13.960 1.00 87.44 393 GLY A C 1
ATOM 3125 O O . GLY A 1 393 ? -6.028 -26.461 14.050 1.00 87.44 393 GLY A O 1
ATOM 3126 N N . LYS A 1 394 ? -8.151 -26.410 13.324 1.00 77.00 394 LYS A N 1
ATOM 3127 C CA . LYS A 1 394 ? -8.079 -25.062 12.715 1.00 77.00 394 LYS A CA 1
ATOM 3128 C C . LYS A 1 394 ? -8.526 -23.926 13.645 1.00 77.00 394 LYS A C 1
ATOM 3130 O O . LYS A 1 394 ? -8.454 -22.766 13.246 1.00 77.00 394 LYS A O 1
ATOM 3135 N N . VAL A 1 395 ? -8.992 -24.234 14.855 1.00 70.44 395 VAL A N 1
ATOM 3136 C CA . VAL A 1 395 ? -9.537 -23.235 15.783 1.00 70.44 395 VAL A CA 1
ATOM 3137 C C . VAL A 1 395 ? -8.434 -22.771 16.742 1.00 70.44 395 VAL A C 1
ATOM 3139 O O . VAL A 1 395 ? -7.905 -23.597 17.495 1.00 70.44 395 VAL A O 1
ATOM 3142 N N . PRO A 1 396 ? -8.050 -21.481 16.727 1.00 80.56 396 PRO A N 1
ATOM 3143 C CA . PRO A 1 396 ? -7.124 -20.936 17.709 1.00 80.56 396 PRO A CA 1
ATOM 3144 C C . PRO A 1 396 ? -7.812 -20.803 19.072 1.00 80.56 396 PRO A C 1
ATOM 3146 O O . PRO A 1 396 ? -8.963 -20.384 19.164 1.00 80.56 396 PRO A O 1
ATOM 3149 N N . ILE A 1 397 ? -7.084 -21.139 20.130 1.00 91.12 397 ILE A N 1
ATOM 3150 C CA . ILE A 1 397 ? -7.488 -20.984 21.526 1.00 91.12 397 ILE A CA 1
ATOM 3151 C C . ILE A 1 397 ? -6.442 -20.083 22.182 1.00 91.12 397 ILE A C 1
ATOM 3153 O O . ILE A 1 397 ? -5.247 -20.257 21.958 1.00 91.12 397 ILE A O 1
ATOM 3157 N N . SER A 1 398 ? -6.862 -19.106 22.978 1.00 94.06 398 SER A N 1
ATOM 3158 C CA . SER A 1 398 ? -5.932 -18.268 23.735 1.00 94.06 398 SER A CA 1
ATOM 3159 C C . SER A 1 398 ? -6.493 -17.949 25.108 1.00 94.06 398 SER A C 1
ATOM 3161 O O . SER A 1 398 ? -7.681 -17.654 25.224 1.00 94.06 398 SER A O 1
ATOM 3163 N N . ALA A 1 399 ? -5.635 -17.949 26.122 1.00 93.75 399 ALA A N 1
ATOM 3164 C CA . ALA A 1 399 ? -5.972 -17.504 27.465 1.00 93.75 399 ALA A CA 1
ATOM 3165 C C . ALA A 1 399 ? -4.950 -16.473 27.949 1.00 93.75 399 ALA A C 1
ATOM 3167 O O . ALA A 1 399 ? -3.749 -16.614 27.701 1.00 93.75 399 ALA A O 1
ATOM 3168 N N . ARG A 1 400 ? -5.441 -15.437 28.632 1.00 95.25 400 ARG A N 1
ATOM 3169 C CA . ARG A 1 400 ? -4.648 -14.322 29.151 1.00 95.25 400 ARG A CA 1
ATOM 3170 C C . ARG A 1 400 ? -4.820 -14.234 30.661 1.00 95.25 400 ARG A C 1
ATOM 3172 O O . ARG A 1 400 ? -5.940 -14.353 31.145 1.00 95.25 400 ARG A O 1
ATOM 3179 N N . TYR A 1 401 ? -3.719 -14.018 31.375 1.00 95.50 401 TYR A N 1
ATOM 3180 C CA . TYR A 1 401 ? -3.696 -13.933 32.834 1.00 95.50 401 TYR A CA 1
ATOM 3181 C C . TYR A 1 401 ? -2.973 -12.673 33.282 1.00 95.50 401 TYR A C 1
ATOM 3183 O O . TYR A 1 401 ? -1.842 -12.425 32.863 1.00 95.50 401 TYR A O 1
ATOM 3191 N N . ASP A 1 402 ? -3.580 -11.926 34.197 1.00 93.44 402 ASP A N 1
ATOM 3192 C CA . ASP A 1 402 ? -2.955 -10.739 34.792 1.00 93.44 402 ASP A CA 1
ATOM 3193 C C . ASP A 1 402 ? -1.973 -11.108 35.916 1.00 93.44 402 ASP A C 1
ATOM 3195 O O . ASP A 1 402 ? -1.116 -10.316 36.304 1.00 93.44 402 ASP A O 1
ATOM 3199 N N . ASN A 1 403 ? -2.063 -12.339 36.435 1.00 95.06 403 ASN A N 1
ATOM 3200 C CA . ASN A 1 403 ? -1.248 -12.829 37.540 1.00 95.06 403 ASN A CA 1
ATOM 3201 C C . ASN A 1 403 ? -0.520 -14.137 37.188 1.00 95.06 403 ASN A C 1
ATOM 3203 O O . ASN A 1 403 ? -1.123 -15.125 36.763 1.00 95.06 403 ASN A O 1
ATOM 3207 N N . LYS A 1 404 ? 0.787 -14.181 37.486 1.00 94.25 404 LYS A N 1
ATOM 3208 C CA . LYS A 1 404 ? 1.656 -15.360 37.336 1.00 94.25 404 LYS A CA 1
ATOM 3209 C C . LYS A 1 404 ? 1.118 -16.607 38.050 1.00 94.25 404 LYS A C 1
ATOM 3211 O O . LYS A 1 404 ? 1.324 -17.718 37.571 1.00 94.25 404 LYS A O 1
ATOM 3216 N N . LYS A 1 405 ? 0.442 -16.449 39.196 1.00 94.69 405 LYS A N 1
ATOM 3217 C CA . LYS A 1 405 ? -0.115 -17.568 39.976 1.00 94.69 405 LYS A CA 1
ATOM 3218 C C . LYS A 1 405 ? -1.212 -18.304 39.205 1.00 94.69 405 LYS A C 1
ATOM 3220 O O . LYS A 1 405 ? -1.215 -19.533 39.186 1.00 94.69 405 LYS A O 1
ATOM 3225 N N . GLU A 1 406 ? -2.111 -17.569 38.557 1.00 94.25 406 GLU A N 1
ATOM 3226 C CA . GLU A 1 406 ? -3.199 -18.144 37.757 1.00 94.25 406 GLU A CA 1
ATOM 3227 C C . GLU A 1 406 ? -2.657 -18.796 36.489 1.00 94.25 406 GLU A C 1
ATOM 3229 O O . GLU A 1 406 ? -2.989 -19.947 36.212 1.00 94.25 406 GLU A O 1
ATOM 3234 N N . TYR A 1 407 ? -1.732 -18.114 35.802 1.00 96.12 407 TYR A N 1
ATOM 3235 C CA . TYR A 1 407 ? -1.005 -18.668 34.661 1.00 96.12 407 TYR A CA 1
ATOM 3236 C C . TYR A 1 407 ? -0.345 -20.008 35.011 1.00 96.12 407 TYR A C 1
ATOM 3238 O O . TYR A 1 407 ? -0.611 -21.018 34.367 1.00 96.12 407 TYR A O 1
ATOM 3246 N N . ASN A 1 408 ? 0.449 -20.052 36.085 1.00 93.62 408 ASN A N 1
ATOM 3247 C CA . ASN A 1 408 ? 1.124 -21.276 36.520 1.00 93.62 408 ASN A CA 1
ATOM 3248 C C . ASN A 1 408 ? 0.135 -22.379 36.920 1.00 93.62 408 ASN A C 1
ATOM 3250 O O . ASN A 1 408 ? 0.400 -23.550 36.667 1.00 93.62 408 ASN A O 1
ATOM 3254 N N . THR A 1 409 ? -1.000 -22.017 37.527 1.00 95.94 409 THR A N 1
ATOM 3255 C CA . THR A 1 409 ? -2.052 -22.980 37.886 1.00 95.94 409 THR A CA 1
ATOM 3256 C C . THR A 1 409 ? -2.669 -23.599 36.633 1.00 95.94 409 THR A C 1
ATOM 3258 O O . THR A 1 409 ? -2.880 -24.808 36.588 1.00 95.94 409 THR A O 1
ATOM 3261 N N . HIS A 1 410 ? -2.918 -22.798 35.594 1.00 94.56 410 HIS A N 1
ATOM 3262 C CA . HIS A 1 410 ? -3.449 -23.302 34.331 1.00 94.56 410 HIS A CA 1
ATOM 3263 C C . HIS A 1 410 ? -2.419 -24.152 33.578 1.00 94.56 410 HIS A C 1
ATOM 3265 O O . HIS A 1 410 ? -2.752 -25.229 33.095 1.00 94.56 410 HIS A O 1
ATOM 3271 N N . VAL A 1 411 ? -1.156 -23.719 33.526 1.00 94.56 411 VAL A N 1
ATOM 3272 C CA . VAL A 1 411 ? -0.062 -24.508 32.937 1.00 94.56 411 VAL A CA 1
ATOM 3273 C C . VAL A 1 411 ? 0.094 -25.853 33.649 1.00 94.56 411 VAL A C 1
ATOM 3275 O O . VAL A 1 411 ? 0.264 -26.870 32.985 1.00 94.56 411 VAL A O 1
ATOM 3278 N N . ALA A 1 412 ? -0.003 -25.886 34.982 1.00 94.19 412 ALA A N 1
ATOM 3279 C CA . ALA A 1 412 ? 0.054 -27.130 35.745 1.00 94.19 412 ALA A CA 1
ATOM 3280 C C . ALA A 1 412 ? -1.090 -28.086 35.372 1.00 94.19 412 ALA A C 1
ATOM 3282 O O . ALA A 1 412 ? -0.822 -29.255 35.115 1.00 94.19 412 ALA A O 1
ATOM 3283 N N . LYS A 1 413 ? -2.326 -27.581 35.245 1.00 95.00 413 LYS A N 1
ATOM 3284 C CA . LYS A 1 413 ? -3.471 -28.381 34.776 1.00 95.00 413 LYS A CA 1
ATOM 3285 C C . LYS A 1 413 ? -3.264 -28.920 33.361 1.00 95.00 413 LYS A C 1
ATOM 3287 O O . LYS A 1 413 ? -3.473 -30.102 33.132 1.00 95.00 413 LYS A O 1
ATOM 3292 N N . LEU A 1 414 ? -2.775 -28.091 32.433 1.00 94.38 414 LEU A N 1
ATOM 3293 C CA . LEU A 1 414 ? -2.474 -28.540 31.067 1.00 94.38 414 LEU A CA 1
ATOM 3294 C C . LEU A 1 414 ? -1.410 -29.640 31.033 1.00 94.38 414 LEU A C 1
ATOM 3296 O O . LEU A 1 414 ? -1.482 -30.520 30.183 1.00 94.38 414 LEU A O 1
ATOM 3300 N N . ARG A 1 415 ? -0.426 -29.595 31.939 1.00 93.00 415 ARG A N 1
ATOM 3301 C CA . ARG A 1 415 ? 0.591 -30.649 32.071 1.00 93.00 415 ARG A CA 1
ATOM 3302 C C . ARG A 1 415 ? 0.045 -31.921 32.716 1.00 93.00 415 ARG A C 1
ATOM 3304 O O . ARG A 1 415 ? 0.499 -32.996 32.356 1.00 93.00 415 ARG A O 1
ATOM 3311 N N . GLU A 1 416 ? -0.883 -31.801 33.660 1.00 92.06 416 GLU A N 1
ATOM 3312 C CA . GLU A 1 416 ? -1.538 -32.946 34.306 1.00 92.06 416 GLU A CA 1
ATOM 3313 C C . GLU A 1 416 ? -2.483 -33.676 33.340 1.00 92.06 416 GLU A C 1
ATOM 3315 O O . GLU A 1 416 ? -2.542 -34.901 33.332 1.00 92.06 416 GLU A O 1
ATOM 3320 N N . GLU A 1 417 ? -3.178 -32.924 32.484 1.00 92.06 417 GLU A N 1
ATOM 3321 C CA . GLU A 1 417 ? -4.070 -33.460 31.451 1.00 92.06 417 GLU A CA 1
ATOM 3322 C C . GLU A 1 417 ? -3.326 -33.963 30.204 1.00 92.06 417 GLU A C 1
ATOM 3324 O O . GLU A 1 417 ? -3.868 -34.772 29.450 1.00 92.06 417 GLU A O 1
ATOM 3329 N N . ALA A 1 418 ? -2.092 -33.505 29.970 1.00 90.31 418 ALA A N 1
ATOM 3330 C CA . ALA A 1 418 ? -1.274 -33.980 28.865 1.00 90.31 418 ALA A CA 1
ATOM 3331 C C . ALA A 1 418 ? -0.966 -35.471 29.050 1.00 90.31 418 ALA A C 1
ATOM 3333 O O . ALA A 1 418 ? -0.129 -35.862 29.864 1.00 90.31 418 ALA A O 1
ATOM 3334 N N . THR A 1 419 ? -1.632 -36.321 28.266 1.00 75.06 419 THR A N 1
ATOM 3335 C CA . THR A 1 419 ? -1.284 -37.740 28.176 1.00 75.06 419 T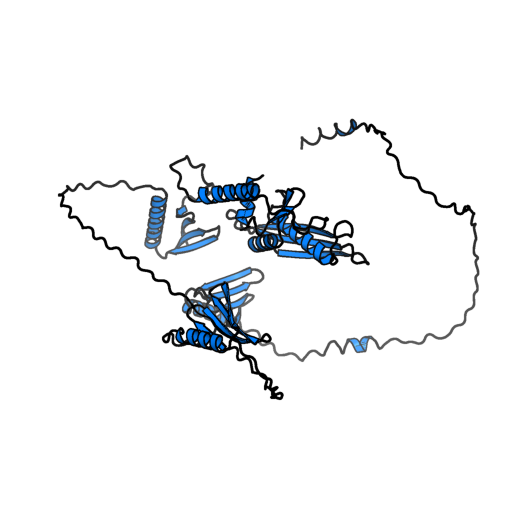HR A CA 1
ATOM 3336 C C . THR A 1 419 ? 0.191 -37.866 27.800 1.00 75.06 419 THR A C 1
ATOM 3338 O O . THR A 1 419 ? 0.598 -37.253 26.806 1.00 75.06 419 THR A O 1
ATOM 3341 N N . PRO A 1 420 ? 0.998 -38.643 28.549 1.00 71.25 420 PRO A N 1
ATOM 3342 C CA . PRO A 1 420 ? 2.380 -38.882 28.168 1.00 71.25 420 PRO A CA 1
ATOM 3343 C C . PRO A 1 420 ? 2.380 -39.439 26.748 1.00 71.25 420 PRO A C 1
ATOM 3345 O O . PRO A 1 420 ? 1.627 -40.369 26.445 1.00 71.25 420 PRO A O 1
ATOM 3348 N N . ALA A 1 421 ? 3.174 -38.822 25.870 1.00 59.94 421 ALA A N 1
ATOM 3349 C CA . ALA A 1 421 ? 3.330 -39.313 24.511 1.00 59.94 421 ALA A CA 1
ATOM 3350 C C . ALA A 1 421 ? 3.656 -40.815 24.583 1.00 59.94 421 ALA A C 1
ATOM 3352 O O . ALA A 1 421 ? 4.477 -41.199 25.426 1.00 59.94 421 ALA A O 1
ATOM 3353 N N . PRO A 1 422 ? 3.009 -41.672 23.769 1.00 55.31 422 PRO A N 1
ATOM 3354 C CA . PRO A 1 422 ? 3.374 -43.078 23.724 1.00 55.31 422 PRO A CA 1
ATOM 3355 C C . PRO A 1 422 ? 4.879 -43.149 23.474 1.00 55.31 422 PRO A C 1
ATOM 3357 O O . PRO A 1 422 ? 5.382 -42.509 22.550 1.00 55.31 422 PRO A O 1
ATOM 3360 N N . VAL A 1 423 ? 5.597 -43.856 24.348 1.00 51.09 423 VAL A N 1
ATOM 3361 C CA . VAL A 1 423 ? 7.022 -44.130 24.165 1.00 51.09 423 VAL A CA 1
ATOM 3362 C C . VAL A 1 423 ? 7.122 -44.909 22.861 1.00 51.09 423 VAL A C 1
ATOM 3364 O O . VAL A 1 423 ? 6.770 -46.084 22.805 1.00 51.09 423 VAL A O 1
ATOM 3367 N N . VAL A 1 424 ? 7.501 -44.218 21.790 1.00 49.56 424 VAL A N 1
ATOM 3368 C CA . VAL A 1 424 ? 7.788 -44.845 20.506 1.00 49.56 424 VAL A CA 1
ATOM 3369 C C . VAL A 1 424 ? 9.070 -45.638 20.731 1.00 49.56 424 VAL A C 1
ATOM 3371 O O . VAL A 1 424 ? 10.142 -45.047 20.848 1.00 49.56 424 VAL A O 1
ATOM 3374 N N . GLU A 1 425 ? 8.961 -46.961 20.874 1.00 50.84 425 GLU A N 1
ATOM 3375 C CA . GLU A 1 425 ? 10.121 -47.840 20.721 1.00 50.84 425 GLU A CA 1
ATOM 3376 C C . GLU A 1 425 ? 10.698 -47.571 19.330 1.00 50.84 425 GLU A C 1
ATOM 3378 O O . GLU A 1 425 ? 10.005 -47.724 18.322 1.00 50.84 425 GLU A O 1
ATOM 3383 N N . GLU A 1 426 ? 11.944 -47.094 19.284 1.00 43.84 426 GLU A N 1
ATOM 3384 C CA . GLU A 1 426 ? 12.677 -46.874 18.042 1.00 43.84 426 GLU A CA 1
ATOM 3385 C C . GLU A 1 426 ? 12.776 -48.205 17.283 1.00 43.84 426 GLU A C 1
ATOM 3387 O O . GLU A 1 426 ? 13.607 -49.064 17.582 1.00 43.84 426 GLU A O 1
ATOM 3392 N N . GLY A 1 427 ? 11.891 -48.387 16.302 1.00 55.59 427 GLY A N 1
ATOM 3393 C CA . GLY A 1 427 ? 12.002 -49.447 15.310 1.00 55.59 427 GLY A CA 1
ATOM 3394 C C . GLY A 1 427 ? 13.294 -49.302 14.494 1.00 55.59 427 GLY A C 1
ATOM 3395 O O . GLY A 1 427 ? 13.870 -48.211 14.421 1.00 55.59 427 GLY A O 1
ATOM 3396 N N . PRO A 1 428 ? 13.786 -50.400 13.891 1.00 44.16 428 PRO A N 1
ATOM 3397 C CA . PRO A 1 428 ? 15.081 -50.427 13.225 1.00 44.16 428 PRO A CA 1
ATOM 3398 C C . PRO A 1 428 ? 15.144 -49.392 12.098 1.00 44.16 428 PRO A C 1
ATOM 3400 O O . PRO A 1 428 ? 14.249 -49.314 11.261 1.00 44.16 428 PRO A O 1
ATOM 3403 N N . LYS A 1 429 ? 16.227 -48.606 12.116 1.00 44.25 429 LYS A N 1
ATOM 3404 C CA . LYS A 1 429 ? 16.552 -47.536 11.165 1.00 44.25 429 LYS A CA 1
ATOM 3405 C C . LYS A 1 429 ? 16.270 -47.960 9.721 1.00 44.25 429 LYS A C 1
ATOM 3407 O O . LYS A 1 429 ? 16.855 -48.932 9.244 1.00 44.25 429 LYS A O 1
ATOM 3412 N N . GLU A 1 430 ? 15.416 -47.194 9.047 1.00 43.12 430 GLU A N 1
ATOM 3413 C CA . GLU A 1 430 ? 15.181 -47.293 7.608 1.00 43.12 430 GLU A CA 1
ATOM 3414 C C . GLU A 1 430 ? 16.505 -47.193 6.838 1.00 43.12 430 GLU A C 1
ATOM 3416 O O . GLU A 1 430 ? 17.329 -46.300 7.061 1.00 43.12 430 GLU A O 1
ATOM 3421 N N . VAL A 1 431 ? 16.697 -48.159 5.943 1.00 47.78 431 VAL A N 1
ATOM 3422 C CA . VAL A 1 431 ? 17.755 -48.197 4.933 1.00 47.78 431 VAL A CA 1
ATOM 3423 C C . VAL A 1 431 ? 17.463 -47.099 3.907 1.00 47.78 431 VAL A C 1
ATOM 3425 O O . VAL A 1 431 ? 16.306 -46.861 3.565 1.00 47.78 431 VAL A O 1
ATOM 3428 N N . SER A 1 432 ? 18.496 -46.387 3.450 1.00 53.81 432 SER A N 1
ATOM 3429 C CA . SER A 1 432 ? 18.327 -45.227 2.576 1.00 53.81 432 SER A CA 1
ATOM 3430 C C . SER A 1 432 ? 17.724 -45.605 1.215 1.00 53.81 432 SER A C 1
ATOM 3432 O O . SER A 1 432 ? 18.146 -46.555 0.556 1.00 53.81 432 SER A O 1
ATOM 3434 N N . LEU A 1 433 ? 16.780 -44.776 0.761 1.00 51.50 433 LEU A N 1
ATOM 3435 C CA . LEU A 1 433 ? 16.137 -44.789 -0.565 1.00 51.50 433 LEU A CA 1
ATOM 3436 C C . LEU A 1 433 ? 17.116 -44.717 -1.758 1.00 51.50 433 LEU A C 1
ATOM 3438 O O . LEU A 1 433 ? 16.712 -44.886 -2.905 1.00 51.50 433 LEU A O 1
ATOM 3442 N N . GLU A 1 434 ? 18.404 -44.484 -1.509 1.00 52.94 434 GLU A N 1
ATOM 3443 C CA . GLU A 1 434 ? 19.453 -44.471 -2.533 1.00 52.94 434 GLU A CA 1
ATOM 3444 C C . GLU A 1 434 ? 19.886 -45.885 -2.952 1.00 52.94 434 GLU A C 1
ATOM 3446 O O . GLU A 1 434 ? 20.422 -46.056 -4.046 1.00 52.94 434 GLU A O 1
ATOM 3451 N N . GLN A 1 435 ? 19.612 -46.910 -2.135 1.00 52.75 435 GLN A N 1
ATOM 3452 C CA . GLN A 1 435 ? 19.976 -48.294 -2.449 1.00 52.75 435 GLN A CA 1
ATOM 3453 C C . GLN A 1 435 ? 18.949 -48.984 -3.370 1.00 52.75 435 GLN A C 1
ATOM 3455 O O . GLN A 1 435 ? 19.334 -49.786 -4.214 1.00 52.75 435 GLN A O 1
ATOM 3460 N N . GLU A 1 436 ? 17.661 -48.624 -3.287 1.00 49.88 436 GLU A N 1
ATOM 3461 C CA . GLU A 1 436 ? 16.601 -49.213 -4.129 1.00 49.88 436 GLU A CA 1
ATOM 3462 C C . GLU A 1 436 ? 16.594 -48.674 -5.572 1.00 49.88 436 GLU A C 1
ATOM 3464 O O . GLU A 1 436 ? 16.140 -49.353 -6.492 1.00 49.88 436 GLU A O 1
ATOM 3469 N N . PHE A 1 437 ? 17.156 -47.484 -5.814 1.00 51.56 437 PHE A N 1
ATOM 3470 C CA . PHE A 1 437 ? 17.260 -46.922 -7.168 1.00 51.56 437 PHE A CA 1
ATOM 3471 C C . PHE A 1 437 ? 18.375 -47.557 -8.016 1.00 51.56 437 PHE A C 1
ATOM 3473 O O . PHE A 1 437 ? 18.299 -47.529 -9.245 1.00 51.56 437 PHE A O 1
ATOM 3480 N N . ALA A 1 438 ? 19.397 -48.143 -7.385 1.00 56.56 438 ALA A N 1
ATOM 3481 C CA . ALA A 1 438 ? 20.533 -48.744 -8.084 1.00 56.56 438 ALA A CA 1
ATOM 3482 C C . ALA A 1 438 ? 20.217 -50.134 -8.665 1.00 56.56 438 ALA A C 1
ATOM 3484 O O . ALA A 1 438 ? 20.743 -50.492 -9.721 1.00 56.56 438 ALA A O 1
ATOM 3485 N N . ASP A 1 439 ? 19.318 -50.887 -8.029 1.00 51.25 439 ASP A N 1
ATOM 3486 C CA . ASP A 1 439 ? 18.992 -52.254 -8.447 1.00 51.25 439 ASP A CA 1
ATOM 3487 C C . ASP A 1 439 ? 17.922 -52.307 -9.550 1.00 51.25 439 ASP A C 1
ATOM 3489 O O . ASP A 1 439 ? 17.845 -53.284 -10.295 1.00 51.25 439 ASP A O 1
ATOM 3493 N N . HIS A 1 440 ? 17.154 -51.230 -9.760 1.00 52.44 440 HIS A N 1
ATOM 3494 C CA . HIS A 1 440 ? 16.100 -51.218 -10.780 1.00 52.44 440 HIS A CA 1
ATOM 3495 C C . HIS A 1 440 ? 16.607 -50.961 -12.218 1.00 52.44 440 HIS A C 1
ATOM 3497 O O . HIS A 1 440 ? 15.869 -51.195 -13.176 1.00 52.44 440 HIS A O 1
ATOM 3503 N N . PHE A 1 441 ? 17.863 -50.529 -12.392 1.00 47.69 441 PHE A N 1
ATOM 3504 C CA . PHE A 1 441 ? 18.447 -50.172 -13.697 1.00 47.69 441 PHE A CA 1
ATOM 3505 C C . PHE A 1 441 ? 19.417 -51.212 -14.285 1.00 47.69 441 PHE A C 1
ATOM 3507 O O . PHE A 1 441 ? 20.037 -50.944 -15.314 1.00 47.69 441 PHE A O 1
ATOM 3514 N N . ARG A 1 442 ? 19.559 -52.399 -13.673 1.00 45.84 442 ARG A N 1
ATOM 3515 C CA . ARG A 1 442 ? 20.579 -53.389 -14.076 1.00 45.84 442 ARG A CA 1
ATOM 3516 C C . ARG A 1 442 ? 20.064 -54.683 -14.715 1.00 45.84 442 ARG A C 1
ATOM 3518 O O . ARG A 1 442 ? 20.864 -55.574 -14.980 1.00 45.84 442 ARG A O 1
ATOM 3525 N N . GLU A 1 443 ? 18.782 -54.778 -15.050 1.00 50.16 443 GLU A N 1
ATOM 3526 C CA . GLU A 1 443 ? 18.244 -55.919 -15.803 1.00 50.16 443 GLU A CA 1
ATOM 3527 C C . GLU A 1 443 ? 17.438 -55.455 -17.019 1.00 50.16 443 GLU A C 1
ATOM 3529 O O . GLU A 1 443 ? 16.257 -55.130 -16.901 1.00 50.16 443 GLU A O 1
ATOM 3534 N N . LYS A 1 444 ? 18.104 -55.420 -18.183 1.00 44.38 444 LYS A N 1
ATOM 3535 C CA . LYS A 1 444 ? 17.616 -55.857 -19.510 1.00 44.38 444 LYS A CA 1
ATOM 3536 C C . LYS A 1 444 ? 18.548 -55.346 -20.613 1.00 44.38 444 LYS A C 1
ATOM 3538 O O . LYS A 1 444 ? 18.283 -54.332 -21.248 1.00 44.38 444 LYS A O 1
ATOM 3543 N N . GLU A 1 445 ? 19.603 -56.102 -20.883 1.00 39.03 445 GLU A N 1
ATOM 3544 C CA . GLU A 1 445 ? 20.189 -56.159 -22.222 1.00 39.03 445 GLU A CA 1
ATOM 3545 C C . GLU A 1 445 ? 20.159 -57.625 -22.660 1.00 39.03 445 GLU A C 1
ATOM 3547 O O . GLU A 1 445 ? 20.950 -58.443 -22.196 1.00 39.03 445 GLU A O 1
ATOM 3552 N N . GLU A 1 446 ? 19.192 -57.968 -23.512 1.00 50.72 446 GLU A N 1
ATOM 3553 C CA . GLU A 1 446 ? 19.263 -59.173 -24.339 1.00 50.72 446 GLU A CA 1
ATOM 3554 C C . GLU A 1 446 ? 19.751 -58.777 -25.743 1.00 50.72 446 GLU A C 1
ATOM 3556 O O . GLU A 1 446 ? 19.354 -57.722 -26.252 1.00 50.72 446 GLU A O 1
ATOM 3561 N N . PRO A 1 447 ? 20.603 -59.593 -26.386 1.00 50.72 447 PRO A N 1
ATOM 3562 C CA . PRO A 1 447 ? 21.172 -59.284 -27.689 1.00 50.72 447 PRO A CA 1
ATOM 3563 C C . PRO A 1 447 ? 20.195 -59.655 -28.811 1.00 50.72 447 PRO A C 1
ATOM 3565 O O . PRO A 1 447 ? 19.745 -60.797 -28.901 1.00 50.72 447 PRO A O 1
ATOM 3568 N N . VAL A 1 448 ? 19.905 -58.712 -29.711 1.00 42.88 448 VAL A N 1
ATOM 3569 C CA . VAL A 1 448 ? 19.183 -59.010 -30.955 1.00 42.88 448 VAL A CA 1
ATOM 3570 C C . VAL A 1 448 ? 20.200 -59.316 -32.048 1.00 42.88 448 VAL A C 1
ATOM 3572 O O . VAL A 1 448 ? 21.021 -58.480 -32.417 1.00 42.88 448 VAL A O 1
ATOM 3575 N N . SER A 1 449 ? 20.131 -60.558 -32.512 1.00 44.84 449 SER A N 1
ATOM 3576 C CA . SER A 1 449 ? 20.873 -61.154 -33.616 1.00 44.84 449 SER A CA 1
ATOM 3577 C C . SER A 1 449 ? 20.504 -60.580 -34.986 1.00 44.84 449 SER A C 1
ATOM 3579 O O . SER A 1 449 ? 19.345 -60.250 -35.242 1.00 44.84 449 SER A O 1
ATOM 3581 N N . ASP A 1 450 ? 21.499 -60.589 -35.870 1.00 44.31 450 ASP A N 1
ATOM 3582 C CA . ASP A 1 450 ? 21.447 -60.334 -37.310 1.00 44.31 450 ASP A CA 1
ATOM 3583 C C . ASP A 1 450 ? 20.331 -61.092 -38.047 1.00 44.31 450 ASP A C 1
ATOM 3585 O O . ASP A 1 450 ? 20.216 -62.310 -37.898 1.00 44.31 450 ASP A O 1
ATOM 3589 N N . VAL A 1 451 ? 19.595 -60.401 -38.929 1.00 41.75 451 VAL A N 1
ATOM 3590 C CA . VAL A 1 451 ? 18.942 -61.010 -40.103 1.00 41.75 451 VAL A CA 1
ATOM 3591 C C . VAL A 1 451 ? 18.914 -60.012 -41.272 1.00 41.75 451 VAL A C 1
ATOM 3593 O O . VAL A 1 451 ? 18.288 -58.955 -41.195 1.00 41.75 451 VAL A O 1
ATOM 3596 N N . ASP A 1 452 ? 19.582 -60.397 -42.362 1.00 38.31 452 ASP A N 1
ATOM 3597 C CA . ASP A 1 452 ? 19.531 -59.804 -43.702 1.00 38.31 452 ASP A CA 1
ATOM 3598 C C . ASP A 1 452 ? 18.119 -59.835 -44.314 1.00 38.31 452 ASP A C 1
ATOM 3600 O O . ASP A 1 452 ? 17.400 -60.829 -44.203 1.00 38.31 452 ASP A O 1
ATOM 3604 N N . GLY A 1 453 ? 17.738 -58.791 -45.058 1.00 36.84 453 GLY A N 1
ATOM 3605 C CA . GLY A 1 453 ? 16.451 -58.779 -45.759 1.00 36.84 453 GLY A CA 1
ATOM 3606 C C . GLY A 1 453 ? 16.206 -57.567 -46.652 1.00 36.84 453 GLY A C 1
ATOM 3607 O O . GLY A 1 453 ? 15.488 -56.646 -46.283 1.00 36.84 453 GLY A O 1
ATOM 3608 N N . VAL A 1 454 ? 16.787 -57.607 -47.849 1.00 39.00 454 VAL A N 1
ATOM 3609 C CA . VAL A 1 454 ? 16.531 -56.741 -49.011 1.00 39.00 454 VAL A CA 1
ATOM 3610 C C . VAL A 1 454 ? 15.054 -56.766 -49.423 1.00 39.00 454 VAL A C 1
ATOM 3612 O O . VAL A 1 454 ? 14.577 -57.840 -49.768 1.00 39.00 454 VAL A O 1
ATOM 3615 N N . VAL A 1 455 ? 14.385 -55.605 -49.518 1.00 36.88 455 VAL A N 1
ATOM 3616 C CA . VAL A 1 455 ? 13.358 -55.313 -50.547 1.00 36.88 455 VAL A CA 1
ATOM 3617 C C . VAL A 1 455 ? 13.335 -53.803 -50.840 1.00 36.88 455 VAL A C 1
ATOM 3619 O O . VAL A 1 455 ? 13.006 -52.988 -49.982 1.00 36.88 455 VAL A O 1
ATOM 3622 N N . GLU A 1 456 ? 13.682 -53.449 -52.077 1.00 38.59 456 GLU A N 1
ATOM 3623 C CA . GLU A 1 456 ? 13.495 -52.132 -52.692 1.00 38.59 456 GLU A CA 1
ATOM 3624 C C . GLU A 1 456 ? 12.007 -51.793 -52.860 1.00 38.59 456 GLU A C 1
ATOM 3626 O O . GLU A 1 456 ? 11.207 -52.645 -53.240 1.00 38.59 456 GLU A O 1
ATOM 3631 N N . THR A 1 457 ? 11.631 -50.523 -52.700 1.00 35.84 457 THR A N 1
ATOM 3632 C CA . THR A 1 457 ? 10.564 -49.922 -53.522 1.00 35.84 457 THR A CA 1
ATOM 3633 C C . THR A 1 457 ? 10.698 -48.399 -53.557 1.00 35.84 457 THR A C 1
ATOM 3635 O O . THR A 1 457 ? 10.477 -47.685 -52.584 1.00 35.84 457 THR A O 1
ATOM 3638 N N . THR A 1 458 ? 11.093 -47.923 -54.732 1.00 34.88 458 THR A N 1
ATOM 3639 C CA . THR A 1 458 ? 11.047 -46.548 -55.242 1.00 34.88 458 THR A CA 1
ATOM 3640 C C . THR A 1 458 ? 9.614 -46.068 -55.474 1.00 34.88 458 THR A C 1
ATOM 3642 O O . THR A 1 458 ? 8.836 -46.863 -55.984 1.00 34.88 458 THR A O 1
ATOM 3645 N N . LEU A 1 459 ? 9.315 -44.781 -55.238 1.00 34.75 459 LEU A N 1
ATOM 3646 C CA . LEU A 1 459 ? 8.294 -43.943 -55.920 1.00 34.75 459 LEU A CA 1
ATOM 3647 C C . LEU A 1 459 ? 8.541 -42.476 -55.483 1.00 34.75 459 LEU A C 1
ATOM 3649 O O . LEU A 1 459 ? 8.298 -42.116 -54.339 1.00 34.75 459 LEU A O 1
ATOM 3653 N N . SER A 1 460 ? 9.371 -41.721 -56.207 1.00 34.19 460 SER A N 1
ATOM 3654 C CA . SER A 1 460 ? 9.055 -40.799 -57.319 1.00 34.19 460 SER A CA 1
ATOM 3655 C C . SER A 1 460 ? 8.437 -39.458 -56.897 1.00 34.19 460 SER A C 1
ATOM 3657 O O . SER A 1 460 ? 7.289 -39.379 -56.467 1.00 34.19 460 SER A O 1
ATOM 3659 N N . ALA A 1 461 ? 9.233 -38.410 -57.110 1.00 35.25 461 ALA A N 1
ATOM 3660 C CA . ALA A 1 461 ? 8.897 -36.999 -57.024 1.00 35.25 461 ALA A CA 1
ATOM 3661 C C . ALA A 1 461 ? 7.878 -36.566 -58.093 1.00 35.25 461 ALA A C 1
ATOM 3663 O O . ALA A 1 461 ? 7.789 -37.157 -59.170 1.00 35.25 461 ALA A O 1
ATOM 3664 N N . THR A 1 462 ? 7.162 -35.476 -57.824 1.00 36.38 462 THR A N 1
ATOM 3665 C CA . THR A 1 462 ? 6.477 -34.696 -58.860 1.00 36.38 462 THR A CA 1
ATOM 3666 C C . THR A 1 462 ? 6.750 -33.215 -58.617 1.00 36.38 462 THR A C 1
ATOM 3668 O O . THR A 1 462 ? 6.385 -32.654 -57.586 1.00 36.38 462 THR A O 1
ATOM 3671 N N . GLU A 1 463 ? 7.462 -32.627 -59.574 1.00 38.72 463 GLU A N 1
ATOM 3672 C CA . GLU A 1 463 ? 7.681 -31.198 -59.787 1.00 38.72 463 GLU A CA 1
ATOM 3673 C C . GLU A 1 463 ? 6.362 -30.509 -60.156 1.00 38.72 463 GLU A C 1
ATOM 3675 O O . GLU A 1 463 ? 5.611 -31.089 -60.931 1.00 38.72 463 GLU A O 1
ATOM 3680 N N . MET A 1 464 ? 6.135 -29.256 -59.732 1.00 35.78 464 MET A N 1
ATOM 3681 C CA . MET A 1 464 ? 5.481 -28.238 -60.574 1.00 35.78 464 MET A CA 1
ATOM 3682 C C . MET A 1 464 ? 5.930 -26.812 -60.197 1.00 35.78 464 MET A C 1
ATOM 3684 O O . MET A 1 464 ? 5.602 -26.291 -59.137 1.00 35.78 464 MET A O 1
ATOM 3688 N N . ASN A 1 465 ? 6.658 -26.216 -61.145 1.00 36.25 465 ASN A N 1
ATOM 3689 C CA . ASN A 1 465 ? 6.580 -24.851 -61.679 1.00 36.25 465 ASN A CA 1
ATOM 3690 C C . ASN A 1 465 ? 6.737 -23.619 -60.771 1.00 36.25 465 ASN A C 1
ATOM 3692 O O . ASN A 1 465 ? 5.819 -23.149 -60.105 1.00 36.25 465 ASN A O 1
ATOM 3696 N N . ALA A 1 466 ? 7.910 -23.006 -60.942 1.00 35.22 466 ALA A N 1
ATOM 3697 C CA . ALA A 1 466 ? 8.173 -21.590 -60.757 1.00 35.22 466 ALA A CA 1
ATOM 3698 C C . ALA A 1 466 ? 7.631 -20.774 -61.942 1.00 35.22 466 ALA A C 1
ATOM 3700 O O . ALA A 1 466 ? 7.890 -21.128 -63.092 1.00 35.22 466 ALA A O 1
ATOM 3701 N N . ASP A 1 467 ? 6.994 -19.636 -61.656 1.00 38.44 467 ASP A N 1
ATOM 3702 C CA . ASP A 1 467 ? 6.789 -18.575 -62.639 1.00 38.44 467 ASP A CA 1
ATOM 3703 C C . ASP A 1 467 ? 7.315 -17.227 -62.137 1.00 38.44 467 ASP A C 1
ATOM 3705 O O . ASP A 1 467 ? 7.227 -16.860 -60.964 1.00 38.44 467 ASP A O 1
ATOM 3709 N N . LYS A 1 468 ? 7.948 -16.535 -63.081 1.00 37.19 468 LYS A N 1
ATOM 3710 C CA . LYS A 1 468 ? 8.776 -15.335 -62.954 1.00 37.19 468 LYS A CA 1
ATOM 3711 C C . LYS A 1 468 ? 7.919 -14.068 -62.983 1.00 37.19 468 LYS A C 1
ATOM 3713 O O . LYS A 1 468 ? 7.196 -13.874 -63.950 1.00 37.19 468 LYS A O 1
ATOM 3718 N N . VAL A 1 469 ? 8.135 -13.125 -62.061 1.00 35.75 469 VAL A N 1
ATOM 3719 C CA . VAL A 1 469 ? 7.865 -11.684 -62.283 1.00 35.75 469 VAL A CA 1
ATOM 3720 C C . VAL A 1 469 ? 8.934 -10.886 -61.520 1.00 35.75 469 VAL A C 1
ATOM 3722 O O . VAL A 1 469 ? 8.958 -10.873 -60.298 1.00 35.75 469 VAL A O 1
ATOM 3725 N N . ASN A 1 470 ? 10.044 -10.540 -62.168 1.00 35.28 470 ASN A N 1
ATOM 3726 C CA . ASN A 1 470 ? 10.338 -9.269 -62.845 1.00 35.28 470 ASN A CA 1
ATOM 3727 C C . ASN A 1 470 ? 10.575 -8.080 -61.887 1.00 35.28 470 ASN A C 1
ATOM 3729 O O . ASN A 1 470 ? 9.652 -7.435 -61.400 1.00 35.28 470 ASN A O 1
ATOM 3733 N N . VAL A 1 471 ? 11.862 -7.801 -61.663 1.00 41.09 471 VAL A N 1
ATOM 3734 C CA . VAL A 1 471 ? 12.422 -6.625 -60.981 1.00 41.09 471 VAL A CA 1
ATOM 3735 C C . VAL A 1 471 ? 12.685 -5.534 -62.022 1.00 41.09 471 VAL A C 1
ATOM 3737 O O . VAL A 1 471 ? 13.254 -5.853 -63.068 1.00 41.09 471 VAL A O 1
ATOM 3740 N N . PRO A 1 472 ? 12.467 -4.245 -61.704 1.00 46.28 472 PRO A N 1
ATOM 3741 C CA . PRO A 1 472 ? 13.313 -3.205 -62.266 1.00 46.28 472 PRO A CA 1
ATOM 3742 C C . PRO A 1 472 ? 14.098 -2.437 -61.196 1.00 46.28 472 PRO A C 1
ATOM 3744 O O . PRO A 1 472 ? 13.633 -2.124 -60.102 1.00 46.28 472 PRO A O 1
ATOM 3747 N N . LYS A 1 473 ? 15.346 -2.158 -61.574 1.00 42.19 473 LYS A N 1
ATOM 3748 C CA . LYS A 1 473 ? 16.374 -1.399 -60.863 1.00 42.19 473 LYS A CA 1
ATOM 3749 C C . LYS A 1 473 ? 16.071 0.109 -60.829 1.00 42.19 473 LYS A C 1
ATOM 3751 O O . LYS A 1 473 ? 15.733 0.686 -61.852 1.00 42.19 473 LYS A O 1
ATOM 3756 N N . LYS A 1 474 ? 16.384 0.709 -59.674 1.00 40.97 474 LYS A N 1
ATOM 3757 C CA . LYS A 1 474 ? 17.249 1.891 -59.448 1.00 40.97 474 LYS A CA 1
ATOM 3758 C C . LYS A 1 474 ? 17.050 3.123 -60.355 1.00 40.97 474 LYS A C 1
ATOM 3760 O O . LYS A 1 474 ? 17.545 3.133 -61.477 1.00 40.97 474 LYS A O 1
ATOM 3765 N N . ILE A 1 475 ? 16.521 4.212 -59.783 1.00 34.44 475 ILE A N 1
ATOM 3766 C CA . ILE A 1 475 ? 16.797 5.599 -60.207 1.00 34.44 475 ILE A CA 1
ATOM 3767 C C . ILE A 1 475 ? 17.082 6.467 -58.965 1.00 34.44 475 ILE A C 1
ATOM 3769 O O . ILE A 1 475 ? 16.555 6.239 -57.882 1.00 34.44 475 ILE A O 1
ATOM 3773 N N . THR A 1 476 ? 18.020 7.378 -59.183 1.00 39.09 476 THR A N 1
ATOM 3774 C CA . THR A 1 476 ? 18.760 8.337 -58.355 1.00 39.09 476 THR A CA 1
ATOM 3775 C C . THR A 1 476 ? 17.967 9.469 -57.688 1.00 39.09 476 THR A C 1
ATOM 3777 O O . THR A 1 476 ? 16.880 9.825 -58.127 1.00 39.09 476 THR A O 1
ATOM 3780 N N . GLU A 1 477 ? 18.629 10.051 -56.680 1.00 44.22 477 GLU A N 1
ATOM 3781 C CA . GLU A 1 477 ? 18.437 11.341 -55.992 1.00 44.22 477 GLU A CA 1
ATOM 3782 C C . GLU A 1 477 ? 17.721 12.456 -56.777 1.00 44.22 477 GLU A C 1
ATOM 3784 O O . GLU A 1 477 ? 18.073 12.731 -57.928 1.00 44.22 477 GLU A O 1
ATOM 3789 N N . LYS A 1 478 ? 16.834 13.190 -56.084 1.00 33.84 478 LYS A N 1
ATOM 3790 C CA . LYS A 1 478 ? 16.860 14.663 -56.009 1.00 33.84 478 LYS A CA 1
ATOM 3791 C C . LYS A 1 478 ? 15.875 15.225 -54.979 1.00 33.84 478 LYS A C 1
ATOM 3793 O O . LYS A 1 478 ? 14.799 14.675 -54.770 1.00 33.84 478 LYS A O 1
ATOM 3798 N N . ASP A 1 479 ? 16.303 16.334 -54.388 1.00 42.28 479 ASP A N 1
ATOM 3799 C CA . ASP A 1 479 ? 15.611 17.210 -53.445 1.00 42.28 479 ASP A CA 1
ATOM 3800 C C . ASP A 1 479 ? 14.237 17.697 -53.929 1.00 42.28 479 ASP A C 1
ATOM 3802 O O . ASP A 1 479 ? 14.101 18.107 -55.083 1.00 42.28 479 ASP A O 1
ATOM 3806 N N . SER A 1 480 ? 13.265 17.762 -53.013 1.00 37.00 480 SER A N 1
ATOM 3807 C CA . SER A 1 480 ? 12.223 18.801 -52.998 1.00 37.00 480 SER A CA 1
ATOM 3808 C C . SER A 1 480 ? 11.414 18.754 -51.694 1.00 37.00 480 SER A C 1
ATOM 3810 O O . SER A 1 480 ? 10.907 17.701 -51.307 1.00 37.00 480 SER A O 1
ATOM 3812 N N . GLU A 1 481 ? 11.306 19.914 -51.047 1.00 46.38 481 GLU A N 1
ATOM 3813 C CA . GLU A 1 481 ? 10.447 20.253 -49.901 1.00 46.38 481 GLU A CA 1
ATOM 3814 C C . GLU A 1 481 ? 8.970 19.863 -50.122 1.00 46.38 481 GLU A C 1
ATOM 3816 O O . GLU A 1 481 ? 8.509 19.886 -51.266 1.00 46.38 481 GLU A O 1
ATOM 3821 N N . PRO A 1 482 ? 8.172 19.587 -49.070 1.00 49.78 482 PRO A N 1
ATOM 3822 C CA . PRO A 1 482 ? 6.728 19.526 -49.222 1.00 49.78 482 PRO A CA 1
ATOM 3823 C C . PRO A 1 482 ? 6.072 20.866 -48.863 1.00 49.78 482 PRO A C 1
ATOM 3825 O O . PRO A 1 482 ? 6.008 21.268 -47.700 1.00 49.78 482 PRO A O 1
ATOM 3828 N N . GLU A 1 483 ? 5.524 21.517 -49.890 1.00 37.59 483 GLU A N 1
ATOM 3829 C CA . GLU A 1 483 ? 4.449 22.497 -49.760 1.00 37.59 483 GLU A CA 1
ATOM 3830 C C . GLU A 1 483 ? 3.195 21.863 -49.135 1.00 37.59 483 GLU A C 1
ATOM 3832 O O . GLU A 1 483 ? 2.771 20.755 -49.474 1.00 37.59 483 GLU A O 1
ATOM 3837 N N . SER A 1 484 ? 2.578 22.628 -48.239 1.00 46.28 484 SER A N 1
ATOM 3838 C CA . SER A 1 484 ? 1.253 22.423 -47.661 1.00 46.28 484 SER A CA 1
ATOM 3839 C C . SER A 1 484 ? 0.159 22.300 -48.725 1.00 46.28 484 SER A C 1
ATOM 3841 O O . SER A 1 484 ? 0.020 23.190 -49.567 1.00 46.28 484 SER A O 1
ATOM 3843 N N . LYS A 1 485 ? -0.696 21.275 -48.620 1.00 41.44 485 LYS A N 1
ATOM 3844 C CA . LYS A 1 485 ? -2.007 21.269 -49.278 1.00 41.44 485 LYS A CA 1
ATOM 3845 C C . LYS A 1 485 ? -3.123 20.983 -48.285 1.00 41.44 485 LYS A C 1
ATOM 3847 O O . LYS A 1 485 ? -3.099 20.001 -47.548 1.00 41.44 485 LYS A O 1
ATOM 3852 N N . GLU A 1 486 ? -4.059 21.920 -48.297 1.00 42.34 486 GLU A N 1
ATOM 3853 C CA . GLU A 1 486 ? -5.379 21.891 -47.691 1.00 42.34 486 GLU A CA 1
ATOM 3854 C C . GLU A 1 486 ? -6.248 20.769 -48.271 1.00 42.34 486 GLU A C 1
ATOM 3856 O O . GLU A 1 486 ? -6.189 20.491 -49.466 1.00 42.34 486 GLU A O 1
ATOM 3861 N N . GLY A 1 487 ? -7.126 20.243 -47.412 1.00 41.34 487 GLY A N 1
ATOM 3862 C CA . GLY A 1 487 ? -8.504 19.903 -47.765 1.00 41.34 487 GLY A CA 1
ATOM 3863 C C . GLY A 1 487 ? -8.752 18.529 -48.379 1.00 41.34 487 GLY A C 1
ATOM 3864 O O . GLY A 1 487 ? -8.661 18.380 -49.585 1.00 41.34 487 GLY A O 1
ATOM 3865 N N . ASP A 1 488 ? -9.214 17.591 -47.548 1.00 38.41 488 ASP A N 1
ATOM 3866 C CA . ASP A 1 488 ? -10.318 16.692 -47.909 1.00 38.41 488 ASP A CA 1
ATOM 3867 C C . ASP A 1 488 ? -11.072 16.292 -46.626 1.00 38.41 488 ASP A C 1
ATOM 3869 O O . ASP A 1 488 ? -10.574 15.561 -45.768 1.00 38.41 488 ASP A O 1
ATOM 3873 N N . GLN A 1 489 ? -12.274 16.853 -46.464 1.00 43.72 489 GLN A N 1
ATOM 3874 C CA . GLN A 1 489 ? -13.248 16.481 -45.438 1.00 43.72 489 GLN A CA 1
ATOM 3875 C C . GLN A 1 489 ? -13.986 15.225 -45.913 1.00 43.72 489 GLN A C 1
ATOM 3877 O O . GLN A 1 489 ? -14.726 15.263 -46.891 1.00 43.72 489 GLN A O 1
ATOM 3882 N N . LEU A 1 490 ? -13.787 14.110 -45.212 1.00 44.81 490 LEU A N 1
ATOM 3883 C CA . LEU A 1 490 ? -14.636 12.928 -45.338 1.00 44.81 490 LEU A CA 1
ATOM 3884 C C . LEU A 1 490 ? -15.841 13.094 -44.405 1.00 44.81 490 LEU A C 1
ATOM 3886 O O . LEU A 1 490 ? -15.714 12.946 -43.189 1.00 44.81 490 LEU A O 1
ATOM 3890 N N . ASP A 1 491 ? -17.003 13.395 -44.983 1.00 44.78 491 ASP A N 1
ATOM 3891 C CA . ASP A 1 491 ? -18.295 13.329 -44.300 1.00 44.78 491 ASP A CA 1
ATOM 3892 C C . ASP A 1 491 ? -18.639 11.861 -44.002 1.00 44.78 491 ASP A C 1
ATOM 3894 O O . ASP A 1 491 ? -19.024 11.093 -44.886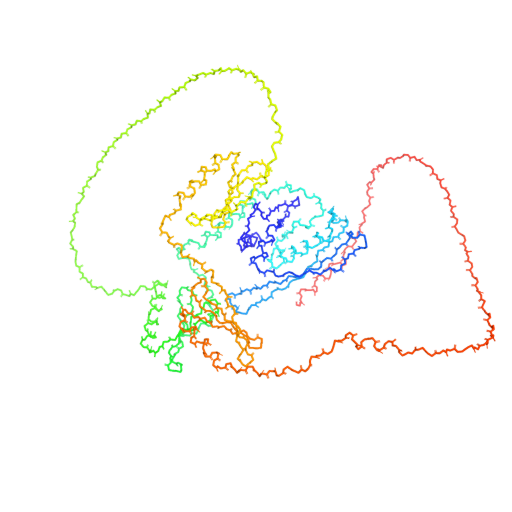 1.00 44.78 491 ASP A O 1
ATOM 3898 N N . ILE A 1 492 ? -18.483 11.455 -42.741 1.00 54.94 492 ILE A N 1
ATOM 3899 C CA . ILE A 1 492 ? -18.964 10.166 -42.236 1.00 54.94 492 ILE A CA 1
ATOM 3900 C C . ILE A 1 492 ? -20.352 10.394 -41.634 1.00 54.94 492 ILE A C 1
ATOM 3902 O O . ILE A 1 492 ? -20.494 11.064 -40.611 1.00 54.94 492 ILE A O 1
ATOM 3906 N N . ASP A 1 493 ? -21.375 9.818 -42.263 1.00 58.12 493 ASP A N 1
ATOM 3907 C CA . ASP A 1 493 ? -22.751 9.813 -41.765 1.00 58.12 493 ASP A CA 1
ATOM 3908 C C . ASP A 1 493 ? -22.872 8.916 -40.516 1.00 58.12 493 ASP A C 1
ATOM 3910 O O . ASP A 1 493 ? -22.842 7.687 -40.586 1.00 58.12 493 ASP A O 1
ATOM 3914 N N . ILE A 1 494 ? -22.979 9.556 -39.350 1.00 52.94 494 ILE A N 1
ATOM 3915 C CA . ILE A 1 494 ? -23.100 8.932 -38.019 1.00 52.94 494 ILE A CA 1
ATOM 3916 C C . ILE A 1 494 ? -24.557 8.720 -37.571 1.00 52.94 494 ILE A C 1
ATOM 3918 O O . ILE A 1 494 ? -24.803 8.291 -36.439 1.00 52.94 494 ILE A O 1
ATOM 3922 N N . SER A 1 495 ? -25.534 8.944 -38.453 1.00 56.50 495 SER A N 1
ATOM 3923 C CA . SER A 1 495 ? -26.963 8.753 -38.162 1.00 56.50 495 SER A CA 1
ATOM 3924 C C . SER A 1 495 ? -27.363 7.370 -37.594 1.00 56.50 495 SER A C 1
ATOM 3926 O O . SER A 1 495 ? -28.310 7.334 -36.806 1.00 56.50 495 SER A O 1
ATOM 3928 N N . PRO A 1 496 ? -26.672 6.234 -37.858 1.00 48.94 496 PRO A N 1
ATOM 3929 C CA . PRO A 1 496 ? -27.102 4.934 -37.325 1.00 48.94 496 PRO A CA 1
ATOM 3930 C C . PRO A 1 496 ? -26.808 4.695 -35.832 1.00 48.94 496 PRO A C 1
ATOM 3932 O O . PRO A 1 496 ? -27.325 3.739 -35.258 1.00 48.94 496 PRO A O 1
ATOM 3935 N N . ILE A 1 497 ? -25.975 5.516 -35.176 1.00 49.00 497 ILE A N 1
ATOM 3936 C CA . ILE A 1 497 ? -25.525 5.250 -33.791 1.00 49.00 497 ILE A CA 1
ATOM 3937 C C . ILE A 1 497 ? -26.518 5.797 -32.743 1.00 49.00 497 ILE A C 1
ATOM 3939 O O . ILE A 1 497 ? -26.536 5.348 -31.594 1.00 49.00 497 ILE A O 1
ATOM 3943 N N . ALA A 1 498 ? -27.413 6.710 -33.130 1.00 48.00 498 ALA A N 1
ATOM 3944 C CA . ALA A 1 498 ? -28.353 7.356 -32.210 1.00 48.00 498 ALA A CA 1
ATOM 3945 C C . ALA A 1 498 ? -29.531 6.463 -31.758 1.00 48.00 498 ALA A C 1
ATOM 3947 O O . ALA A 1 498 ? -30.152 6.757 -30.735 1.00 48.00 498 ALA A O 1
ATOM 3948 N N . ASP A 1 499 ? -29.821 5.359 -32.455 1.00 48.22 499 ASP A N 1
ATOM 3949 C CA . ASP A 1 499 ? -30.978 4.500 -32.144 1.00 48.22 499 ASP A CA 1
ATOM 3950 C C . ASP A 1 499 ? -30.674 3.346 -31.171 1.00 48.22 499 ASP A C 1
ATOM 3952 O O . ASP A 1 499 ? -31.591 2.762 -30.589 1.00 48.22 499 ASP A O 1
ATOM 3956 N N . LEU A 1 500 ? -29.399 3.057 -30.890 1.00 44.00 500 LEU A N 1
ATOM 3957 C CA . LEU A 1 500 ? -29.003 1.996 -29.949 1.00 44.00 500 LEU A CA 1
ATOM 3958 C C . LEU A 1 500 ? -29.045 2.425 -28.472 1.00 44.00 500 LEU A C 1
ATOM 3960 O O . LEU A 1 500 ? -29.169 1.580 -27.586 1.00 44.00 500 LEU A O 1
ATOM 3964 N N . THR A 1 501 ? -29.017 3.725 -28.175 1.00 45.84 501 THR A N 1
ATOM 3965 C CA . THR A 1 501 ? -28.971 4.237 -26.792 1.00 45.84 501 THR A CA 1
ATOM 3966 C C . THR A 1 501 ? -30.337 4.375 -26.114 1.00 45.84 501 THR A C 1
ATOM 3968 O O . THR A 1 501 ? -30.394 4.582 -24.903 1.00 45.84 501 THR A O 1
ATOM 3971 N N . LYS A 1 502 ? -31.457 4.187 -26.827 1.00 44.31 502 LYS A N 1
ATOM 3972 C CA . LYS A 1 502 ? -32.806 4.275 -26.228 1.00 44.31 502 LYS A CA 1
ATOM 3973 C C . LYS A 1 502 ? -33.318 2.982 -25.584 1.00 44.31 502 LYS A C 1
ATOM 3975 O O . LYS A 1 502 ? -34.242 3.055 -24.779 1.00 44.31 502 LYS A O 1
ATOM 3980 N N . ASN A 1 503 ? -32.708 1.826 -25.856 1.00 44.88 503 ASN A N 1
ATOM 3981 C CA . ASN A 1 503 ? -33.215 0.528 -25.382 1.00 44.88 503 ASN A CA 1
ATOM 3982 C C . ASN A 1 503 ? -32.487 -0.061 -24.159 1.00 44.88 503 ASN A C 1
ATOM 3984 O O . ASN A 1 503 ? -32.827 -1.160 -23.736 1.00 44.88 503 ASN A O 1
ATOM 3988 N N . VAL A 1 504 ? -31.541 0.662 -23.544 1.00 43.75 504 VAL A N 1
ATOM 3989 C CA . VAL A 1 504 ? -30.771 0.160 -22.380 1.00 43.75 504 VAL A CA 1
ATOM 3990 C C . VAL A 1 504 ? -31.181 0.818 -21.045 1.00 43.75 504 VAL A C 1
ATOM 3992 O O . VAL A 1 504 ? -30.755 0.379 -19.987 1.00 43.75 504 VAL A O 1
ATOM 3995 N N . ILE A 1 505 ? -32.098 1.798 -21.036 1.00 41.72 505 ILE A N 1
ATOM 3996 C CA . ILE A 1 505 ? -32.581 2.464 -19.794 1.00 41.72 505 ILE A CA 1
ATOM 3997 C C . ILE A 1 505 ? -33.886 1.830 -19.248 1.00 41.72 505 ILE A C 1
ATOM 3999 O O . ILE A 1 505 ? -34.642 2.429 -18.487 1.00 41.72 505 ILE A O 1
ATOM 4003 N N . LYS A 1 506 ? -34.170 0.575 -19.598 1.00 42.94 506 LYS A N 1
ATOM 4004 C CA . LYS A 1 506 ? -35.217 -0.227 -18.946 1.00 42.94 506 LYS A CA 1
ATOM 4005 C C . LYS A 1 506 ? -34.759 -1.674 -18.809 1.00 42.94 506 LYS A C 1
ATOM 4007 O O . LYS A 1 506 ? -35.221 -2.525 -19.560 1.00 42.94 506 LYS A O 1
ATOM 4012 N N . LEU A 1 507 ? -33.863 -1.919 -17.855 1.00 37.41 507 LEU A N 1
ATOM 4013 C CA . LEU A 1 507 ? -33.684 -3.192 -17.152 1.00 37.41 507 LEU A CA 1
ATOM 4014 C C . LEU A 1 507 ? -33.026 -2.926 -15.798 1.00 37.41 507 LEU A C 1
ATOM 4016 O O . LEU A 1 507 ? -32.005 -2.203 -15.786 1.00 37.41 507 LEU A O 1
#

Foldseek 3Di:
DLLVVLVLCVLLVHDLQPQWFQFPVRFIAGEPVSLVSLCVSQVKDKDKDWDDADPVRQKTKIKIKIWGFDQDLVDNDTDIDIDIDIQIGHPQQAPDPNRHVLRVQQRSSVRSCVVSVNVVVRYHYPSGGRDDDDRPDRDPPVSSCVSVVSNVVVVVVVPDDDDDDPDPDDPDPPDQDPQWFAAPNWIWHWDQDDPQWTWIWIQDSNDTDIDTDNDPVVVVVVVVVSVVRSCVVVVPDDDDPDDDDDDDDDDDDDDDDDDDDDDDDDDDDDDDDDDDDDDDDDDDDDDPDDDDDQDFDWADQPQKIKTFRQADPVRKGWIWIDDPPDIDIDIGNDPVVSVVVVVVSVVRRPPPDDDPVPPPPPQPFDWADQPQKIKTWGQQDPVQKTKIWIDNDPDIDIDIGNDPVVSVVVVVVSNVRRDPDPPPPDDDDDDDPVVVVVVVPPDDDDDDDDDDDDDDDDDDDDDDDDDDDDDDDDDDDDDDDDDDDDDDDDDDPPVVVVVVVPPPVPD

Radius of gyration: 41.16 Å; chains: 1; bounding box: 96×111×118 Å

Sequence (507 aa):
MTDLKAKLILQYELEMEVDFYLNDEGKNVVLKSGIVKIRRKMNIQIDHELVHVSDDNKCCIIKCTGTAKIFSQQDPFTKSIRTVDFGEVSPQNNSYEFPVAVAKKRAEGRVVLDLAGFTETGWMTEDEPSTSFEPTKKPSKDMVDNLEQKIEEKRSSGKKGTKAKKIEKEVIPKDIPDNAIVVDGIIHILEGEVDGRWIIYKVIDGKKEMTTCDDEKTFNKLVDLLKKKEDKIQGVTPPVEKNVKEPKSEAKKKPRTKTNAEKDVKPETIFPGSDHSSENMTDPEPETKEKPSLSNELIIVGKTRYALIGKQKDGKYLIAGKRGQSPIVEMYEDESAYNKRVDTLRESIDPEEPSTKEEEPEKKIEKIINGDVVYELWGKQDDGTYLIFGKKGKVPISARYDNKKEYNTHVAKLREEATPAPVVEEGPKEVSLEQEFADHFREKEEPVSDVDGVVETTLSATEMNADKVNVPKKITEKDSEPESKEGDQLDIDISPIADLTKNVIKL